Protein AF-A0A7S1M443-F1 (afdb_monomer_lite)

Foldseek 3Di:
DDDDFAALLLVLVVCVQLVDAAEDDEAEDAPVVQVVCCVVNVHDYRHYQHFDADPNDTPRATDDPCSPPPDDPVVVLVVVCVVVVHFQQADEAEEPNCPPDDPVVSVVNPVRHHHYHHDDCVVDRHPVVVVVVVVDDPVQSVVSVVPDDPDDDDDDDPPDPPFDKWKKKKKDLAQDPCLVVLLCVLCVVVVPFKDWPDWDKDADPSRMIMIITMIGGDDDDSVVSNVSSVVSRVVVVIDMDTCRVVLVVVCVVDPPQDPSPVVQVSPAKKKKKKKDFQEDDPQLVVQLVVLCVVQVKAWDDKDWQEPDRGMTMIMTIIGGRPPDDQVVSLVSNVVSCVVVVIFMAMGHPHCLLVSAAEEEEEDDVTFWNHDLLLLLCVVLVNNVVLVVLVVCVVVVVDPPVRSLLSSLLSQFPDQPVVSLVVSLVPTHGFAALLLQLVLSVLVNHAYEYQYQDEQSNQVSSCVSSVHPYYHYWHFDADPVPNTTHSGIDDDGRFLVNLLVVLCVVCVVSVHDQLSYEYEDADPSPLNNQLSHVHREHECHDPVSVVSHSHYHVPRHPNCVCVSSPNGPVNSVVSVVVVVVVVVVVD

Secondary structure (DSSP, 8-state):
---S-TTHHHHHHHHHHTT---EEEEEEE-HHHHHHHHHHHT-SEEEEEEEEEETTEEEEEEPSTTTTS---HHHHHHHHHHHTT--GGG--EEE-TTTT--HHHHHHHHHHSS-EEE--TTT---TTHHHHHTT--HHHHHHHHHS--SS----PPP-----EEEEEEEEES---TTHHHHHHGGGTT-TTTEEEEEEEEEE-TTS-EEEEEEEEESSS-HHHHHHHHHHHHHHTT-EEEE-HHHHHHHHHHSSS--TTSTTGGGTTEEEEEEEESSS--HHHHHHHHHHHHHTTPEEEEEEE---SSS-EEEEEEEE--TTS-HHHHHHHHHHHHHHHT-EEEEEE-SHHHH---EEEE-IIIIIBSS-HHHHHHHHTT-HHHHHHHHHHHHTTSS-HHHHHHHHHHTTTTSBHHHHHHHHHHT--BPTTHHHHHHHHHHTT-EEEEEEEEEHHHHHHHHHHHT-SEEEEEEEEE-TTT-BEEEEEES----HHHHHHHHHHHHHHTT--GGGEEEEE-STTTHHHHTTSSEEEEES--HHHHTT-SEEE-SS-GGGHHHHTT--HHHHHHHHHHHHHHHHT--

Organism: Alexandrium catenella (NCBI:txid2925)

Structure (mmCIF, N/CA/C/O backbone):
data_AF-A0A7S1M443-F1
#
_entry.id   AF-A0A7S1M443-F1
#
loop_
_atom_site.group_PDB
_atom_site.id
_atom_site.type_symbol
_atom_site.label_atom_id
_atom_site.label_alt_id
_atom_site.label_comp_id
_atom_site.label_asym_id
_atom_site.label_entity_id
_atom_site.label_seq_id
_atom_site.pdbx_PDB_ins_code
_atom_site.Cartn_x
_atom_site.Cartn_y
_atom_site.Cartn_z
_atom_site.occupancy
_atom_site.B_iso_or_equiv
_atom_site.auth_seq_id
_atom_site.auth_comp_id
_atom_site.auth_asym_id
_atom_site.auth_atom_id
_atom_site.pdbx_PDB_model_num
ATOM 1 N N . ARG A 1 1 ? 2.368 -31.087 -30.057 1.00 40.81 1 ARG A N 1
ATOM 2 C CA . ARG A 1 1 ? 3.839 -31.091 -29.829 1.00 40.81 1 ARG A CA 1
ATOM 3 C C . ARG A 1 1 ? 4.469 -29.698 -29.671 1.00 40.81 1 ARG A C 1
ATOM 5 O O . ARG A 1 1 ? 5.635 -29.660 -29.312 1.00 40.81 1 ARG A O 1
ATOM 12 N N . ARG A 1 2 ? 3.772 -28.566 -29.869 1.00 49.41 2 ARG A N 1
ATOM 13 C CA . ARG A 1 2 ? 4.296 -27.270 -29.401 1.00 49.41 2 ARG A CA 1
ATOM 14 C C . ARG A 1 2 ? 3.791 -27.014 -27.983 1.00 49.41 2 ARG A C 1
ATOM 16 O O . ARG A 1 2 ? 2.583 -26.955 -27.781 1.00 49.41 2 ARG A O 1
ATOM 23 N N . ALA A 1 3 ? 4.724 -26.974 -27.035 1.00 59.22 3 ALA A N 1
ATOM 24 C CA . ALA A 1 3 ? 4.501 -26.410 -25.712 1.00 59.22 3 ALA A CA 1
ATOM 25 C C . ALA A 1 3 ? 4.125 -24.927 -25.860 1.00 59.22 3 ALA A C 1
ATOM 27 O O . ALA A 1 3 ? 4.428 -24.310 -26.887 1.00 59.22 3 ALA A O 1
ATOM 28 N N . SER A 1 4 ? 3.457 -24.370 -24.855 1.00 68.75 4 SER A N 1
ATOM 29 C CA . SER A 1 4 ? 3.220 -22.931 -24.710 1.00 68.75 4 SER A CA 1
ATOM 30 C C . SER A 1 4 ? 4.490 -22.122 -25.031 1.00 68.75 4 SER A C 1
ATOM 32 O O . SER A 1 4 ? 5.590 -22.640 -24.809 1.00 68.75 4 SER A O 1
ATOM 34 N N . PRO A 1 5 ? 4.384 -20.872 -25.529 1.00 76.25 5 PRO A N 1
ATOM 35 C CA . PRO A 1 5 ? 5.559 -20.045 -25.789 1.00 76.25 5 PRO A CA 1
ATOM 36 C C . PRO A 1 5 ? 6.511 -20.024 -24.579 1.00 76.25 5 PRO A C 1
ATOM 38 O O . PRO A 1 5 ? 6.024 -19.990 -23.441 1.00 76.25 5 PRO A O 1
ATOM 41 N N . PRO A 1 6 ? 7.842 -20.033 -24.785 1.00 83.44 6 PRO A N 1
ATOM 42 C CA . PRO A 1 6 ? 8.807 -19.761 -23.724 1.00 83.44 6 PRO A CA 1
ATOM 43 C C . PRO A 1 6 ? 8.368 -18.575 -22.855 1.00 83.44 6 PRO A C 1
ATOM 45 O O . PRO A 1 6 ? 7.791 -17.608 -23.353 1.00 83.44 6 PRO A O 1
ATOM 48 N N . GLY A 1 7 ? 8.550 -18.694 -21.540 1.00 86.06 7 GLY A N 1
ATOM 49 C CA . GLY A 1 7 ? 8.128 -17.677 -20.574 1.00 86.06 7 GLY A CA 1
ATOM 50 C C . GLY A 1 7 ? 6.626 -17.621 -20.266 1.00 86.06 7 GLY A C 1
ATOM 51 O O . GLY A 1 7 ? 6.257 -16.989 -19.281 1.00 86.06 7 GLY A O 1
ATOM 52 N N . ALA A 1 8 ? 5.747 -18.312 -21.007 1.00 88.25 8 ALA A N 1
ATOM 53 C CA . ALA A 1 8 ? 4.299 -18.233 -20.771 1.00 88.25 8 ALA A CA 1
ATOM 54 C C . ALA A 1 8 ? 3.891 -18.655 -19.352 1.00 88.25 8 ALA A C 1
ATOM 56 O O . ALA A 1 8 ? 3.092 -17.972 -18.718 1.00 88.25 8 ALA A O 1
ATOM 57 N N . ARG A 1 9 ? 4.494 -19.727 -18.817 1.00 89.38 9 ARG A N 1
ATOM 58 C CA . ARG A 1 9 ? 4.263 -20.161 -17.428 1.00 89.38 9 ARG A CA 1
ATOM 59 C C . ARG A 1 9 ? 4.644 -19.082 -16.417 1.00 89.38 9 ARG A C 1
ATOM 61 O O . ARG A 1 9 ? 3.849 -18.802 -15.532 1.00 89.38 9 ARG A O 1
ATOM 68 N N . LEU A 1 10 ? 5.822 -18.471 -16.574 1.00 89.12 10 LEU A N 1
ATOM 69 C CA . LEU A 1 10 ? 6.318 -17.404 -15.697 1.00 89.12 10 LEU A CA 1
ATOM 70 C C . LEU A 1 10 ? 5.392 -16.183 -15.722 1.00 89.12 10 LEU A C 1
ATOM 72 O O . LEU A 1 10 ? 5.078 -15.628 -14.677 1.00 89.12 10 LEU A O 1
ATOM 76 N N . VAL A 1 11 ? 4.954 -15.770 -16.914 1.00 91.31 11 VAL A N 1
ATOM 77 C CA . VAL A 1 11 ? 4.066 -14.614 -17.091 1.00 91.31 11 VAL A CA 1
ATOM 78 C C . VAL A 1 11 ? 2.709 -14.881 -16.448 1.00 91.31 11 VAL A C 1
ATOM 80 O O . VAL A 1 11 ? 2.262 -14.088 -15.623 1.00 91.31 11 VAL A O 1
ATOM 83 N N . CYS A 1 12 ? 2.065 -16.003 -16.784 1.00 92.00 12 CYS A N 1
ATOM 84 C CA . CYS A 1 12 ? 0.756 -16.346 -16.233 1.00 92.00 12 CYS A CA 1
ATOM 85 C C . CYS A 1 12 ? 0.817 -16.504 -14.709 1.00 92.00 12 CYS A C 1
ATOM 87 O O . CYS A 1 12 ? -0.005 -15.925 -14.003 1.00 92.00 12 CYS A O 1
ATOM 89 N N . SER A 1 13 ? 1.818 -17.212 -14.181 1.00 88.19 13 SER A N 1
ATOM 90 C CA . SER A 1 13 ? 1.940 -17.420 -12.738 1.00 88.19 13 SER A CA 1
ATOM 91 C C . SER A 1 13 ? 2.230 -16.128 -11.970 1.00 88.19 13 SER A C 1
ATOM 93 O O . SER A 1 13 ? 1.630 -15.899 -10.917 1.00 88.19 13 SER A O 1
ATOM 95 N N . ALA A 1 14 ? 3.089 -15.252 -12.507 1.00 88.69 14 ALA A N 1
ATOM 96 C CA . ALA A 1 14 ? 3.369 -13.946 -11.918 1.00 88.69 14 ALA A CA 1
ATOM 97 C C . ALA A 1 14 ? 2.104 -13.080 -11.869 1.00 88.69 14 ALA A C 1
ATOM 99 O O . ALA A 1 14 ? 1.742 -12.588 -10.802 1.00 88.69 14 ALA A O 1
ATOM 100 N N . LEU A 1 15 ? 1.386 -12.958 -12.990 1.00 90.19 15 LEU A N 1
ATOM 101 C CA . LEU A 1 15 ? 0.161 -12.161 -13.060 1.00 90.19 15 LEU A CA 1
ATOM 102 C C . LEU A 1 15 ? -0.944 -12.720 -12.146 1.00 90.19 15 LEU A C 1
ATOM 104 O O . LEU A 1 15 ? -1.578 -11.951 -11.427 1.00 90.19 15 LEU A O 1
ATOM 108 N N . LYS A 1 16 ? -1.130 -14.046 -12.070 1.00 88.25 16 LYS A N 1
ATOM 109 C CA . LYS A 1 16 ? -2.091 -14.657 -11.131 1.00 88.25 16 LYS A CA 1
ATOM 110 C C . LYS A 1 16 ? -1.793 -14.292 -9.678 1.00 88.25 16 LYS A C 1
ATOM 112 O O . LYS A 1 16 ? -2.709 -13.926 -8.948 1.00 88.25 16 LYS A O 1
ATOM 117 N N . ARG A 1 17 ? -0.525 -14.340 -9.252 1.00 82.38 17 ARG A N 1
ATOM 118 C CA . ARG A 1 17 ? -0.128 -13.965 -7.878 1.00 82.38 17 ARG A CA 1
ATOM 119 C C . ARG A 1 17 ? -0.369 -12.492 -7.569 1.00 82.38 17 ARG A C 1
ATOM 121 O O . ARG A 1 17 ? -0.710 -12.137 -6.444 1.00 82.38 17 ARG A O 1
ATOM 128 N N . MET A 1 18 ? -0.245 -11.638 -8.576 1.00 83.88 18 MET A N 1
ATOM 129 C CA . MET A 1 18 ? -0.598 -10.224 -8.469 1.00 83.88 18 MET A CA 1
ATOM 130 C C . MET A 1 18 ? -2.111 -9.974 -8.451 1.00 83.88 18 MET A C 1
ATOM 132 O O . MET A 1 18 ? -2.530 -8.834 -8.278 1.00 83.88 18 MET A O 1
ATOM 136 N N . GLY A 1 19 ? -2.929 -11.021 -8.595 1.00 84.81 19 GLY A N 1
ATOM 137 C CA . GLY A 1 19 ? -4.383 -10.933 -8.553 1.00 84.81 19 GLY A CA 1
ATOM 138 C C . GLY A 1 19 ? -5.051 -10.703 -9.899 1.00 84.81 19 GLY A C 1
ATOM 139 O O . GLY A 1 19 ? -6.234 -10.384 -9.918 1.00 84.81 19 GLY A O 1
ATOM 140 N N . PHE A 1 20 ? -4.332 -10.846 -11.015 1.00 89.25 20 PHE A N 1
ATOM 141 C CA . PHE A 1 20 ? -4.957 -10.735 -12.327 1.00 89.25 20 PHE A CA 1
ATOM 142 C C . PHE A 1 20 ? -5.797 -11.972 -12.629 1.00 89.25 20 PHE A C 1
ATOM 144 O O . PHE A 1 20 ? -5.335 -13.107 -12.489 1.00 89.25 20 PHE A O 1
ATOM 151 N N . THR A 1 21 ? -7.000 -11.734 -13.132 1.00 90.69 21 THR A N 1
ATOM 152 C CA . THR A 1 21 ? -7.799 -12.742 -13.821 1.00 90.69 21 THR A CA 1
ATOM 153 C C . THR A 1 21 ? -7.277 -12.893 -15.250 1.00 90.69 21 THR A C 1
ATOM 155 O O . THR A 1 21 ? -7.120 -11.908 -15.975 1.00 90.69 21 THR A O 1
ATOM 158 N N . LEU A 1 22 ? -6.977 -14.123 -15.665 1.00 93.81 22 LEU A N 1
ATOM 159 C CA . LEU A 1 22 ? -6.379 -14.419 -16.964 1.00 93.81 22 LEU A CA 1
ATOM 160 C C . LEU A 1 22 ? -7.397 -14.998 -17.941 1.00 93.81 22 LEU A C 1
ATOM 162 O O . LEU A 1 22 ? -8.179 -15.891 -17.613 1.00 93.81 22 LEU A O 1
ATOM 166 N N . ALA A 1 23 ? -7.312 -14.539 -19.187 1.00 91.81 23 ALA A N 1
ATOM 167 C CA . ALA A 1 23 ? -8.181 -14.967 -20.268 1.00 91.81 23 ALA A CA 1
ATOM 168 C C . ALA A 1 23 ? -7.395 -15.272 -21.544 1.00 91.81 23 ALA A C 1
ATOM 170 O O . ALA A 1 23 ? -6.499 -14.521 -21.929 1.00 91.81 23 ALA A O 1
ATOM 171 N N . VAL A 1 24 ? -7.783 -16.336 -22.244 1.00 89.00 24 VAL A N 1
ATOM 172 C CA . VAL A 1 24 ? -7.349 -16.629 -23.613 1.00 89.00 24 VAL A CA 1
ATOM 173 C C . VAL A 1 24 ? -8.556 -16.566 -24.531 1.00 89.00 24 VAL A C 1
ATOM 175 O O . VAL A 1 24 ? -9.523 -17.302 -24.350 1.00 89.00 24 VAL A O 1
ATOM 178 N N . LEU A 1 25 ? -8.478 -15.686 -25.530 1.00 86.19 25 LEU A N 1
ATOM 179 C CA . LEU A 1 25 ? -9.516 -15.483 -26.538 1.00 86.19 25 LEU A CA 1
ATOM 180 C C . LEU A 1 25 ? -8.975 -15.836 -27.923 1.00 86.19 25 LEU A C 1
ATOM 182 O O . LEU A 1 25 ? -8.111 -15.132 -28.461 1.00 86.19 25 LEU A O 1
ATOM 186 N N . THR A 1 26 ? -9.526 -16.878 -28.539 1.00 78.69 26 THR A N 1
ATOM 187 C CA . THR A 1 26 ? -9.169 -17.271 -29.904 1.00 78.69 26 THR A CA 1
ATOM 188 C C . THR A 1 26 ? -10.383 -17.324 -30.830 1.00 78.69 26 THR A C 1
ATOM 190 O O . THR A 1 26 ? -11.447 -17.821 -30.471 1.00 78.69 26 THR A O 1
ATOM 193 N N . ASN A 1 27 ? -10.205 -16.795 -32.045 1.00 74.00 27 ASN A N 1
ATOM 194 C CA . ASN A 1 27 ? -11.234 -16.797 -33.092 1.00 74.00 27 ASN A CA 1
ATOM 195 C C . ASN A 1 27 ? -11.294 -18.131 -33.850 1.00 74.00 27 ASN A C 1
ATOM 197 O O . ASN A 1 27 ? -12.202 -18.326 -34.650 1.00 74.00 27 ASN A O 1
ATOM 201 N N . THR A 1 28 ? -10.301 -18.994 -33.648 1.00 69.25 28 THR A N 1
ATOM 202 C CA . THR A 1 28 ? -10.118 -20.264 -34.351 1.00 69.25 28 THR A CA 1
ATOM 203 C C . THR A 1 28 ? -9.382 -21.230 -33.435 1.00 69.25 28 THR A C 1
ATOM 205 O O . THR A 1 28 ? -8.364 -20.857 -32.841 1.00 69.25 28 THR A O 1
ATOM 208 N N . GLY A 1 29 ? -9.833 -22.472 -33.340 1.00 75.25 29 GLY A N 1
ATOM 209 C CA . GLY A 1 29 ? -9.108 -23.490 -32.596 1.00 75.25 29 GLY A CA 1
ATOM 210 C C . GLY A 1 29 ? -9.950 -24.721 -32.322 1.00 75.25 29 GLY A C 1
ATOM 211 O O . GLY A 1 29 ? -11.038 -24.874 -32.866 1.00 75.25 29 GLY A O 1
ATOM 212 N N . VAL A 1 30 ? -9.398 -25.581 -31.472 1.00 76.62 30 VAL A N 1
ATOM 213 C CA . VAL A 1 30 ? -10.075 -26.753 -30.916 1.00 76.62 30 VAL A CA 1
ATOM 214 C C . VAL A 1 30 ? -10.272 -26.493 -29.431 1.00 76.62 30 VAL A C 1
ATOM 216 O O . VAL A 1 30 ? -9.294 -26.178 -28.739 1.00 76.62 30 VAL A O 1
ATOM 219 N N . GLN A 1 31 ? -11.501 -26.630 -28.939 1.00 77.38 31 GLN A N 1
ATOM 220 C CA . GLN A 1 31 ? -11.840 -26.371 -27.538 1.00 77.38 31 GLN A CA 1
ATOM 221 C C . GLN A 1 31 ? -10.930 -27.143 -26.566 1.00 77.38 31 GLN A C 1
ATOM 223 O O . GLN A 1 31 ? -10.397 -26.553 -25.625 1.00 77.38 31 GLN A O 1
ATOM 228 N N . ASP A 1 32 ? -10.627 -28.410 -26.857 1.00 80.69 32 ASP A N 1
ATOM 229 C CA . ASP A 1 32 ? -9.720 -29.239 -26.051 1.00 80.69 32 ASP A CA 1
ATOM 230 C C . ASP A 1 32 ? -8.311 -28.651 -25.901 1.00 80.69 32 ASP A C 1
ATOM 232 O O . ASP A 1 32 ? -7.687 -28.769 -24.843 1.00 80.69 32 ASP A O 1
ATOM 236 N N . MET A 1 33 ? -7.785 -27.996 -26.942 1.00 82.00 33 MET A N 1
ATOM 237 C CA . MET A 1 33 ? -6.471 -27.354 -26.871 1.00 82.00 33 MET A CA 1
ATOM 238 C C . MET A 1 33 ? -6.502 -26.102 -25.996 1.00 82.00 33 MET A C 1
ATOM 240 O O . MET A 1 33 ? -5.564 -25.874 -25.228 1.00 82.00 33 MET A O 1
ATOM 244 N N . ALA A 1 34 ? -7.570 -25.307 -26.094 1.00 82.44 34 ALA A N 1
ATOM 245 C CA . ALA A 1 34 ? -7.758 -24.125 -25.261 1.00 82.44 34 ALA A CA 1
ATOM 246 C C . ALA A 1 34 ? -7.909 -24.521 -23.782 1.00 82.44 34 ALA A C 1
ATOM 248 O O . ALA A 1 34 ? -7.237 -23.953 -22.921 1.00 82.44 34 ALA A O 1
ATOM 249 N N . GLU A 1 35 ? -8.687 -25.567 -23.498 1.00 84.44 35 GLU A N 1
ATOM 250 C CA . GLU A 1 35 ? -8.859 -26.131 -22.154 1.00 84.44 35 GLU A CA 1
ATOM 251 C C . GLU A 1 35 ? -7.576 -26.764 -21.604 1.00 84.44 35 GLU A C 1
ATOM 253 O O . GLU A 1 35 ? -7.262 -26.655 -20.416 1.00 84.44 35 GLU A O 1
ATOM 258 N N . ARG A 1 36 ? -6.769 -27.390 -22.464 1.00 86.25 36 ARG A N 1
ATOM 259 C CA . ARG A 1 36 ? -5.445 -27.874 -22.070 1.00 86.25 36 ARG A CA 1
ATOM 260 C C . ARG A 1 36 ? -4.516 -26.723 -21.683 1.00 86.25 36 ARG A C 1
ATOM 262 O O . ARG A 1 36 ? -3.897 -26.791 -20.624 1.00 86.25 36 ARG A O 1
ATOM 269 N N . ALA A 1 37 ? -4.430 -25.676 -22.505 1.00 84.75 37 ALA A N 1
ATOM 270 C CA . ALA A 1 37 ? -3.622 -24.495 -22.198 1.00 84.75 37 ALA A CA 1
ATOM 271 C C . ALA A 1 37 ? -4.096 -23.817 -20.906 1.00 84.75 37 ALA A C 1
ATOM 273 O O . ALA A 1 37 ? -3.274 -23.412 -20.085 1.00 84.75 37 ALA A O 1
ATOM 274 N N . LYS A 1 38 ? -5.417 -23.771 -20.697 1.00 89.31 38 LYS A N 1
ATOM 275 C CA . LYS A 1 38 ? -6.037 -23.265 -19.476 1.00 89.31 38 LYS A CA 1
ATOM 276 C C . LYS A 1 38 ? -5.520 -23.981 -18.230 1.00 89.31 38 LYS A C 1
ATOM 278 O O . LYS A 1 38 ? -5.048 -23.322 -17.306 1.00 89.31 38 LYS A O 1
ATOM 283 N N . ARG A 1 39 ? -5.537 -25.319 -18.236 1.00 89.06 39 ARG A N 1
ATOM 284 C CA . ARG A 1 39 ? -5.023 -26.144 -17.130 1.00 89.06 39 ARG A CA 1
ATOM 285 C C . ARG A 1 39 ? -3.512 -26.019 -16.947 1.00 89.06 39 ARG A C 1
ATOM 287 O O . ARG A 1 39 ? -3.056 -25.854 -15.824 1.00 89.06 39 ARG A O 1
ATOM 294 N N . GLU A 1 40 ? -2.735 -26.084 -18.029 1.00 89.31 40 GLU A N 1
ATOM 295 C CA . GLU A 1 40 ? -1.264 -26.064 -17.958 1.00 89.31 40 GLU A CA 1
ATOM 296 C C . GLU A 1 40 ? -0.687 -24.710 -17.510 1.00 89.31 40 GLU A C 1
ATOM 298 O O . GLU A 1 40 ? 0.418 -24.671 -16.967 1.00 89.31 40 GLU A O 1
ATOM 303 N N . LEU A 1 41 ? -1.395 -23.605 -17.764 1.00 89.69 41 LEU A N 1
ATOM 304 C CA . LEU A 1 41 ? -0.930 -22.244 -17.472 1.00 89.69 41 LEU A CA 1
ATOM 305 C C . LEU A 1 41 ? -1.696 -21.558 -16.328 1.00 89.69 41 LEU A C 1
ATOM 307 O O . LEU A 1 41 ? -1.356 -20.431 -15.977 1.00 89.69 41 LEU A O 1
ATOM 311 N N . GLY A 1 42 ? -2.707 -22.212 -15.747 1.00 89.19 42 GLY A N 1
ATOM 312 C CA . GLY A 1 42 ? -3.518 -21.642 -14.665 1.00 89.19 42 GLY A CA 1
ATOM 313 C C . GLY A 1 42 ? -4.364 -20.441 -15.103 1.00 89.19 42 GLY A C 1
ATOM 314 O O . GLY A 1 42 ? -4.445 -19.448 -14.385 1.00 89.19 42 GLY A O 1
ATOM 315 N N . ILE A 1 43 ? -4.948 -20.508 -16.301 1.00 92.56 43 ILE A N 1
ATOM 316 C CA . ILE A 1 43 ? -5.780 -19.438 -16.875 1.00 92.56 43 ILE A CA 1
ATOM 317 C C . ILE A 1 43 ? -7.226 -19.617 -16.395 1.00 92.56 43 ILE A C 1
ATOM 319 O O . ILE A 1 43 ? -7.712 -20.740 -16.277 1.00 92.56 43 ILE A O 1
ATOM 323 N N . ASP A 1 44 ? -7.937 -18.524 -16.128 1.00 91.75 44 ASP A N 1
ATOM 324 C CA . ASP A 1 44 ? -9.301 -18.576 -15.584 1.00 91.75 44 ASP A CA 1
ATOM 325 C C . ASP A 1 44 ? -10.338 -18.833 -16.685 1.00 91.75 44 ASP A C 1
ATOM 327 O O . ASP A 1 44 ? -11.241 -19.668 -16.554 1.00 91.75 44 ASP A O 1
ATOM 331 N N . TYR A 1 45 ? -10.153 -18.177 -17.829 1.00 89.81 45 TYR A N 1
ATOM 332 C CA . TYR A 1 45 ? -11.082 -18.213 -18.951 1.00 89.81 45 TYR A CA 1
ATOM 333 C C . TYR A 1 45 ? -10.388 -18.623 -20.249 1.00 89.81 45 TYR A C 1
ATOM 335 O O . TYR A 1 45 ? -9.393 -18.028 -20.654 1.00 89.81 45 TYR A O 1
ATOM 343 N N . ALA A 1 46 ? -10.950 -19.609 -20.942 1.00 88.00 46 ALA A N 1
ATOM 344 C CA . ALA A 1 46 ? -10.540 -19.984 -22.288 1.00 88.00 46 ALA A CA 1
ATOM 345 C C . ALA A 1 46 ? -11.774 -19.946 -23.188 1.00 88.00 46 ALA A C 1
ATOM 347 O O . ALA A 1 46 ? -12.679 -20.761 -23.040 1.00 88.00 46 ALA A O 1
ATOM 348 N N . ILE A 1 47 ? -11.833 -18.961 -24.084 1.00 83.38 47 ILE A N 1
ATOM 349 C CA . ILE A 1 47 ? -12.934 -18.805 -25.034 1.00 83.38 47 ILE A CA 1
ATOM 350 C C . ILE A 1 47 ? -12.379 -19.027 -26.435 1.00 83.38 47 ILE A C 1
ATOM 352 O O . ILE A 1 47 ? -11.520 -18.282 -26.919 1.00 83.38 47 ILE A O 1
ATOM 356 N N . CYS A 1 48 ? -12.882 -20.072 -27.080 1.00 79.06 48 CYS A N 1
ATOM 357 C CA . CYS A 1 48 ? -12.513 -20.477 -28.425 1.00 79.06 48 CYS A CA 1
ATOM 358 C C . CYS A 1 48 ? -13.769 -20.546 -29.284 1.00 79.06 48 CYS A C 1
ATOM 360 O O . CYS A 1 48 ? -14.783 -21.086 -28.847 1.00 79.06 48 CYS A O 1
ATOM 362 N N . ARG A 1 49 ? -13.694 -20.041 -30.516 1.00 76.69 49 ARG A N 1
ATOM 363 C CA . ARG A 1 49 ? -14.648 -20.442 -31.550 1.00 76.69 49 ARG A CA 1
ATOM 364 C C . ARG A 1 49 ? -14.218 -21.805 -32.088 1.00 76.69 49 ARG A C 1
ATOM 366 O O . ARG A 1 49 ? -13.128 -21.915 -32.653 1.00 76.69 49 ARG A O 1
ATOM 373 N N . ASP A 1 50 ? -15.033 -22.822 -31.841 1.00 76.31 50 ASP A N 1
ATOM 374 C CA . ASP A 1 50 ? -14.660 -24.214 -32.085 1.00 76.31 50 ASP A CA 1
ATOM 375 C C . ASP A 1 50 ? -14.856 -24.606 -33.553 1.00 76.31 50 ASP A C 1
ATOM 377 O O . ASP A 1 50 ? -15.823 -24.189 -34.196 1.00 76.31 50 ASP A O 1
ATOM 381 N N . LEU A 1 51 ? -13.915 -25.374 -34.096 1.00 77.31 51 LEU A N 1
ATOM 382 C CA . LEU A 1 51 ? -13.989 -25.902 -35.458 1.00 77.31 51 LEU A CA 1
ATOM 383 C C . LEU A 1 51 ? -14.736 -27.236 -35.448 1.00 77.31 51 LEU A C 1
ATOM 385 O O . LEU A 1 51 ? -14.423 -28.113 -34.648 1.00 77.31 51 LEU A O 1
ATOM 389 N N . ALA A 1 52 ? -15.690 -27.417 -36.359 1.00 76.25 52 ALA A N 1
ATOM 390 C CA . ALA A 1 52 ? -16.441 -28.659 -36.462 1.00 76.25 52 ALA A CA 1
ATOM 391 C C . ALA A 1 52 ? -15.543 -29.801 -36.960 1.00 76.25 52 ALA A C 1
ATOM 393 O O . ALA A 1 52 ? -14.888 -29.697 -38.005 1.00 76.25 52 ALA A O 1
ATOM 394 N N . VAL A 1 53 ? -15.540 -30.901 -36.203 1.00 75.69 53 VAL A N 1
ATOM 395 C CA . VAL A 1 53 ? -14.794 -32.130 -36.491 1.00 75.69 53 VAL A CA 1
ATOM 396 C C . VAL A 1 53 ? -15.786 -33.271 -36.688 1.00 75.69 53 VAL A C 1
ATOM 398 O O . VAL A 1 53 ? -16.600 -33.540 -35.808 1.00 75.69 53 VAL A O 1
ATOM 401 N N . VAL A 1 54 ? -15.700 -33.954 -37.828 1.00 78.94 54 VAL A N 1
ATOM 402 C CA . VAL A 1 54 ? -16.502 -35.144 -38.152 1.00 78.94 54 VAL A CA 1
ATOM 403 C C . VAL A 1 54 ? -15.535 -36.257 -38.540 1.00 78.94 54 VAL A C 1
ATOM 405 O O . VAL A 1 54 ? -14.615 -36.026 -39.323 1.00 78.94 54 VAL A O 1
ATOM 408 N N . ASP A 1 55 ? -15.682 -37.436 -37.930 1.00 81.06 55 ASP A N 1
ATOM 409 C CA . ASP A 1 55 ? -14.812 -38.605 -38.146 1.00 81.06 55 ASP A CA 1
ATOM 410 C C . ASP A 1 55 ? -13.305 -38.305 -38.011 1.00 81.06 55 ASP A C 1
ATOM 412 O O . ASP A 1 55 ? -12.459 -38.809 -38.748 1.00 81.06 55 ASP A O 1
ATOM 416 N N . GLY A 1 56 ? -12.952 -37.434 -37.059 1.00 78.00 56 GLY A N 1
ATOM 417 C CA . GLY A 1 56 ? -11.566 -37.029 -36.803 1.00 78.00 56 GLY A CA 1
ATOM 418 C C . GLY A 1 56 ? -10.977 -36.055 -37.832 1.00 78.00 56 GLY A C 1
ATOM 419 O O . GLY A 1 56 ? -9.796 -35.720 -37.733 1.00 78.00 56 GLY A O 1
ATOM 420 N N . CYS A 1 57 ? -11.775 -35.569 -38.787 1.00 77.81 57 CYS A N 1
ATOM 421 C CA . CYS A 1 57 ? -11.367 -34.595 -39.796 1.00 77.81 57 CYS A CA 1
ATOM 422 C C . CYS A 1 57 ? -12.030 -33.230 -39.567 1.00 77.81 57 CYS A C 1
ATOM 424 O O . CYS A 1 57 ? -13.209 -33.141 -39.224 1.00 77.81 57 CYS A O 1
ATOM 426 N N . PHE A 1 58 ? -11.278 -32.149 -39.791 1.00 80.44 58 PHE A N 1
ATOM 427 C CA . PHE A 1 58 ? -11.829 -30.794 -39.777 1.00 80.44 58 PHE A CA 1
ATOM 428 C C . PHE A 1 58 ? -12.733 -30.582 -40.990 1.00 80.44 58 PHE A C 1
ATOM 430 O O . PHE A 1 58 ? -12.306 -30.770 -42.126 1.00 80.44 58 PHE A O 1
ATOM 437 N N . THR A 1 59 ? -13.960 -30.136 -40.743 1.00 79.19 59 THR A N 1
ATOM 438 C CA . THR A 1 59 ? -14.944 -29.834 -41.796 1.00 79.19 59 THR A CA 1
ATOM 439 C C . THR A 1 59 ? -14.678 -28.495 -42.494 1.00 79.19 59 THR A C 1
ATOM 441 O O . THR A 1 59 ? -15.157 -28.270 -43.599 1.00 79.19 59 THR A O 1
ATOM 444 N N . GLY A 1 60 ? -13.907 -27.600 -41.861 1.00 73.50 60 GLY A N 1
ATOM 445 C CA . GLY A 1 60 ? -13.711 -26.215 -42.309 1.00 73.50 60 GLY A CA 1
ATOM 446 C C . GLY A 1 60 ? -14.798 -25.245 -41.826 1.00 73.50 60 GLY A C 1
ATOM 447 O O . GLY A 1 60 ? -14.642 -24.034 -41.987 1.00 73.50 60 GLY A O 1
ATOM 448 N N . GLU A 1 61 ? -15.852 -25.754 -41.188 1.00 73.69 61 GLU A N 1
ATOM 449 C CA . GLU A 1 61 ? -16.931 -24.970 -40.587 1.00 73.69 61 GLU A CA 1
ATOM 450 C C . GLU A 1 61 ? -16.743 -24.833 -39.067 1.00 73.69 61 GLU A C 1
ATOM 452 O O . GLU A 1 61 ? -15.938 -25.536 -38.450 1.00 73.69 61 GLU A O 1
ATOM 457 N N . TYR A 1 62 ? -17.465 -23.896 -38.448 1.00 73.62 62 TYR A N 1
ATOM 458 C CA . TYR A 1 62 ? -17.477 -23.734 -36.991 1.00 73.62 62 TYR A CA 1
ATOM 459 C C . TYR A 1 62 ? -18.588 -24.589 -36.367 1.00 73.62 62 TYR A C 1
ATOM 461 O O . TYR A 1 62 ? -19.670 -24.693 -36.936 1.00 73.62 62 TYR A O 1
ATOM 469 N N . ALA A 1 63 ? -18.338 -25.174 -35.194 1.00 69.50 63 ALA A N 1
ATOM 470 C CA . ALA A 1 63 ? -19.308 -26.003 -34.477 1.00 69.50 63 ALA A CA 1
ATOM 471 C C . ALA A 1 63 ? -20.328 -25.171 -33.662 1.00 69.50 63 ALA A C 1
ATOM 473 O O . ALA A 1 63 ? -20.002 -24.093 -33.160 1.00 69.50 63 ALA A O 1
ATOM 474 N N . GLY A 1 64 ? -21.538 -25.719 -33.467 1.00 66.12 64 GLY A N 1
ATOM 475 C CA . GLY A 1 64 ? -22.564 -25.228 -32.527 1.00 66.12 64 GLY A CA 1
ATOM 476 C C . GLY A 1 64 ? -23.628 -24.272 -33.100 1.00 66.12 64 GLY A C 1
ATOM 477 O O . GLY A 1 64 ? -23.526 -23.801 -34.227 1.00 66.12 64 GLY A O 1
ATOM 478 N N . GLU A 1 65 ? -24.644 -23.951 -32.283 1.00 55.75 65 GLU A N 1
ATOM 479 C CA . GLU A 1 65 ? -25.788 -23.063 -32.613 1.00 55.75 65 GLU A CA 1
ATOM 480 C C . GLU A 1 65 ? -25.401 -21.581 -32.837 1.00 55.75 65 GLU A C 1
ATOM 482 O O . GLU A 1 65 ? -26.216 -20.760 -33.247 1.00 55.75 65 GLU A O 1
ATOM 487 N N . LEU A 1 66 ? -24.143 -21.220 -32.566 1.00 55.19 66 LEU A N 1
ATOM 488 C CA . LEU A 1 66 ? -23.587 -19.865 -32.672 1.00 55.19 66 LEU A CA 1
ATOM 489 C C . LEU A 1 66 ? -22.941 -19.579 -34.042 1.00 55.19 66 LEU A C 1
ATOM 491 O O . LEU A 1 66 ? -22.182 -18.612 -34.167 1.00 55.19 66 LEU A O 1
ATOM 495 N N . SER A 1 67 ? -23.218 -20.390 -35.071 1.00 52.84 67 SER A N 1
ATOM 496 C CA . SER A 1 67 ? -22.709 -20.185 -36.440 1.00 52.84 67 SER A CA 1
ATOM 497 C C . SER A 1 67 ? -22.960 -18.758 -36.950 1.00 52.84 67 SER A C 1
ATOM 499 O O . SER A 1 67 ? -22.081 -18.170 -37.590 1.00 52.84 67 SER A O 1
ATOM 501 N N . ASP A 1 68 ? -24.101 -18.177 -36.561 1.00 50.19 68 ASP A N 1
ATOM 502 C CA . ASP A 1 68 ? -24.622 -16.901 -37.064 1.00 50.19 68 ASP A CA 1
ATOM 503 C C . ASP A 1 68 ? -24.215 -15.675 -36.225 1.00 50.19 68 ASP A C 1
ATOM 505 O O . ASP A 1 68 ? -24.383 -14.528 -36.655 1.00 50.19 68 ASP A O 1
ATOM 509 N N . VAL A 1 69 ? -23.631 -15.871 -35.036 1.00 57.31 69 VAL A N 1
ATOM 510 C CA . VAL A 1 69 ? -23.218 -14.764 -34.159 1.00 57.31 69 VAL A CA 1
ATOM 511 C C . VAL A 1 69 ? -21.792 -14.326 -34.492 1.00 57.31 69 VAL A C 1
ATOM 513 O O . VAL A 1 69 ? -20.838 -15.107 -34.474 1.00 57.31 69 VAL A O 1
ATOM 516 N N . LYS A 1 70 ? -21.606 -13.029 -34.773 1.00 63.06 70 LYS A N 1
ATOM 517 C CA . LYS A 1 70 ? -20.270 -12.456 -34.996 1.00 63.06 70 LYS A CA 1
ATOM 518 C C . LYS A 1 70 ? -19.440 -12.539 -33.713 1.00 63.06 70 LYS A C 1
ATOM 520 O O . LYS A 1 70 ? -19.625 -11.738 -32.804 1.00 63.06 70 LYS A O 1
ATOM 525 N N . PHE A 1 71 ? -18.463 -13.444 -33.689 1.00 68.81 71 PHE A N 1
ATOM 526 C CA . PHE A 1 71 ? -17.470 -13.542 -32.619 1.00 68.81 71 PHE A CA 1
ATOM 527 C C . PHE A 1 71 ? -16.596 -12.276 -32.574 1.00 68.81 71 PHE A C 1
ATOM 529 O O . PHE A 1 71 ? -15.661 -12.110 -33.362 1.00 68.81 71 PHE A O 1
ATOM 536 N N . ARG A 1 72 ? -16.916 -11.349 -31.665 1.00 76.94 72 ARG A N 1
ATOM 537 C CA . ARG A 1 72 ? -16.170 -10.103 -31.456 1.00 76.94 72 ARG A CA 1
ATOM 538 C C . ARG A 1 72 ? -15.430 -10.168 -30.129 1.00 76.94 72 ARG A C 1
ATOM 540 O O . ARG A 1 72 ? -16.034 -10.068 -29.066 1.00 76.94 72 ARG A O 1
ATOM 547 N N . LYS A 1 73 ? -14.098 -10.275 -30.194 1.00 79.06 73 LYS A N 1
ATOM 548 C CA . LYS A 1 73 ? -13.226 -10.290 -29.005 1.00 79.06 73 LYS A CA 1
ATOM 549 C C . LYS A 1 73 ? -13.488 -9.102 -28.072 1.00 79.06 73 LYS A C 1
ATOM 551 O O . LYS A 1 73 ? -13.448 -9.272 -26.866 1.00 79.06 73 LYS A O 1
ATOM 556 N N . THR A 1 74 ? -13.794 -7.924 -28.618 1.00 82.62 74 THR A N 1
ATOM 557 C CA . THR A 1 74 ? -14.107 -6.719 -27.833 1.00 82.62 74 THR A CA 1
ATOM 558 C C . THR A 1 74 ? -15.335 -6.878 -26.950 1.00 82.62 74 THR A C 1
ATOM 560 O O . THR A 1 74 ? -15.333 -6.401 -25.822 1.00 82.62 74 THR A O 1
ATOM 563 N N . ASP A 1 75 ? -16.370 -7.547 -27.448 1.00 84.25 75 ASP A N 1
ATOM 564 C CA . ASP A 1 75 ? -17.638 -7.685 -26.734 1.00 84.25 75 ASP A CA 1
ATOM 565 C C . ASP A 1 75 ? -17.480 -8.726 -25.619 1.00 84.25 75 ASP A C 1
ATOM 567 O O . ASP A 1 75 ? -17.949 -8.520 -24.505 1.00 84.25 75 ASP A O 1
ATOM 571 N N . LEU A 1 76 ? -16.701 -9.782 -25.883 1.00 85.19 76 LEU A N 1
ATOM 572 C CA . LEU A 1 76 ? -16.294 -10.758 -24.871 1.00 85.19 76 LEU A CA 1
ATOM 573 C C . LEU A 1 76 ? -15.433 -10.127 -23.776 1.00 85.19 76 LEU A C 1
ATOM 575 O O . LEU A 1 76 ? -15.686 -10.373 -22.605 1.00 85.19 76 LEU A O 1
ATOM 579 N N . LEU A 1 77 ? -14.454 -9.288 -24.131 1.00 88.12 77 LEU A N 1
ATOM 580 C CA . LEU A 1 77 ? -13.634 -8.583 -23.141 1.00 88.12 77 LEU A CA 1
ATOM 581 C C . LEU A 1 77 ? -14.489 -7.700 -22.225 1.00 88.12 77 LEU A C 1
ATOM 583 O O . LEU A 1 77 ? -14.265 -7.708 -21.020 1.00 88.12 77 LEU A O 1
ATOM 587 N N . LYS A 1 78 ? -15.478 -6.982 -22.775 1.00 88.44 78 LYS A N 1
ATOM 588 C CA . LYS A 1 78 ? -16.426 -6.183 -21.981 1.00 88.44 78 LYS A CA 1
ATOM 589 C C . LYS A 1 78 ? -17.267 -7.057 -21.059 1.00 88.44 78 LYS A C 1
ATOM 591 O O . LYS A 1 78 ? -17.302 -6.809 -19.866 1.00 88.44 78 LYS A O 1
ATOM 596 N N . LEU A 1 79 ? -17.857 -8.127 -21.589 1.00 87.50 79 LEU A N 1
ATOM 597 C CA . LEU A 1 79 ? -18.680 -9.047 -20.803 1.00 87.50 79 LEU A CA 1
ATOM 598 C C . LEU A 1 79 ? -17.885 -9.697 -19.664 1.00 87.50 79 LEU A C 1
ATOM 600 O O . LEU A 1 79 ? -18.393 -9.861 -18.560 1.00 87.50 79 LEU A O 1
ATOM 604 N N . MET A 1 80 ? -16.627 -10.058 -19.920 1.00 88.56 80 MET A N 1
ATOM 605 C CA . MET A 1 80 ? -15.730 -10.585 -18.895 1.00 88.56 80 MET A CA 1
ATOM 606 C C . MET A 1 80 ? -15.362 -9.522 -17.864 1.00 88.56 80 MET A C 1
ATOM 608 O O . MET A 1 80 ? -15.354 -9.826 -16.677 1.00 88.56 80 MET A O 1
ATOM 612 N N . ALA A 1 81 ? -15.093 -8.289 -18.299 1.00 88.06 81 ALA A N 1
ATOM 613 C CA . ALA A 1 81 ? -14.829 -7.178 -17.396 1.00 88.06 81 ALA A CA 1
ATOM 614 C C . ALA A 1 81 ? -16.028 -6.919 -16.467 1.00 88.06 81 ALA A C 1
ATOM 616 O O . ALA A 1 81 ? -15.862 -6.872 -15.251 1.00 88.06 81 ALA A O 1
ATOM 617 N N . ASP A 1 82 ? -17.240 -6.882 -17.024 1.00 88.19 82 ASP A N 1
ATOM 618 C CA . ASP A 1 82 ? -18.484 -6.709 -16.273 1.00 88.19 82 ASP A CA 1
ATOM 619 C C . ASP A 1 82 ? -18.722 -7.870 -15.294 1.00 88.19 82 ASP A C 1
ATOM 621 O O . ASP A 1 82 ? -19.068 -7.648 -14.134 1.00 88.19 82 ASP A O 1
ATOM 625 N N . ARG A 1 83 ? -18.480 -9.116 -15.728 1.00 88.12 83 ARG A N 1
ATOM 626 C CA . ARG A 1 83 ? -18.601 -10.315 -14.882 1.00 88.12 83 ARG A CA 1
ATOM 627 C C . ARG A 1 83 ? -17.642 -10.293 -13.691 1.00 88.12 83 ARG A C 1
ATOM 629 O O . ARG A 1 83 ? -18.018 -10.727 -12.607 1.00 88.12 83 ARG A O 1
ATOM 636 N N . GLU A 1 84 ? -16.418 -9.822 -13.901 1.00 86.56 84 GLU A N 1
ATOM 637 C CA . GLU A 1 84 ? -15.397 -9.700 -12.855 1.00 86.56 84 GLU A CA 1
ATOM 638 C C . GLU A 1 84 ? -15.543 -8.401 -12.040 1.00 86.56 84 GLU A C 1
ATOM 640 O O . GLU A 1 84 ? -14.802 -8.187 -11.083 1.00 86.56 84 GLU A O 1
ATOM 645 N N . GLY A 1 85 ? -16.486 -7.520 -12.402 1.00 84.12 85 GLY A N 1
ATOM 646 C CA . GLY A 1 85 ? -16.673 -6.222 -11.756 1.00 84.12 85 GLY A CA 1
ATOM 647 C C . GLY A 1 85 ? -15.481 -5.274 -11.933 1.00 84.12 85 GLY A C 1
ATOM 648 O O . GLY A 1 85 ? -15.222 -4.447 -11.058 1.00 84.12 85 GLY A O 1
ATOM 649 N N . ILE A 1 86 ? -14.735 -5.403 -13.034 1.00 84.88 86 ILE A N 1
ATOM 650 C CA . ILE A 1 86 ? -13.569 -4.571 -13.348 1.00 84.88 86 ILE A CA 1
ATOM 651 C C . ILE A 1 86 ? -13.905 -3.557 -14.443 1.00 84.88 86 ILE A C 1
ATOM 653 O O . ILE A 1 86 ? -14.571 -3.861 -15.429 1.00 84.88 86 ILE A O 1
ATOM 657 N N . GLU A 1 87 ? -13.395 -2.334 -14.311 1.00 83.12 87 GLU A N 1
ATOM 658 C CA . GLU A 1 87 ? -13.505 -1.347 -15.386 1.00 83.12 87 GLU A CA 1
ATOM 659 C C . GLU A 1 87 ? -12.712 -1.806 -16.620 1.00 83.12 87 GLU A C 1
ATOM 661 O O . GLU A 1 87 ? -11.577 -2.274 -16.504 1.00 83.12 87 GLU A O 1
ATOM 666 N N . CYS A 1 88 ? -13.257 -1.600 -17.826 1.00 87.50 88 CYS A N 1
ATOM 667 C CA . CYS A 1 88 ? -12.585 -1.981 -19.077 1.00 87.50 88 CYS A CA 1
ATOM 668 C C . CYS A 1 88 ? -11.173 -1.381 -19.212 1.00 87.50 88 CYS A C 1
ATOM 670 O O . CYS A 1 88 ? -10.282 -2.019 -19.771 1.00 87.50 88 CYS A O 1
ATOM 672 N N . ARG A 1 89 ? -10.928 -0.195 -18.640 1.00 85.88 89 ARG A N 1
ATOM 673 C CA . ARG A 1 89 ? -9.605 0.456 -18.616 1.00 85.88 89 ARG A CA 1
ATOM 674 C C . ARG A 1 89 ? -8.541 -0.308 -17.826 1.00 85.88 89 ARG A C 1
ATOM 676 O O . ARG A 1 89 ? -7.356 -0.055 -18.023 1.00 85.88 89 ARG A O 1
ATOM 683 N N . ASN A 1 90 ? -8.946 -1.253 -16.983 1.00 86.38 90 ASN A N 1
ATOM 684 C CA . ASN A 1 90 ? -8.052 -2.141 -16.242 1.00 86.38 90 ASN A CA 1
ATOM 685 C C . ASN A 1 90 ? -7.819 -3.481 -16.965 1.00 86.38 90 ASN A C 1
ATOM 687 O O . ASN A 1 90 ? -7.086 -4.332 -16.465 1.00 86.38 90 ASN A O 1
ATOM 691 N N . VAL A 1 91 ? -8.399 -3.676 -18.154 1.00 90.81 91 VAL A N 1
ATOM 692 C CA . VAL A 1 91 ? -8.176 -4.867 -18.982 1.00 90.81 91 VAL A CA 1
ATOM 693 C C . VAL A 1 91 ? -6.917 -4.682 -19.823 1.00 90.81 91 VAL A C 1
ATOM 695 O O . VAL A 1 91 ? -6.827 -3.767 -20.642 1.00 90.81 91 VAL A O 1
ATOM 698 N N . ILE A 1 92 ? -5.960 -5.589 -19.645 1.00 91.75 92 ILE A N 1
ATOM 699 C CA . ILE A 1 92 ? -4.706 -5.632 -20.399 1.00 91.75 92 ILE A CA 1
ATOM 700 C C . ILE A 1 92 ? -4.861 -6.637 -21.534 1.00 91.75 92 ILE A C 1
ATOM 702 O O . ILE A 1 92 ? -5.227 -7.789 -21.302 1.00 91.75 92 ILE A O 1
ATOM 706 N N . VAL A 1 93 ? -4.555 -6.221 -22.762 1.00 91.44 93 VAL A N 1
ATOM 707 C CA . VAL A 1 93 ? -4.712 -7.085 -23.938 1.00 91.44 93 VAL A CA 1
ATOM 708 C C . VAL A 1 93 ? -3.354 -7.397 -24.546 1.00 91.44 93 VAL A C 1
ATOM 710 O O . VAL A 1 93 ? -2.656 -6.497 -25.002 1.00 91.44 93 VAL A O 1
ATOM 713 N N . VAL A 1 94 ? -2.986 -8.680 -24.567 1.00 90.00 94 VAL A N 1
ATOM 714 C CA . VAL A 1 94 ? -1.707 -9.172 -25.101 1.00 90.00 94 VAL A CA 1
ATOM 715 C C . VAL A 1 94 ? -1.935 -9.886 -26.437 1.00 90.00 94 VAL A C 1
ATOM 717 O O . VAL A 1 94 ? -2.776 -10.780 -26.523 1.00 90.00 94 VAL A O 1
ATOM 720 N N . GLY A 1 95 ? -1.191 -9.509 -27.480 1.00 85.81 95 GLY A N 1
ATOM 721 C CA . GLY A 1 95 ? -1.260 -10.124 -28.813 1.00 85.81 95 GLY A CA 1
ATOM 722 C C . GLY A 1 95 ? -1.193 -9.090 -29.936 1.00 85.81 95 GLY A C 1
ATOM 723 O O . GLY A 1 95 ? -0.456 -8.117 -29.840 1.00 85.81 95 GLY A O 1
ATOM 724 N N . GLU A 1 96 ? -1.997 -9.255 -30.988 1.00 81.00 96 GLU A N 1
ATOM 725 C CA . GLU A 1 96 ? -2.142 -8.260 -32.065 1.00 81.00 96 GLU A CA 1
ATOM 726 C C . GLU A 1 96 ? -3.550 -7.622 -32.068 1.00 81.00 96 GLU A C 1
ATOM 728 O O . GLU A 1 96 ? -4.283 -7.737 -33.051 1.00 81.00 96 GLU A O 1
ATOM 733 N N . PRO A 1 97 ? -3.990 -6.959 -30.977 1.00 74.25 97 PRO A N 1
ATOM 734 C CA . PRO A 1 97 ? -5.396 -6.570 -30.810 1.00 74.25 97 PRO A CA 1
ATOM 735 C C . PRO A 1 97 ? -5.893 -5.520 -31.810 1.00 74.25 97 PRO A C 1
ATOM 737 O O . PRO A 1 97 ? -7.094 -5.423 -32.046 1.00 74.25 97 PRO A O 1
ATOM 740 N N . LEU A 1 98 ? -4.983 -4.741 -32.401 1.00 81.19 98 LEU A N 1
ATOM 741 C CA . LEU A 1 98 ? -5.316 -3.694 -33.371 1.00 81.19 98 LEU A CA 1
ATOM 742 C C . LEU A 1 98 ? -5.258 -4.173 -34.829 1.00 81.19 98 LEU A C 1
ATOM 744 O O . LEU A 1 98 ? -5.655 -3.435 -35.733 1.00 81.19 98 LEU A O 1
ATOM 748 N N . GLN A 1 99 ? -4.752 -5.381 -35.086 1.00 80.69 99 GLN A N 1
ATOM 749 C CA . GLN A 1 99 ? -4.580 -5.885 -36.444 1.00 80.69 99 GLN A CA 1
ATOM 750 C C . GLN A 1 99 ? -5.940 -6.062 -37.132 1.00 80.69 99 GLN A C 1
ATOM 752 O O . GLN A 1 99 ? -6.864 -6.661 -36.586 1.00 80.69 99 GLN A O 1
ATOM 757 N N . GLY A 1 100 ? -6.071 -5.515 -38.343 1.00 74.44 100 GLY A N 1
ATOM 758 C CA . GLY A 1 100 ? -7.308 -5.585 -39.126 1.00 74.44 100 GLY A CA 1
ATOM 759 C C . GLY A 1 100 ? -8.428 -4.640 -38.666 1.00 74.44 100 GLY A C 1
ATOM 760 O O . GLY A 1 100 ? -9.485 -4.613 -39.299 1.00 74.44 100 GLY A O 1
ATOM 761 N N . LEU A 1 101 ? -8.225 -3.832 -37.614 1.00 81.19 101 LEU A N 1
ATOM 762 C CA . LEU A 1 101 ? -9.185 -2.798 -37.219 1.00 81.19 101 LEU A CA 1
ATOM 763 C C . LEU A 1 101 ? -9.053 -1.546 -38.096 1.00 81.19 101 LEU A C 1
ATOM 765 O O . LEU A 1 101 ? -7.958 -1.076 -38.398 1.00 81.19 101 LEU A O 1
ATOM 769 N N . LYS A 1 102 ? -10.196 -0.944 -38.448 1.00 85.06 102 LYS A N 1
ATOM 770 C CA . LYS A 1 102 ? -10.237 0.420 -39.002 1.00 85.06 102 LYS A CA 1
ATOM 771 C C . LYS A 1 102 ? -9.736 1.422 -37.954 1.00 85.06 102 LYS A C 1
ATOM 773 O O . LYS A 1 102 ? -9.961 1.214 -36.764 1.00 85.06 102 LYS A O 1
ATOM 778 N N . ALA A 1 103 ? -9.149 2.541 -38.385 1.00 83.88 103 ALA A N 1
ATOM 779 C CA . ALA A 1 103 ? -8.570 3.551 -37.488 1.00 83.88 103 ALA A CA 1
ATOM 780 C C . ALA A 1 103 ? -9.545 4.058 -36.405 1.00 83.88 103 ALA A C 1
ATOM 782 O O . ALA A 1 103 ? -9.162 4.179 -35.243 1.00 83.88 103 ALA A O 1
ATOM 783 N N . SER A 1 104 ? -10.818 4.279 -36.755 1.00 82.94 104 SER A N 1
ATOM 784 C CA . SER A 1 104 ? -11.867 4.661 -35.796 1.00 82.94 104 SER A CA 1
ATOM 785 C C . SER A 1 104 ? -12.079 3.607 -34.703 1.00 82.94 104 SER A C 1
ATOM 787 O O . SER A 1 104 ? -12.219 3.944 -33.532 1.00 82.94 104 SER A O 1
ATOM 789 N N . ASN A 1 105 ? -12.049 2.325 -35.073 1.00 83.19 105 ASN A N 1
ATOM 790 C CA . ASN A 1 105 ? -12.256 1.210 -34.151 1.00 83.19 105 ASN A CA 1
ATOM 791 C C . ASN A 1 105 ? -11.008 0.940 -33.305 1.00 83.19 105 ASN A C 1
ATOM 793 O O . ASN A 1 105 ? -11.137 0.599 -32.136 1.00 83.19 105 ASN A O 1
ATOM 797 N N . ALA A 1 106 ? -9.810 1.120 -33.871 1.00 84.88 106 ALA A N 1
ATOM 798 C CA . ALA A 1 106 ? -8.555 1.039 -33.128 1.00 84.88 106 ALA A CA 1
ATOM 799 C C . ALA A 1 106 ? -8.473 2.139 -32.059 1.00 84.88 106 ALA A C 1
ATOM 801 O O . ALA A 1 106 ? -8.098 1.866 -30.922 1.00 84.88 106 ALA A O 1
ATOM 802 N N . ARG A 1 107 ? -8.894 3.365 -32.395 1.00 85.56 107 ARG A N 1
ATOM 803 C CA . ARG A 1 107 ? -9.001 4.463 -31.430 1.00 85.56 107 ARG A CA 1
ATOM 804 C C . ARG A 1 107 ? -9.991 4.133 -30.314 1.00 85.56 107 ARG A C 1
ATOM 806 O O . ARG A 1 107 ? -9.614 4.201 -29.151 1.00 85.56 107 ARG A O 1
ATOM 813 N N . LEU A 1 108 ? -11.207 3.710 -30.666 1.00 85.69 108 LEU A N 1
ATOM 814 C CA . LEU A 1 108 ? -12.218 3.321 -29.680 1.00 85.69 108 LEU A CA 1
ATOM 815 C C . LEU A 1 108 ? -11.711 2.198 -28.763 1.00 85.69 108 LEU A C 1
ATOM 817 O O . LEU A 1 108 ? -11.939 2.240 -27.559 1.00 85.69 108 LEU A O 1
ATOM 821 N N . PHE A 1 109 ? -10.996 1.213 -29.314 1.00 87.25 109 PHE A N 1
ATOM 822 C CA . PHE A 1 109 ? -10.388 0.131 -28.542 1.00 87.25 109 PHE A CA 1
ATOM 823 C C . PHE A 1 109 ? -9.399 0.663 -27.496 1.00 87.25 109 PHE A C 1
ATOM 825 O O . PHE A 1 109 ? -9.503 0.298 -26.329 1.00 87.25 109 PHE A O 1
ATOM 832 N N . LEU A 1 110 ? -8.488 1.553 -27.898 1.00 86.19 110 LEU A N 1
ATOM 833 C CA . LEU A 1 110 ? -7.486 2.159 -27.012 1.00 86.19 110 LEU A CA 1
ATOM 834 C C . LEU A 1 110 ? -8.083 3.142 -25.993 1.00 86.19 110 LEU A C 1
ATOM 836 O O . LEU A 1 110 ? -7.494 3.362 -24.942 1.00 86.19 110 LEU A O 1
ATOM 840 N N . GLU A 1 111 ? -9.235 3.747 -26.293 1.00 85.50 111 GLU A N 1
ATOM 841 C CA . GLU A 1 111 ? -9.973 4.604 -25.352 1.00 85.50 111 GLU A CA 1
ATOM 842 C C . GLU A 1 111 ? -10.807 3.788 -24.344 1.00 85.50 111 GLU A C 1
ATOM 844 O O . GLU A 1 111 ? -11.096 4.271 -23.243 1.00 85.50 111 GLU A O 1
ATOM 849 N N . THR A 1 112 ? -11.186 2.559 -24.719 1.00 86.88 112 THR A N 1
ATOM 850 C CA . THR A 1 112 ? -12.020 1.649 -23.917 1.00 86.88 112 THR A CA 1
ATOM 851 C C . THR A 1 112 ? -11.189 0.788 -22.971 1.00 86.88 112 THR A C 1
ATOM 853 O O . THR A 1 112 ? -11.528 0.675 -21.793 1.00 86.88 112 THR A O 1
ATOM 856 N N . PHE A 1 113 ? -10.142 0.144 -23.489 1.00 89.19 113 PHE A N 1
ATOM 857 C CA . PHE A 1 113 ? -9.345 -0.831 -22.750 1.00 89.19 113 PHE A CA 1
ATOM 858 C C . PHE A 1 113 ? -8.045 -0.232 -22.220 1.00 89.19 113 PHE A C 1
ATOM 860 O O . PHE A 1 113 ? -7.611 0.838 -22.644 1.00 89.19 113 PHE A O 1
ATOM 867 N N . GLY A 1 114 ? -7.436 -0.933 -21.266 1.00 85.56 114 GLY A N 1
ATOM 868 C CA . GLY A 1 114 ? -6.139 -0.584 -20.709 1.00 85.56 114 GLY A CA 1
ATOM 869 C C . GLY A 1 114 ? -4.971 -0.838 -21.670 1.00 85.56 114 GLY A C 1
ATOM 870 O O . GLY A 1 114 ? -5.137 -0.869 -22.894 1.00 85.56 114 GLY A O 1
ATOM 871 N N . PRO A 1 115 ? -3.752 -1.019 -21.132 1.00 85.56 115 PRO A N 1
ATOM 872 C CA . PRO A 1 115 ? -2.557 -1.260 -21.930 1.00 85.56 115 PRO A CA 1
ATOM 873 C C . PRO A 1 115 ? -2.729 -2.391 -22.957 1.00 85.56 115 PRO A C 1
ATOM 875 O O . PRO A 1 115 ? -3.100 -3.519 -22.628 1.00 85.56 115 PRO A O 1
ATOM 878 N N . SER A 1 116 ? -2.397 -2.084 -24.212 1.00 86.69 116 SER A N 1
ATOM 879 C CA . SER A 1 116 ? -2.338 -3.049 -25.309 1.00 86.69 116 SER A CA 1
ATOM 880 C C . SER A 1 116 ? -0.886 -3.441 -25.564 1.00 86.69 116 SER A C 1
ATOM 882 O O . SER A 1 116 ? -0.092 -2.635 -26.051 1.00 86.69 116 SER A O 1
ATOM 884 N N . ILE A 1 117 ? -0.549 -4.694 -25.281 1.00 87.00 117 ILE A N 1
ATOM 885 C CA . ILE A 1 117 ? 0.789 -5.252 -25.452 1.00 87.00 117 ILE A CA 1
ATOM 886 C C . ILE A 1 117 ? 0.856 -5.982 -26.782 1.00 87.00 117 ILE A C 1
ATOM 888 O O . ILE A 1 117 ? 0.235 -7.030 -26.966 1.00 87.00 117 ILE A O 1
ATOM 892 N N . TYR A 1 118 ? 1.653 -5.437 -27.699 1.00 84.88 118 TYR A N 1
ATOM 893 C CA . TYR A 1 118 ? 1.948 -6.118 -28.948 1.00 84.88 118 TYR A CA 1
ATOM 894 C C . TYR A 1 118 ? 2.835 -7.339 -28.688 1.00 84.88 118 TYR A C 1
ATOM 896 O O . TYR A 1 118 ? 3.965 -7.206 -28.218 1.00 84.88 118 TYR A O 1
ATOM 904 N N . PHE A 1 119 ? 2.335 -8.525 -29.022 1.00 83.19 119 PHE A N 1
ATOM 905 C CA . PHE A 1 119 ? 3.104 -9.762 -28.998 1.00 83.19 119 PHE A CA 1
ATOM 906 C C . PHE A 1 119 ? 2.796 -10.583 -30.247 1.00 83.19 119 PHE A C 1
ATOM 908 O O . PHE A 1 119 ? 1.647 -10.938 -30.503 1.00 83.19 119 PHE A O 1
ATOM 915 N N . ASN A 1 120 ? 3.842 -10.901 -31.006 1.00 79.56 120 ASN A N 1
ATOM 916 C CA . ASN A 1 120 ? 3.768 -11.727 -32.202 1.00 79.56 120 ASN A CA 1
ATOM 917 C C . ASN A 1 120 ? 4.777 -12.864 -32.055 1.00 79.56 120 ASN A C 1
ATOM 919 O O . ASN A 1 120 ? 5.976 -12.602 -31.988 1.00 79.56 120 ASN A O 1
ATOM 923 N N . SER A 1 121 ? 4.297 -14.107 -32.026 1.00 74.62 121 SER A N 1
ATOM 924 C CA . SER A 1 121 ? 5.130 -15.292 -31.789 1.00 74.62 121 SER A CA 1
ATOM 925 C C . SER A 1 121 ? 6.169 -15.571 -32.878 1.00 74.62 121 SER A C 1
ATOM 927 O O . SER A 1 121 ? 7.148 -16.269 -32.618 1.00 74.62 121 SER A O 1
ATOM 929 N N . ASP A 1 122 ? 5.975 -15.044 -34.089 1.00 77.69 122 ASP A N 1
ATOM 930 C CA . ASP A 1 122 ? 6.915 -15.216 -35.200 1.00 77.69 122 ASP A CA 1
ATOM 931 C C . ASP A 1 122 ? 8.124 -14.285 -35.049 1.00 77.69 122 ASP A C 1
ATOM 933 O O . ASP A 1 122 ? 9.242 -14.641 -35.424 1.00 77.69 122 ASP A O 1
ATOM 937 N N . LYS A 1 123 ? 7.911 -13.099 -34.462 1.00 77.62 123 LYS A N 1
ATOM 938 C CA . LYS A 1 123 ? 8.961 -12.095 -34.217 1.00 77.62 123 LYS A CA 1
ATOM 939 C C . LYS A 1 123 ? 9.554 -12.179 -32.812 1.00 77.62 123 LYS A C 1
ATOM 941 O O . LYS A 1 123 ? 10.740 -11.924 -32.629 1.00 77.62 123 LYS A O 1
ATOM 946 N N . LEU A 1 124 ? 8.734 -12.516 -31.821 1.00 76.50 124 LEU A N 1
ATOM 947 C CA . LEU A 1 124 ? 9.075 -12.577 -30.405 1.00 76.50 124 LEU A CA 1
ATOM 948 C C . LEU A 1 124 ? 8.841 -13.997 -29.902 1.00 76.50 124 LEU A C 1
ATOM 950 O O . LEU A 1 124 ? 7.711 -14.470 -29.829 1.00 76.50 124 LEU A O 1
ATOM 954 N N . LYS A 1 125 ? 9.923 -14.683 -29.538 1.00 81.44 125 LYS A N 1
ATOM 955 C CA . LYS A 1 125 ? 9.857 -16.094 -29.135 1.00 81.44 125 LYS A CA 1
ATOM 956 C C . LYS A 1 125 ? 9.551 -16.305 -27.649 1.00 81.44 125 LYS A C 1
ATOM 958 O O . LYS A 1 125 ? 9.217 -17.424 -27.285 1.00 81.44 125 LYS A O 1
ATOM 963 N N . ASP A 1 126 ? 9.657 -15.276 -26.806 1.00 87.50 126 ASP A N 1
ATOM 964 C CA . ASP A 1 126 ? 9.507 -15.379 -25.345 1.00 87.50 126 ASP A CA 1
ATOM 965 C C . ASP A 1 126 ? 8.462 -14.380 -24.826 1.00 87.50 126 ASP A C 1
ATOM 967 O O . ASP A 1 126 ? 8.605 -13.167 -25.001 1.00 87.50 126 ASP A O 1
ATOM 971 N N . LEU A 1 127 ? 7.413 -14.890 -24.172 1.00 88.62 127 LEU A N 1
ATOM 972 C CA . LEU A 1 127 ? 6.321 -14.084 -23.622 1.00 88.62 127 LEU A CA 1
ATOM 973 C C . LEU A 1 127 ? 6.757 -13.245 -22.413 1.00 88.62 127 LEU A C 1
ATOM 975 O O . LEU A 1 127 ? 6.066 -12.291 -22.067 1.00 88.62 127 LEU A O 1
ATOM 979 N N . THR A 1 128 ? 7.915 -13.526 -21.803 1.00 89.56 128 THR A N 1
ATOM 980 C CA . THR A 1 128 ? 8.475 -12.730 -20.695 1.00 89.56 128 THR A CA 1
ATOM 981 C C . THR A 1 128 ? 8.591 -11.244 -21.064 1.00 89.56 128 THR A C 1
ATOM 983 O O . THR A 1 128 ? 8.492 -10.387 -20.188 1.00 89.56 128 THR A O 1
ATOM 986 N N . ILE A 1 129 ? 8.708 -10.911 -22.359 1.00 87.75 129 ILE A N 1
ATOM 987 C CA . ILE A 1 129 ? 8.672 -9.525 -22.851 1.00 87.75 129 ILE A CA 1
ATOM 988 C C . ILE A 1 129 ? 7.422 -8.750 -22.410 1.00 87.75 129 ILE A C 1
ATOM 990 O O . ILE A 1 129 ? 7.502 -7.546 -22.176 1.00 87.75 129 ILE A O 1
ATOM 994 N N . ALA A 1 130 ? 6.289 -9.433 -22.225 1.00 89.62 130 ALA A N 1
ATOM 995 C CA . ALA A 1 130 ? 5.063 -8.821 -21.732 1.00 89.62 130 ALA A CA 1
ATOM 996 C C . ALA A 1 130 ? 5.255 -8.210 -20.336 1.00 89.62 130 ALA A C 1
ATOM 998 O O . ALA A 1 130 ? 4.759 -7.116 -20.095 1.00 89.62 130 ALA A O 1
ATOM 999 N N . LEU A 1 131 ? 6.033 -8.842 -19.446 1.00 90.00 131 LEU A N 1
ATOM 1000 C CA . LEU A 1 131 ? 6.330 -8.276 -18.124 1.00 90.00 131 LEU A CA 1
ATOM 1001 C C . LEU A 1 131 ? 7.115 -6.965 -18.254 1.00 90.00 131 LEU A C 1
ATOM 1003 O O . LEU A 1 131 ? 6.769 -5.973 -17.624 1.00 90.00 131 LEU A O 1
ATOM 1007 N N . TYR A 1 132 ? 8.119 -6.904 -19.128 1.00 88.44 132 TYR A N 1
ATOM 1008 C CA . TYR A 1 132 ? 8.865 -5.660 -19.348 1.00 88.44 132 TYR A CA 1
ATOM 1009 C C . TYR A 1 132 ? 7.979 -4.539 -19.903 1.00 88.44 132 TYR A C 1
ATOM 1011 O O . TYR A 1 132 ? 8.089 -3.391 -19.477 1.00 88.44 132 TYR A O 1
ATOM 1019 N N . LEU A 1 133 ? 7.052 -4.870 -20.807 1.00 88.56 133 LEU A N 1
ATOM 1020 C CA . LEU A 1 133 ? 6.083 -3.914 -21.354 1.00 88.56 133 LEU A CA 1
ATOM 1021 C C . LEU A 1 133 ? 5.031 -3.469 -20.324 1.00 88.56 133 LEU A C 1
ATOM 1023 O O . LEU A 1 133 ? 4.460 -2.391 -20.469 1.00 88.56 133 LEU A O 1
ATOM 1027 N N . LEU A 1 134 ? 4.827 -4.251 -19.262 1.00 87.25 134 LEU A N 1
ATOM 1028 C CA . LEU A 1 134 ? 4.045 -3.873 -18.082 1.00 87.25 134 LEU A CA 1
ATOM 1029 C C . LEU A 1 134 ? 4.834 -3.032 -17.067 1.00 87.25 134 LEU A C 1
ATOM 1031 O O . LEU A 1 134 ? 4.270 -2.615 -16.059 1.00 87.25 134 LEU A O 1
ATOM 1035 N N . GLY A 1 135 ? 6.115 -2.760 -17.328 1.00 86.31 135 GLY A N 1
ATOM 1036 C CA . GLY A 1 135 ? 6.962 -1.912 -16.489 1.00 86.31 135 GLY A CA 1
ATOM 1037 C C . GLY A 1 135 ? 7.861 -2.664 -15.508 1.00 86.31 135 GLY A C 1
ATOM 1038 O O . GLY A 1 135 ? 8.560 -2.019 -14.728 1.00 86.31 135 GLY A O 1
ATOM 1039 N N . PHE A 1 136 ? 7.896 -3.999 -15.555 1.00 85.50 136 PHE A N 1
ATOM 1040 C CA . PHE A 1 136 ? 8.825 -4.786 -14.745 1.00 85.50 136 PHE A CA 1
ATOM 1041 C C . PHE A 1 136 ? 10.248 -4.571 -15.243 1.00 85.50 136 PHE A C 1
ATOM 1043 O O . PHE A 1 136 ? 10.527 -4.622 -16.442 1.00 85.50 136 PHE A O 1
ATOM 1050 N N . ASN A 1 137 ? 11.177 -4.364 -14.320 1.00 81.00 137 ASN A N 1
ATOM 1051 C CA . ASN A 1 137 ? 12.588 -4.246 -14.650 1.00 81.00 137 ASN A CA 1
ATOM 1052 C C . ASN A 1 137 ? 13.289 -5.623 -14.611 1.00 81.00 137 ASN A C 1
ATOM 1054 O O . ASN A 1 137 ? 12.727 -6.645 -14.211 1.00 81.00 137 ASN A O 1
ATOM 1058 N N . GLY A 1 138 ? 14.560 -5.667 -15.021 1.00 77.62 138 GLY A N 1
ATOM 1059 C CA . GLY A 1 138 ? 15.332 -6.915 -15.043 1.00 77.62 138 GLY A CA 1
ATOM 1060 C C . GLY A 1 138 ? 15.532 -7.566 -13.668 1.00 77.62 138 GLY A C 1
ATOM 1061 O O . GLY A 1 138 ? 15.592 -8.792 -13.588 1.00 77.62 138 GLY A O 1
ATOM 1062 N N . SER A 1 139 ? 15.620 -6.788 -12.581 1.00 74.69 139 SER A N 1
ATOM 1063 C CA . SER A 1 139 ? 15.657 -7.345 -11.219 1.00 74.69 139 SER A CA 1
ATOM 1064 C C . SER A 1 139 ? 14.333 -7.992 -10.831 1.00 74.69 139 SER A C 1
ATOM 1066 O O . SER A 1 139 ? 14.364 -9.087 -10.276 1.00 74.69 139 SER A O 1
ATOM 1068 N N . ASP A 1 140 ? 13.203 -7.385 -11.187 1.00 82.19 140 ASP A N 1
ATOM 1069 C CA . ASP A 1 140 ? 11.872 -7.915 -10.887 1.00 82.19 140 ASP A CA 1
ATOM 1070 C C . ASP A 1 140 ? 11.661 -9.272 -11.568 1.00 82.19 140 ASP A C 1
ATOM 1072 O O . ASP A 1 140 ? 11.320 -10.262 -10.922 1.00 82.19 140 ASP A O 1
ATOM 1076 N N . VAL A 1 141 ? 11.955 -9.355 -12.870 1.00 83.38 141 VAL A N 1
ATOM 1077 C CA . VAL A 1 141 ? 11.827 -10.601 -13.643 1.00 83.38 141 VAL A CA 1
ATOM 1078 C C . VAL A 1 141 ? 12.773 -11.683 -13.114 1.00 83.38 141 VAL A C 1
ATOM 1080 O O . VAL A 1 141 ? 12.387 -12.849 -13.011 1.00 83.38 141 VAL A O 1
ATOM 1083 N N . ARG A 1 142 ? 13.998 -11.324 -12.703 1.00 79.25 142 ARG A N 1
ATOM 1084 C CA . ARG A 1 142 ? 14.906 -12.272 -12.035 1.00 79.25 142 ARG A CA 1
ATOM 1085 C C . ARG A 1 142 ? 14.369 -12.740 -10.689 1.00 79.25 142 ARG A C 1
ATOM 1087 O O . ARG A 1 142 ? 14.505 -13.921 -10.383 1.00 79.25 142 ARG A O 1
ATOM 1094 N N . ALA A 1 143 ? 13.778 -11.855 -9.890 1.00 78.19 143 ALA A N 1
ATOM 1095 C CA . ALA A 1 143 ? 13.170 -12.227 -8.617 1.00 78.19 143 ALA A CA 1
ATOM 1096 C C . ALA A 1 143 ? 12.009 -13.210 -8.830 1.00 78.19 143 ALA A C 1
ATOM 1098 O O . ALA A 1 143 ? 11.931 -14.217 -8.126 1.00 78.19 143 ALA A O 1
ATOM 1099 N N . LEU A 1 144 ? 11.179 -12.981 -9.854 1.00 82.69 144 LEU A N 1
ATOM 1100 C CA . LEU A 1 144 ? 10.109 -13.901 -10.254 1.00 82.69 144 LEU A CA 1
ATOM 1101 C C . LEU A 1 144 ? 10.649 -15.271 -10.689 1.00 82.69 144 LEU A C 1
ATOM 1103 O O . LEU A 1 144 ? 10.074 -16.285 -10.311 1.00 82.69 144 LEU A O 1
ATOM 1107 N N . ARG A 1 145 ? 11.772 -15.320 -11.422 1.00 78.88 145 ARG A N 1
ATOM 1108 C CA . ARG A 1 145 ? 12.426 -16.582 -11.828 1.00 78.88 145 ARG A CA 1
ATOM 1109 C C . ARG A 1 145 ? 13.086 -17.327 -10.660 1.00 78.88 145 ARG A C 1
ATOM 1111 O O . ARG A 1 145 ? 13.008 -18.548 -10.595 1.00 78.88 145 ARG A O 1
ATOM 1118 N N . LYS A 1 146 ? 13.753 -16.607 -9.747 1.00 70.06 146 LYS A N 1
ATOM 1119 C CA . LYS A 1 146 ? 14.483 -17.187 -8.601 1.00 70.06 146 LYS A CA 1
ATOM 1120 C C . LYS A 1 146 ? 13.566 -17.756 -7.523 1.00 70.06 146 LYS A C 1
ATOM 1122 O O . LYS A 1 146 ? 13.978 -18.671 -6.810 1.00 70.06 146 LYS A O 1
ATOM 1127 N N . ARG A 1 147 ? 12.346 -17.229 -7.380 1.00 65.06 147 ARG A N 1
ATOM 1128 C CA . ARG A 1 147 ? 11.300 -17.832 -6.543 1.00 65.06 147 ARG A CA 1
ATOM 1129 C C . ARG A 1 147 ? 10.898 -19.168 -7.186 1.00 65.06 147 ARG A C 1
ATOM 1131 O O . ARG A 1 147 ? 9.971 -19.197 -7.984 1.00 65.06 147 ARG A O 1
ATOM 1138 N N . ARG A 1 148 ? 11.658 -20.236 -6.885 1.00 52.28 148 ARG A N 1
ATOM 1139 C CA . ARG A 1 148 ? 11.519 -21.603 -7.424 1.00 52.28 148 ARG A CA 1
ATOM 1140 C C . ARG A 1 148 ? 10.045 -21.972 -7.611 1.00 52.28 148 ARG A C 1
ATOM 1142 O O . ARG A 1 148 ? 9.321 -22.158 -6.638 1.00 52.28 148 ARG A O 1
ATOM 1149 N N . TRP A 1 149 ? 9.636 -22.070 -8.869 1.00 53.03 149 TRP A N 1
ATOM 1150 C CA . TRP A 1 149 ? 8.449 -22.799 -9.289 1.00 53.03 149 TRP A CA 1
ATOM 1151 C C . TRP A 1 149 ? 8.941 -24.207 -9.630 1.00 53.03 149 TRP A C 1
ATOM 1153 O O . TRP A 1 149 ? 9.939 -24.325 -10.339 1.00 53.03 149 TRP A O 1
ATOM 1163 N N . GLU A 1 150 ? 8.342 -25.248 -9.055 1.00 38.72 150 GLU A N 1
ATOM 1164 C CA . GLU A 1 150 ? 8.775 -26.637 -9.258 1.00 38.72 150 GLU A CA 1
ATOM 1165 C C . GLU A 1 150 ? 8.923 -26.972 -10.762 1.00 38.72 150 GLU A C 1
ATOM 1167 O O . GLU A 1 150 ? 8.095 -26.579 -11.587 1.00 38.72 150 GLU A O 1
ATOM 1172 N N . ASP A 1 151 ? 10.019 -27.677 -11.067 1.00 35.25 151 ASP A N 1
ATOM 1173 C CA . ASP A 1 151 ? 10.486 -28.223 -12.351 1.00 35.25 151 ASP A CA 1
ATOM 1174 C C . ASP A 1 151 ? 10.994 -27.264 -13.452 1.00 35.25 151 ASP A C 1
ATOM 1176 O O . ASP A 1 151 ? 10.277 -26.854 -14.369 1.00 35.25 151 ASP A O 1
ATOM 1180 N N . GLY A 1 152 ? 12.316 -27.036 -13.443 1.00 35.56 152 GLY A N 1
ATOM 1181 C CA . GLY A 1 152 ? 13.106 -26.597 -14.601 1.00 35.56 152 GLY A CA 1
ATOM 1182 C C . GLY A 1 152 ? 14.566 -26.274 -14.235 1.00 35.56 152 GLY A C 1
ATOM 1183 O O . GLY A 1 152 ? 14.790 -25.677 -13.180 1.00 35.56 152 GLY A O 1
ATOM 1184 N N . PRO A 1 153 ? 15.572 -26.670 -15.045 1.00 33.50 153 PRO A N 1
ATOM 1185 C CA . PRO A 1 153 ? 16.971 -26.361 -14.762 1.00 33.50 153 PRO A CA 1
ATOM 1186 C C . PRO A 1 153 ? 17.185 -24.845 -14.809 1.00 33.50 153 PRO A C 1
ATOM 1188 O O . PRO A 1 153 ? 16.574 -24.147 -15.616 1.00 33.50 153 PRO A O 1
ATOM 1191 N N . GLY A 1 154 ? 18.024 -24.341 -13.904 1.00 37.06 154 GLY A N 1
ATOM 1192 C CA . GLY A 1 154 ? 18.374 -22.929 -13.855 1.00 37.06 154 GLY A CA 1
ATOM 1193 C C . GLY A 1 154 ? 19.025 -22.505 -15.164 1.00 37.06 154 GLY A C 1
ATOM 1194 O O . GLY A 1 154 ? 20.067 -23.040 -15.533 1.00 37.06 154 GLY A O 1
ATOM 1195 N N . ASP A 1 155 ? 18.411 -21.546 -15.851 1.00 35.28 155 ASP A N 1
ATOM 1196 C CA . ASP A 1 155 ? 19.084 -20.813 -16.914 1.00 35.28 155 ASP A CA 1
ATOM 1197 C C . ASP A 1 155 ? 20.191 -19.979 -16.257 1.00 35.28 155 ASP A C 1
ATOM 1199 O O . ASP A 1 155 ? 19.934 -18.912 -15.687 1.00 35.28 155 ASP A O 1
ATOM 1203 N N . ASP A 1 156 ? 21.421 -20.491 -16.295 1.00 35.28 156 ASP A N 1
ATOM 1204 C CA . ASP A 1 156 ? 22.608 -19.680 -16.062 1.00 35.28 156 ASP A CA 1
ATOM 1205 C C . ASP A 1 156 ? 22.585 -18.511 -17.055 1.00 35.28 156 ASP A C 1
ATOM 1207 O O . ASP A 1 156 ? 22.412 -18.696 -18.264 1.00 35.28 156 ASP A O 1
ATOM 1211 N N . GLU A 1 157 ? 22.712 -17.284 -16.534 1.00 39.22 157 GLU A N 1
ATOM 1212 C CA . GLU A 1 157 ? 22.817 -16.081 -17.362 1.00 39.22 157 GLU A CA 1
ATOM 1213 C C . GLU A 1 157 ? 23.951 -16.310 -18.375 1.00 39.22 157 GLU A C 1
ATOM 1215 O O . GLU A 1 157 ? 25.072 -16.620 -17.955 1.00 39.22 157 GLU A O 1
ATOM 1220 N N . PRO A 1 158 ? 23.709 -16.158 -19.692 1.00 33.12 158 PRO A N 1
ATOM 1221 C CA . PRO A 1 158 ? 24.783 -16.270 -20.659 1.00 33.12 158 PRO A CA 1
ATOM 1222 C C . PRO A 1 158 ? 25.863 -15.261 -20.274 1.00 33.12 158 PRO A C 1
ATOM 1224 O O . PRO A 1 158 ? 25.604 -14.059 -20.159 1.00 33.12 158 PRO A O 1
ATOM 1227 N N . SER A 1 159 ? 27.076 -15.758 -20.027 1.00 36.22 159 SER A N 1
ATOM 1228 C CA . SER A 1 159 ? 28.235 -14.912 -19.787 1.00 36.22 159 SER A CA 1
ATOM 1229 C C . SER A 1 159 ? 28.435 -14.048 -21.027 1.00 36.22 159 SER A C 1
ATOM 1231 O O . SER A 1 159 ? 28.907 -14.535 -22.055 1.00 36.22 159 SER A O 1
ATOM 1233 N N . VAL A 1 160 ? 28.023 -12.782 -20.955 1.00 42.28 160 VAL A N 1
ATOM 1234 C CA . VAL A 1 160 ? 28.238 -11.832 -22.046 1.00 42.28 160 VAL A CA 1
ATOM 1235 C C . VAL A 1 160 ? 29.755 -11.725 -22.244 1.00 42.28 160 VAL A C 1
ATOM 1237 O O . VAL A 1 160 ? 30.455 -11.403 -21.276 1.00 42.28 160 VAL A O 1
ATOM 1240 N N . PRO A 1 161 ? 30.285 -12.028 -23.444 1.00 40.91 161 PRO A N 1
ATOM 1241 C CA . PRO A 1 161 ? 31.703 -11.866 -23.734 1.00 40.91 161 PRO A CA 1
ATOM 1242 C C . PRO A 1 161 ? 32.143 -10.420 -23.455 1.00 40.91 161 PRO A C 1
ATOM 1244 O O . PRO A 1 161 ? 31.307 -9.512 -23.479 1.00 40.91 161 PRO A O 1
ATOM 1247 N N . PRO A 1 162 ? 33.436 -10.155 -23.211 1.00 48.88 162 PRO A N 1
ATOM 1248 C CA . PRO A 1 162 ? 33.941 -8.793 -23.092 1.00 48.88 162 PRO A CA 1
ATOM 1249 C C . PRO A 1 162 ? 33.861 -8.087 -24.456 1.00 48.88 162 PRO A C 1
ATOM 1251 O O . PRO A 1 162 ? 34.818 -8.069 -25.221 1.00 48.88 162 PRO A O 1
ATOM 1254 N N . ALA A 1 163 ? 32.697 -7.534 -24.784 1.00 58.81 163 ALA A N 1
ATOM 1255 C CA . ALA A 1 163 ? 32.509 -6.654 -25.926 1.00 58.81 163 ALA A CA 1
ATOM 1256 C C . ALA A 1 163 ? 32.961 -5.230 -25.573 1.00 58.81 163 ALA A C 1
ATOM 1258 O O . ALA A 1 163 ? 32.887 -4.813 -24.408 1.00 58.81 163 ALA A O 1
ATOM 1259 N N . LYS A 1 164 ? 33.438 -4.478 -26.572 1.00 71.31 164 LYS A N 1
ATOM 1260 C CA . LYS A 1 164 ? 33.832 -3.076 -26.382 1.00 71.31 164 LYS A CA 1
ATOM 1261 C C . LYS A 1 164 ? 32.585 -2.255 -26.050 1.00 71.31 164 LYS A C 1
ATOM 1263 O O . LYS A 1 164 ? 31.546 -2.412 -26.692 1.00 71.31 164 LYS A O 1
ATOM 1268 N N . ARG A 1 165 ? 32.681 -1.401 -25.029 1.00 76.38 165 ARG A N 1
ATOM 1269 C CA . ARG A 1 165 ? 31.567 -0.572 -24.551 1.00 76.38 165 ARG A CA 1
ATOM 1270 C C . ARG A 1 165 ? 31.830 0.894 -24.837 1.00 76.38 165 ARG A C 1
ATOM 1272 O O . ARG A 1 165 ? 32.966 1.338 -24.711 1.00 76.38 165 ARG A O 1
ATOM 1279 N N . VAL A 1 166 ? 30.768 1.620 -25.171 1.00 78.19 166 VAL A N 1
ATOM 1280 C CA . VAL A 1 166 ? 30.758 3.084 -25.240 1.00 78.19 166 VAL A CA 1
ATOM 1281 C C . VAL A 1 166 ? 29.777 3.607 -24.203 1.00 78.19 166 VAL A C 1
ATOM 1283 O O . VAL A 1 166 ? 28.595 3.275 -24.248 1.00 78.19 166 VAL A O 1
ATOM 1286 N N . MET A 1 167 ? 30.260 4.437 -23.284 1.00 81.69 167 MET A N 1
ATOM 1287 C CA . MET A 1 167 ? 29.469 5.135 -22.279 1.00 81.69 167 MET A CA 1
ATOM 1288 C C . MET A 1 167 ? 29.564 6.637 -22.493 1.00 81.69 167 MET A C 1
ATOM 1290 O O . MET A 1 167 ? 30.641 7.227 -22.432 1.00 81.69 167 MET A O 1
ATOM 1294 N N . MET A 1 168 ? 28.409 7.259 -22.700 1.00 84.62 168 MET A N 1
ATOM 1295 C CA . MET A 1 168 ? 28.303 8.679 -22.997 1.00 84.62 168 MET A CA 1
ATOM 1296 C C . MET A 1 168 ? 27.266 9.337 -22.093 1.00 84.62 168 MET A C 1
ATOM 1298 O O . MET A 1 168 ? 26.171 8.809 -21.887 1.00 84.62 168 MET A O 1
ATOM 1302 N N . GLN A 1 169 ? 27.597 10.522 -21.590 1.00 87.62 169 GLN A N 1
ATOM 1303 C CA . GLN A 1 169 ? 26.655 11.405 -20.916 1.00 87.62 169 GLN A CA 1
ATOM 1304 C C . GLN A 1 169 ? 26.381 12.616 -21.807 1.00 87.62 169 GLN A C 1
ATOM 1306 O O . GLN A 1 169 ? 27.308 13.325 -22.188 1.00 87.62 169 GLN A O 1
ATOM 1311 N N . VAL A 1 170 ? 25.109 12.867 -22.107 1.00 88.62 170 VAL A N 1
ATOM 1312 C CA . VAL A 1 170 ? 24.636 13.995 -22.917 1.00 88.62 170 VAL A CA 1
ATOM 1313 C C . VAL A 1 170 ? 23.729 14.874 -22.064 1.00 88.62 170 VAL A C 1
ATOM 1315 O O . VAL A 1 170 ? 22.797 14.370 -21.444 1.00 88.62 170 VAL A O 1
ATOM 1318 N N . SER A 1 171 ? 23.949 16.183 -22.038 1.00 90.56 171 SER A N 1
ATOM 1319 C CA . SER A 1 171 ? 23.070 17.128 -21.350 1.00 90.56 171 SER A CA 1
ATOM 1320 C C . SER A 1 171 ? 22.717 18.341 -22.208 1.00 90.56 171 SER A C 1
ATOM 1322 O O . SER A 1 171 ? 23.449 18.746 -23.113 1.00 90.56 171 SER A O 1
ATOM 1324 N N . SER A 1 172 ? 21.549 18.915 -21.929 1.00 89.06 172 SER A N 1
ATOM 1325 C CA . SER A 1 172 ? 21.020 20.113 -22.582 1.00 89.06 172 SER A CA 1
ATOM 1326 C C . SER A 1 172 ? 20.359 21.017 -21.549 1.00 89.06 172 SER A C 1
ATOM 1328 O O . SER A 1 172 ? 19.793 20.537 -20.569 1.00 89.06 172 SER A O 1
ATOM 1330 N N . ARG A 1 173 ? 20.383 22.330 -21.798 1.00 84.75 173 ARG A N 1
ATOM 1331 C CA . ARG A 1 173 ? 19.619 23.333 -21.028 1.00 84.75 173 ARG A CA 1
ATOM 1332 C C . ARG A 1 173 ? 18.196 23.546 -21.559 1.00 84.75 173 ARG A C 1
ATOM 1334 O O . ARG A 1 173 ? 17.461 24.356 -21.015 1.00 84.75 173 ARG A O 1
ATOM 1341 N N . LYS A 1 174 ? 17.839 22.875 -22.655 1.00 80.44 174 LYS A N 1
ATOM 1342 C CA . LYS A 1 174 ? 16.524 22.932 -23.304 1.00 80.44 174 LYS A CA 1
ATOM 1343 C C . LYS A 1 174 ? 15.979 21.521 -23.494 1.00 80.44 174 LYS A C 1
ATOM 1345 O O . LYS A 1 174 ? 16.768 20.588 -23.643 1.00 80.44 174 LYS A O 1
ATOM 1350 N N . CYS A 1 175 ? 14.659 21.404 -23.574 1.00 72.44 175 CYS A N 1
ATOM 1351 C CA . CYS A 1 175 ? 13.942 20.175 -23.886 1.00 72.44 175 CYS A CA 1
ATOM 1352 C C . CYS A 1 175 ? 13.005 20.479 -25.057 1.00 72.44 175 CYS A C 1
ATOM 1354 O O . CYS A 1 175 ? 11.819 20.753 -24.883 1.00 72.44 175 CYS A O 1
ATOM 1356 N N . ASP A 1 176 ? 13.584 20.496 -26.256 1.00 78.38 176 ASP A N 1
ATOM 1357 C CA . ASP A 1 176 ? 12.861 20.724 -27.504 1.00 78.38 176 ASP A CA 1
ATOM 1358 C C . ASP A 1 176 ? 12.442 19.383 -28.123 1.00 78.38 176 ASP A C 1
ATOM 1360 O O . ASP A 1 176 ? 13.136 18.363 -28.020 1.00 78.38 176 ASP A O 1
ATOM 1364 N N . SER A 1 177 ? 11.309 19.384 -28.823 1.00 80.12 177 SER A N 1
ATOM 1365 C CA . SER A 1 177 ? 10.844 18.203 -29.553 1.00 80.12 177 SER A CA 1
ATOM 1366 C C . SER A 1 177 ? 11.897 17.728 -30.565 1.00 80.12 177 SER A C 1
ATOM 1368 O O . SER A 1 177 ? 12.461 18.518 -31.318 1.00 80.12 177 SER A O 1
ATOM 1370 N N . GLY A 1 178 ? 12.169 16.420 -30.591 1.00 81.62 178 GLY A N 1
ATOM 1371 C CA . GLY A 1 178 ? 13.120 15.807 -31.526 1.00 81.62 178 GLY A CA 1
ATOM 1372 C C . GLY A 1 178 ? 14.596 15.850 -31.106 1.00 81.62 178 GLY A C 1
ATOM 1373 O O . GLY A 1 178 ? 15.418 15.226 -31.771 1.00 81.62 178 GLY A O 1
ATOM 1374 N N . GLN A 1 179 ? 14.954 16.484 -29.985 1.00 84.62 179 GLN A N 1
ATOM 1375 C CA . GLN A 1 179 ? 16.342 16.524 -29.499 1.00 84.62 179 GLN A CA 1
ATOM 1376 C C . GLN A 1 179 ? 16.946 15.133 -29.266 1.00 84.62 179 GLN A C 1
ATOM 1378 O O . GLN A 1 179 ? 18.045 14.845 -29.734 1.00 84.62 179 GLN A O 1
ATOM 1383 N N . ILE A 1 180 ? 16.199 14.233 -28.620 1.00 87.25 180 ILE A N 1
ATOM 1384 C CA . ILE A 1 180 ? 16.653 12.858 -28.370 1.00 87.25 180 ILE A CA 1
ATOM 1385 C C . ILE A 1 180 ? 16.854 12.097 -29.689 1.00 87.25 180 ILE A C 1
ATOM 1387 O O . ILE A 1 180 ? 17.837 11.377 -29.832 1.00 87.25 180 ILE A O 1
ATOM 1391 N N . LYS A 1 181 ? 15.990 12.305 -30.697 1.00 88.38 181 LYS A N 1
ATOM 1392 C CA . LYS A 1 181 ? 16.177 11.717 -32.037 1.00 88.38 181 LYS A CA 1
ATOM 1393 C C . LYS A 1 181 ? 17.538 12.105 -32.607 1.00 88.38 181 LYS A C 1
ATOM 1395 O O . LYS A 1 181 ? 18.210 11.253 -33.181 1.00 88.38 181 LYS A O 1
ATOM 1400 N N . ASN A 1 182 ? 17.940 13.364 -32.444 1.00 86.81 182 ASN A N 1
ATOM 1401 C CA . ASN A 1 182 ? 19.215 13.831 -32.964 1.00 86.81 182 ASN A CA 1
ATOM 1402 C C . ASN A 1 182 ? 20.387 13.123 -32.277 1.00 86.81 182 ASN A C 1
ATOM 1404 O O . ASN A 1 182 ? 21.325 12.784 -32.979 1.00 86.81 182 ASN A O 1
ATOM 1408 N N . ILE A 1 183 ? 20.310 12.798 -30.980 1.00 87.62 183 ILE A N 1
ATOM 1409 C CA . ILE A 1 183 ? 21.349 12.020 -30.271 1.00 87.62 183 ILE A CA 1
ATOM 1410 C C . ILE A 1 183 ? 21.536 10.632 -30.903 1.00 87.62 183 ILE A C 1
ATOM 1412 O O . ILE A 1 183 ? 22.664 10.208 -31.133 1.00 87.62 183 ILE A O 1
ATOM 1416 N N . PHE A 1 184 ? 20.439 9.938 -31.220 1.00 88.19 184 PHE A N 1
ATOM 1417 C CA . PHE A 1 184 ? 20.475 8.578 -31.775 1.00 88.19 184 PHE A CA 1
ATOM 1418 C C . PHE A 1 184 ? 20.658 8.523 -33.300 1.00 88.19 184 PHE A C 1
ATOM 1420 O O . PHE A 1 184 ? 20.901 7.447 -33.844 1.00 88.19 184 PHE A O 1
ATOM 1427 N N . ALA A 1 185 ? 20.549 9.653 -34.008 1.00 87.44 185 ALA A N 1
ATOM 1428 C CA . ALA A 1 185 ? 20.641 9.704 -35.468 1.00 87.44 185 ALA A CA 1
ATOM 1429 C C . ALA A 1 185 ? 21.923 9.061 -36.048 1.00 87.44 185 ALA A C 1
ATOM 1431 O O . ALA A 1 185 ? 21.793 8.338 -37.038 1.00 87.44 185 ALA A O 1
ATOM 1432 N N . PRO A 1 186 ? 23.122 9.227 -35.446 1.00 85.88 186 PRO A N 1
ATOM 1433 C CA . PRO A 1 186 ? 24.350 8.596 -35.939 1.00 85.88 186 PRO A CA 1
ATOM 1434 C C . PRO A 1 186 ? 24.362 7.068 -35.826 1.00 85.88 186 PRO A C 1
ATOM 1436 O O . PRO A 1 186 ? 25.111 6.421 -36.545 1.00 85.88 186 PRO A O 1
ATOM 1439 N N . LEU A 1 187 ? 23.524 6.478 -34.964 1.00 82.69 187 LEU A N 1
ATOM 1440 C CA . LEU A 1 187 ? 23.448 5.021 -34.786 1.00 82.69 187 LEU A CA 1
ATOM 1441 C C . LEU A 1 187 ? 22.543 4.340 -35.818 1.00 82.69 187 LEU A C 1
ATOM 1443 O O . LEU A 1 187 ? 22.631 3.135 -36.032 1.00 82.69 187 LEU A O 1
ATOM 1447 N N . ALA A 1 188 ? 21.658 5.096 -36.472 1.00 81.75 188 ALA A N 1
ATOM 1448 C CA . ALA A 1 188 ? 20.706 4.565 -37.443 1.00 81.75 188 ALA A CA 1
ATOM 1449 C C . ALA A 1 188 ? 21.322 3.801 -38.641 1.00 81.75 188 ALA A C 1
ATOM 1451 O O . ALA A 1 188 ? 20.666 2.862 -39.100 1.00 81.75 188 ALA A O 1
ATOM 1452 N N . PRO A 1 189 ? 22.504 4.159 -39.188 1.00 80.50 189 PRO A N 1
ATOM 1453 C CA . PRO A 1 189 ? 23.159 3.363 -40.230 1.00 80.50 189 PRO A CA 1
ATOM 1454 C C . PRO A 1 189 ? 23.870 2.096 -39.711 1.00 80.50 189 PRO A C 1
ATOM 1456 O O . PRO A 1 189 ? 24.085 1.186 -40.504 1.00 80.50 189 PRO A O 1
ATOM 1459 N N . LEU A 1 190 ? 24.159 1.979 -38.408 1.00 73.12 190 LEU A N 1
ATOM 1460 C CA . LEU A 1 190 ? 25.017 0.933 -37.811 1.00 73.12 190 LEU A CA 1
ATOM 1461 C C . LEU A 1 190 ? 24.234 -0.308 -37.316 1.00 73.12 190 LEU A C 1
ATOM 1463 O O . LEU A 1 190 ? 24.640 -0.999 -36.384 1.00 73.12 190 LEU A O 1
ATOM 1467 N N . LYS A 1 191 ? 23.054 -0.570 -37.902 1.00 60.66 191 LYS A N 1
ATOM 1468 C CA . LYS A 1 191 ? 21.949 -1.399 -37.354 1.00 60.66 191 LYS A CA 1
ATOM 1469 C C . LYS A 1 191 ? 22.276 -2.831 -36.892 1.00 60.66 191 LYS A C 1
ATOM 1471 O O . LYS A 1 191 ? 21.411 -3.431 -36.256 1.00 60.66 191 LYS A O 1
ATOM 1476 N N . CYS A 1 192 ? 23.450 -3.377 -37.201 1.00 60.12 192 CYS A N 1
ATOM 1477 C CA . CYS A 1 192 ? 23.837 -4.750 -36.862 1.00 60.12 192 CYS A CA 1
ATOM 1478 C C . CYS A 1 192 ? 25.072 -4.854 -35.952 1.00 60.12 192 CYS A C 1
ATOM 1480 O O . CYS A 1 192 ? 25.329 -5.944 -35.451 1.00 60.12 192 CYS A O 1
ATOM 1482 N N . ASP A 1 193 ? 25.802 -3.757 -35.720 1.00 69.94 193 ASP A N 1
ATOM 1483 C CA . ASP A 1 193 ? 27.087 -3.772 -35.004 1.00 69.94 193 ASP A CA 1
ATOM 1484 C C . ASP A 1 193 ? 27.031 -3.078 -33.633 1.00 69.94 193 ASP A C 1
ATOM 1486 O O . ASP A 1 193 ? 27.966 -3.202 -32.837 1.00 69.94 193 ASP A O 1
ATOM 1490 N N . VAL A 1 194 ? 25.920 -2.387 -33.341 1.00 74.25 194 VAL A N 1
ATOM 1491 C CA . VAL A 1 194 ? 25.701 -1.619 -32.110 1.00 74.25 194 VAL A CA 1
ATOM 1492 C C . VAL A 1 194 ? 24.448 -2.095 -31.381 1.00 74.25 194 VAL A C 1
ATOM 1494 O O . VAL A 1 194 ? 23.329 -1.988 -31.884 1.00 74.25 194 VAL A O 1
ATOM 1497 N N . GLN A 1 195 ? 24.622 -2.552 -30.145 1.00 79.56 195 GLN A N 1
ATOM 1498 C CA . GLN A 1 195 ? 23.543 -2.906 -29.232 1.00 79.56 195 GLN A CA 1
ATOM 1499 C C . GLN A 1 195 ? 23.401 -1.82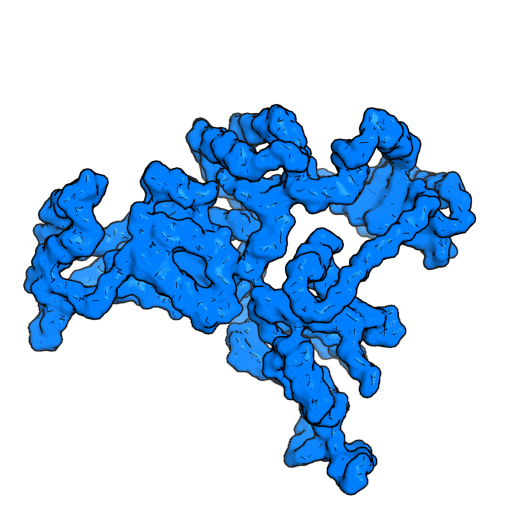8 -28.156 1.00 79.56 195 GLN A C 1
ATOM 1501 O O . GLN A 1 195 ? 24.354 -1.505 -27.452 1.00 79.56 195 GLN A O 1
ATOM 1506 N N . ILE A 1 196 ? 22.201 -1.270 -27.997 1.00 80.62 196 ILE A N 1
ATOM 1507 C CA . ILE A 1 196 ? 21.906 -0.362 -26.883 1.00 80.62 196 ILE A CA 1
ATOM 1508 C C . ILE A 1 196 ? 21.664 -1.215 -25.639 1.00 80.62 196 ILE A C 1
ATOM 1510 O O . ILE A 1 196 ? 20.663 -1.928 -25.570 1.00 80.62 196 ILE A O 1
ATOM 1514 N N . THR A 1 197 ? 22.554 -1.135 -24.651 1.00 77.31 197 THR A N 1
ATOM 1515 C CA . THR A 1 197 ? 22.405 -1.890 -23.399 1.00 77.31 197 THR A CA 1
ATOM 1516 C C . THR A 1 197 ? 21.614 -1.099 -22.367 1.00 77.31 197 THR A C 1
ATOM 1518 O O . THR A 1 197 ? 20.753 -1.660 -21.690 1.00 77.31 197 THR A O 1
ATOM 1521 N N . THR A 1 198 ? 21.857 0.213 -22.275 1.00 76.19 198 THR A N 1
ATOM 1522 C CA . THR A 1 198 ? 21.208 1.079 -21.285 1.00 76.19 198 THR A CA 1
ATOM 1523 C C . THR A 1 198 ? 20.945 2.474 -21.848 1.00 76.19 198 THR A C 1
ATOM 1525 O O . THR A 1 198 ? 21.834 3.112 -22.405 1.00 76.19 198 THR A O 1
ATOM 1528 N N . VAL A 1 199 ? 19.737 2.995 -21.611 1.00 83.31 199 VAL A N 1
ATOM 1529 C CA . VAL A 1 199 ? 19.414 4.422 -21.765 1.00 83.31 199 VAL A CA 1
ATOM 1530 C C . VAL A 1 199 ? 18.759 4.908 -20.481 1.00 83.31 199 VAL A C 1
ATOM 1532 O O . VAL A 1 199 ? 17.774 4.328 -20.022 1.00 83.31 199 VAL A O 1
ATOM 1535 N N . ARG A 1 200 ? 19.283 5.985 -19.898 1.00 82.25 200 ARG A N 1
ATOM 1536 C CA . ARG A 1 200 ? 18.648 6.686 -18.777 1.00 82.25 200 ARG A CA 1
ATOM 1537 C C . ARG A 1 200 ? 18.475 8.143 -19.121 1.00 82.25 200 ARG A C 1
ATOM 1539 O O . ARG A 1 200 ? 19.411 8.772 -19.589 1.00 82.25 200 ARG A O 1
ATOM 1546 N N . HIS A 1 201 ? 17.294 8.670 -18.851 1.00 86.69 201 HIS A N 1
ATOM 1547 C CA . HIS A 1 201 ? 16.949 10.047 -19.143 1.00 86.69 201 HIS A CA 1
ATOM 1548 C C . HIS A 1 201 ? 16.274 10.679 -17.930 1.00 86.69 201 HIS A C 1
ATOM 1550 O O . HIS A 1 201 ? 15.396 10.066 -17.319 1.00 86.69 201 HIS A O 1
ATOM 1556 N N . CYS A 1 202 ? 16.660 11.910 -17.608 1.00 85.38 202 CYS A N 1
ATOM 1557 C CA . CYS A 1 202 ? 15.915 12.763 -16.696 1.00 85.38 202 CYS A CA 1
ATOM 1558 C C . CYS A 1 202 ? 15.691 14.142 -17.321 1.00 85.38 202 CYS A C 1
ATOM 1560 O O . CYS A 1 202 ? 16.579 14.705 -17.964 1.00 85.38 202 CYS A O 1
ATOM 1562 N N . SER A 1 203 ? 14.495 14.681 -17.101 1.00 84.12 203 SER A N 1
ATOM 1563 C CA . SER A 1 203 ? 14.160 16.070 -17.408 1.00 84.12 203 SER A CA 1
ATOM 1564 C C . SER A 1 203 ? 14.244 16.902 -16.133 1.00 84.12 203 SER A C 1
ATOM 1566 O O . SER A 1 203 ? 13.833 16.449 -15.062 1.00 84.12 203 SER A O 1
ATOM 1568 N N . LEU A 1 204 ? 14.774 18.112 -16.254 1.00 82.50 204 LEU A N 1
ATOM 1569 C CA . LEU A 1 204 ? 14.936 19.073 -15.170 1.00 82.50 204 LEU A CA 1
ATOM 1570 C C . LEU A 1 204 ? 13.796 20.102 -15.196 1.00 82.50 204 LEU A C 1
ATOM 1572 O O . LEU A 1 204 ? 13.143 20.305 -16.219 1.00 82.50 204 LEU A O 1
ATOM 1576 N N . GLN A 1 205 ? 13.528 20.742 -14.055 1.00 76.12 205 GLN A N 1
ATOM 1577 C CA . GLN A 1 205 ? 12.395 21.669 -13.901 1.00 76.12 205 GLN A CA 1
ATOM 1578 C C . GLN A 1 205 ? 12.519 22.942 -14.748 1.00 76.12 205 GLN A C 1
ATOM 1580 O O . GLN A 1 205 ? 11.507 23.516 -15.134 1.00 76.12 205 GLN A O 1
ATOM 1585 N N . ASP A 1 206 ? 13.744 23.364 -15.050 1.00 78.44 206 ASP A N 1
ATOM 1586 C CA . ASP A 1 206 ? 14.058 24.498 -15.924 1.00 78.44 206 ASP A CA 1
ATOM 1587 C C . ASP A 1 206 ? 13.930 24.159 -17.420 1.00 78.44 206 ASP A C 1
ATOM 1589 O O . ASP A 1 206 ? 14.219 24.993 -18.275 1.00 78.44 206 ASP A O 1
ATOM 1593 N N . GLY A 1 207 ? 13.495 22.937 -17.744 1.00 78.50 207 GLY A N 1
ATOM 1594 C CA . GLY A 1 207 ? 13.433 22.431 -19.107 1.00 78.50 207 GLY A CA 1
ATOM 1595 C C . GLY A 1 207 ? 14.751 21.835 -19.596 1.00 78.50 207 GLY A C 1
ATOM 1596 O O . GLY A 1 207 ? 14.841 21.509 -20.772 1.00 78.50 207 GLY A O 1
ATOM 1597 N N . GLY A 1 208 ? 15.771 21.663 -18.751 1.00 86.62 208 GLY A N 1
ATOM 1598 C CA . GLY A 1 208 ? 16.977 20.918 -19.111 1.00 86.62 208 GLY A CA 1
ATOM 1599 C C . GLY A 1 208 ? 16.761 19.401 -19.208 1.00 86.62 208 GLY A C 1
ATOM 1600 O O . GLY A 1 208 ? 15.732 18.862 -18.795 1.00 86.62 208 GLY A O 1
ATOM 1601 N N . MET A 1 209 ? 17.761 18.685 -19.723 1.00 88.19 209 MET A N 1
ATOM 1602 C CA . MET A 1 209 ? 17.796 17.218 -19.710 1.00 88.19 209 MET A CA 1
ATOM 1603 C C . MET A 1 209 ? 19.207 16.664 -19.506 1.00 88.19 209 MET A C 1
ATOM 1605 O O . MET A 1 209 ? 20.199 17.290 -19.884 1.00 88.19 209 MET A O 1
ATOM 1609 N N . CYS A 1 210 ? 19.280 15.451 -18.963 1.00 89.00 210 CYS A N 1
ATOM 1610 C CA . CYS A 1 210 ? 20.485 14.629 -18.930 1.00 89.00 210 CYS A CA 1
ATOM 1611 C C . CYS A 1 210 ? 20.149 13.216 -19.425 1.00 89.00 210 CYS A C 1
ATOM 1613 O O . CYS A 1 210 ? 19.121 12.647 -19.050 1.00 89.00 210 CYS A O 1
ATOM 1615 N N . LEU A 1 211 ? 21.008 12.658 -20.276 1.00 89.00 211 LEU A N 1
ATOM 1616 C CA . LEU A 1 211 ? 20.889 11.329 -20.856 1.00 89.00 211 LEU A CA 1
ATOM 1617 C C . LEU A 1 211 ? 22.202 10.563 -20.687 1.00 89.00 211 LEU A C 1
ATOM 1619 O O . LEU A 1 211 ? 23.250 11.006 -21.146 1.00 89.00 211 LEU A O 1
ATOM 1623 N N . GLY A 1 212 ? 22.135 9.408 -20.033 1.00 88.19 212 GLY A N 1
ATOM 1624 C CA . GLY A 1 212 ? 23.209 8.420 -20.006 1.00 88.19 212 GLY A CA 1
ATOM 1625 C C . GLY A 1 212 ? 22.929 7.329 -21.033 1.00 88.19 212 GLY A C 1
ATOM 1626 O O . GLY A 1 212 ? 21.832 6.765 -21.040 1.00 88.19 212 GLY A O 1
ATOM 1627 N N . LEU A 1 213 ? 23.909 7.042 -21.884 1.00 85.88 213 LEU A N 1
ATOM 1628 C CA . LEU A 1 213 ? 23.839 6.038 -22.939 1.00 85.88 213 LEU A CA 1
ATOM 1629 C C . LEU A 1 213 ? 24.978 5.034 -22.772 1.00 85.88 213 LEU A C 1
ATOM 1631 O O . LEU A 1 213 ? 26.137 5.434 -22.695 1.00 85.88 213 LEU A O 1
ATOM 1635 N N . GLU A 1 214 ? 24.643 3.747 -22.748 1.00 83.75 214 GLU A N 1
ATOM 1636 C CA . GLU A 1 214 ? 25.603 2.647 -22.833 1.00 83.75 214 GLU A CA 1
ATOM 1637 C C . GLU A 1 214 ? 25.312 1.830 -24.096 1.00 83.75 214 GLU A C 1
ATOM 1639 O O . GLU A 1 214 ? 24.178 1.392 -24.328 1.00 83.75 214 GLU A O 1
ATOM 1644 N N . LEU A 1 215 ? 26.348 1.654 -24.911 1.00 83.50 215 LEU A N 1
ATOM 1645 C CA . LEU A 1 215 ? 26.334 0.861 -26.130 1.00 83.50 215 LEU A CA 1
ATOM 1646 C C . LEU A 1 215 ? 27.350 -0.271 -26.015 1.00 83.50 215 LEU A C 1
ATOM 1648 O O . LEU A 1 215 ? 28.446 -0.089 -25.481 1.00 83.50 215 LEU A O 1
ATOM 1652 N N . GLN A 1 216 ? 26.999 -1.417 -26.576 1.00 81.75 216 GLN A N 1
ATOM 1653 C CA . GLN A 1 216 ? 27.874 -2.558 -26.778 1.00 81.75 216 GLN A CA 1
ATOM 1654 C C . GLN A 1 216 ? 28.133 -2.723 -28.277 1.00 81.75 216 GLN A C 1
ATOM 1656 O O . GLN A 1 216 ? 27.194 -2.708 -29.069 1.00 81.75 216 GLN A O 1
ATOM 1661 N N . LEU A 1 217 ? 29.404 -2.858 -28.653 1.00 79.88 217 LEU A N 1
ATOM 1662 C CA . LEU A 1 217 ? 29.843 -2.952 -30.044 1.00 79.88 217 LEU A CA 1
ATOM 1663 C C . LEU A 1 217 ? 30.437 -4.334 -30.327 1.00 79.88 217 LEU A C 1
ATOM 1665 O O . LEU A 1 217 ? 31.307 -4.793 -29.581 1.00 79.88 217 LEU A O 1
ATOM 1669 N N . ASP A 1 218 ? 29.992 -4.967 -31.415 1.00 69.81 218 ASP A N 1
ATOM 1670 C CA . ASP A 1 218 ? 30.396 -6.336 -31.766 1.00 69.81 218 ASP A CA 1
ATOM 1671 C C . ASP A 1 218 ? 31.652 -6.378 -32.665 1.00 69.81 218 ASP A C 1
ATOM 1673 O O . ASP A 1 218 ? 32.519 -7.232 -32.462 1.00 69.81 218 ASP A O 1
ATOM 1677 N N . LYS A 1 219 ? 31.785 -5.467 -33.647 1.00 62.19 219 LYS A N 1
ATOM 1678 C CA . LYS A 1 219 ? 32.913 -5.445 -34.614 1.00 62.19 219 LYS A CA 1
ATOM 1679 C C . LYS A 1 219 ? 33.426 -4.058 -35.028 1.00 62.19 219 LYS A C 1
ATOM 1681 O O . LYS A 1 219 ? 34.485 -3.980 -35.649 1.00 62.19 219 LYS A O 1
ATOM 1686 N N . GLU A 1 220 ? 32.712 -2.984 -34.705 1.00 61.88 220 GLU A N 1
ATOM 1687 C CA . GLU A 1 220 ? 33.058 -1.627 -35.145 1.00 61.88 220 GLU A CA 1
ATOM 1688 C C . GLU A 1 220 ? 34.183 -0.971 -34.331 1.00 61.88 220 GLU A C 1
ATOM 1690 O O . GLU A 1 220 ? 34.441 -1.308 -33.167 1.00 61.88 220 GLU A O 1
ATOM 1695 N N . ASP A 1 221 ? 34.846 0.008 -34.957 1.00 69.12 221 ASP A N 1
ATOM 1696 C CA . ASP A 1 221 ? 35.798 0.879 -34.283 1.00 69.12 221 ASP A CA 1
ATOM 1697 C C . ASP A 1 221 ? 35.052 1.792 -33.300 1.00 69.12 221 ASP A C 1
ATOM 1699 O O . ASP A 1 221 ? 34.402 2.772 -33.669 1.00 69.12 221 ASP A O 1
ATOM 1703 N N . THR A 1 222 ? 35.139 1.431 -32.021 1.00 72.25 222 THR A N 1
ATOM 1704 C CA . THR A 1 222 ? 34.596 2.168 -30.874 1.00 72.25 222 THR A CA 1
ATOM 1705 C C . THR A 1 222 ? 34.941 3.652 -30.930 1.00 72.25 222 THR A C 1
ATOM 1707 O O . THR A 1 222 ? 34.127 4.484 -30.532 1.00 72.25 222 THR A O 1
ATOM 1710 N N . GLU A 1 223 ? 36.115 3.992 -31.463 1.00 76.06 223 GLU A N 1
ATOM 1711 C CA . GLU A 1 223 ? 36.568 5.369 -31.593 1.00 76.06 223 GLU A CA 1
ATOM 1712 C C . GLU A 1 223 ? 35.733 6.153 -32.616 1.00 76.06 223 GLU A C 1
ATOM 1714 O O . GLU A 1 223 ? 35.326 7.281 -32.340 1.00 76.06 223 GLU A O 1
ATOM 1719 N N . GLN A 1 224 ? 35.410 5.548 -33.761 1.00 80.19 224 GLN A N 1
ATOM 1720 C CA . GLN A 1 224 ? 34.613 6.186 -34.809 1.00 80.19 224 GLN A CA 1
ATOM 1721 C C . GLN A 1 224 ? 33.170 6.425 -34.349 1.00 80.19 224 GLN A C 1
ATOM 1723 O O . GLN A 1 224 ? 32.676 7.547 -34.446 1.00 80.19 224 GLN A O 1
ATOM 1728 N N . VAL A 1 225 ? 32.525 5.411 -33.760 1.00 80.12 225 VAL A N 1
ATOM 1729 C CA . VAL A 1 225 ? 31.156 5.538 -33.222 1.00 80.12 225 VAL A CA 1
ATOM 1730 C C . VAL A 1 225 ? 31.094 6.622 -32.145 1.00 80.12 225 VAL A C 1
ATOM 1732 O O . VAL A 1 225 ? 30.177 7.445 -32.126 1.00 80.12 225 VAL A O 1
ATOM 1735 N N . THR A 1 226 ? 32.096 6.662 -31.264 1.00 80.31 226 THR A N 1
ATOM 1736 C CA . THR A 1 226 ? 32.188 7.680 -30.212 1.00 80.31 226 THR A CA 1
ATOM 1737 C C . THR A 1 226 ? 32.378 9.076 -30.809 1.00 80.31 226 THR A C 1
ATOM 1739 O O . THR A 1 226 ? 31.670 10.002 -30.415 1.00 80.31 226 THR A O 1
ATOM 1742 N N . LYS A 1 227 ? 33.261 9.239 -31.805 1.00 83.56 227 LYS A N 1
ATOM 1743 C CA . LYS A 1 227 ? 33.471 10.514 -32.515 1.00 83.56 227 LYS A CA 1
ATOM 1744 C C . LYS A 1 227 ? 32.210 11.001 -33.221 1.00 83.56 227 LYS A C 1
ATOM 1746 O O . LYS A 1 227 ? 31.875 12.176 -33.090 1.00 83.56 227 LYS A O 1
ATOM 1751 N N . ASP A 1 228 ? 31.492 10.124 -33.914 1.00 85.38 228 ASP A N 1
ATOM 1752 C CA . ASP A 1 228 ? 30.275 10.488 -34.643 1.00 85.38 228 ASP A CA 1
ATOM 1753 C C . ASP A 1 228 ? 29.152 10.920 -33.692 1.00 85.38 228 ASP A C 1
ATOM 1755 O O . ASP A 1 228 ? 28.481 11.932 -33.926 1.00 85.38 228 ASP A O 1
ATOM 1759 N N . LEU A 1 229 ? 28.989 10.207 -32.571 1.00 85.19 229 LEU A N 1
ATOM 1760 C CA . LEU A 1 229 ? 28.066 10.592 -31.504 1.00 85.19 229 LEU A CA 1
ATOM 1761 C C . LEU A 1 229 ? 28.443 11.941 -30.883 1.00 85.19 229 LEU A C 1
ATOM 1763 O O . LEU A 1 229 ? 27.579 12.815 -30.766 1.00 85.19 229 LEU A O 1
ATOM 1767 N N . LEU A 1 230 ? 29.716 12.128 -30.521 1.00 84.81 230 LEU A N 1
ATOM 1768 C CA . LEU A 1 230 ? 30.233 13.369 -29.940 1.00 84.81 230 LEU A CA 1
ATOM 1769 C C . LEU A 1 230 ? 30.021 14.551 -30.886 1.00 84.81 230 LEU A C 1
ATOM 1771 O O . LEU A 1 230 ? 29.425 15.553 -30.489 1.00 84.81 230 LEU A O 1
ATOM 1775 N N . PHE A 1 231 ? 30.461 14.424 -32.138 1.00 86.44 231 PHE A N 1
ATOM 1776 C CA . PHE A 1 231 ? 30.386 15.481 -33.141 1.00 86.44 231 PHE A CA 1
ATOM 1777 C C . PHE A 1 231 ? 28.942 15.892 -33.413 1.00 86.44 231 PHE A C 1
ATOM 1779 O O . PHE A 1 231 ? 28.607 17.079 -33.401 1.00 86.44 231 PHE A O 1
ATOM 1786 N N . ASN A 1 232 ? 28.057 14.917 -33.620 1.00 87.94 232 ASN A N 1
ATOM 1787 C CA . ASN A 1 232 ? 26.661 15.208 -33.894 1.00 87.94 232 ASN A CA 1
ATOM 1788 C C . ASN A 1 232 ? 25.960 15.831 -32.677 1.00 87.94 232 ASN A C 1
ATOM 1790 O O . ASN A 1 232 ? 25.209 16.792 -32.834 1.00 87.94 232 ASN A O 1
ATOM 1794 N N . CYS A 1 233 ? 26.238 15.356 -31.463 1.00 88.19 233 CYS A N 1
ATOM 1795 C CA . CYS A 1 233 ? 25.672 15.958 -30.261 1.00 88.19 233 CYS A CA 1
ATOM 1796 C C . CYS A 1 233 ? 26.185 17.397 -30.041 1.00 88.19 233 CYS A C 1
ATOM 1798 O O . CYS A 1 233 ? 25.388 18.303 -29.797 1.00 88.19 233 CYS A O 1
ATOM 1800 N N . GLN A 1 234 ? 27.486 17.649 -30.210 1.00 86.75 234 GLN A N 1
ATOM 1801 C CA . GLN A 1 234 ? 28.058 18.998 -30.109 1.00 86.75 234 GLN A CA 1
ATOM 1802 C C . GLN A 1 234 ? 27.486 19.951 -31.167 1.00 86.75 234 GLN A C 1
ATOM 1804 O O . GLN A 1 234 ? 27.121 21.081 -30.844 1.00 86.75 234 GLN A O 1
ATOM 1809 N N . ARG A 1 235 ? 27.322 19.491 -32.416 1.00 87.81 235 ARG A N 1
ATOM 1810 C CA . ARG A 1 235 ? 26.698 20.270 -33.501 1.00 87.81 235 ARG A CA 1
ATOM 1811 C C . ARG A 1 235 ? 25.266 20.698 -33.171 1.00 87.81 235 ARG A C 1
ATOM 1813 O O . ARG A 1 235 ? 24.819 21.750 -33.620 1.00 87.81 235 ARG A O 1
ATOM 1820 N N . GLN A 1 236 ? 24.549 19.886 -32.403 1.00 85.62 236 GLN A N 1
ATOM 1821 C CA . GLN A 1 236 ? 23.182 20.157 -31.953 1.00 85.62 236 GLN A CA 1
ATOM 1822 C C . GLN A 1 236 ? 23.138 20.984 -30.654 1.00 85.62 236 GLN A C 1
ATOM 1824 O O . GLN A 1 236 ? 22.059 21.243 -30.126 1.00 85.62 236 GLN A O 1
ATOM 1829 N N . GLY A 1 237 ? 24.295 21.415 -30.140 1.00 84.62 237 GLY A N 1
ATOM 1830 C CA . GLY A 1 237 ? 24.405 22.240 -28.939 1.00 84.62 237 GLY A CA 1
ATOM 1831 C C . GLY A 1 237 ? 24.312 21.465 -27.623 1.00 84.62 237 GLY A C 1
ATOM 1832 O O . GLY A 1 237 ? 24.135 22.086 -26.574 1.00 84.62 237 GLY A O 1
ATOM 1833 N N . PHE A 1 238 ? 24.426 20.132 -27.650 1.00 88.81 238 PHE A N 1
ATOM 1834 C CA . PHE A 1 238 ? 24.500 19.333 -26.429 1.00 88.81 238 PHE A CA 1
ATOM 1835 C C . PHE A 1 238 ? 25.887 19.424 -25.791 1.00 88.81 238 PHE A C 1
ATOM 1837 O O . PHE A 1 238 ? 26.912 19.471 -26.473 1.00 88.81 238 PHE A O 1
ATOM 1844 N N . GLN A 1 239 ? 25.920 19.366 -24.463 1.00 87.50 239 GLN A N 1
ATOM 1845 C CA . GLN A 1 239 ? 27.142 19.081 -23.724 1.00 87.50 239 GLN A CA 1
ATOM 1846 C C . GLN A 1 239 ? 27.314 17.568 -23.655 1.00 87.50 239 GLN A C 1
ATOM 1848 O O . GLN A 1 239 ? 26.383 16.857 -23.283 1.00 87.50 239 GLN A O 1
ATOM 1853 N N . VAL A 1 240 ? 28.493 17.071 -24.020 1.00 84.19 240 VAL A N 1
ATOM 1854 C CA . VAL A 1 240 ? 28.768 15.634 -24.041 1.00 84.19 240 VAL A CA 1
ATOM 1855 C C . VAL A 1 240 ? 30.037 15.335 -23.271 1.00 84.19 240 VAL A C 1
ATOM 1857 O O . VAL A 1 240 ? 31.031 16.048 -23.407 1.00 84.19 240 VAL A O 1
ATOM 1860 N N . ARG A 1 241 ? 30.000 14.268 -22.479 1.00 82.00 241 ARG A N 1
ATOM 1861 C CA . ARG A 1 241 ? 31.153 13.712 -21.779 1.00 82.00 241 ARG A CA 1
ATOM 1862 C C . ARG A 1 241 ? 31.299 12.241 -22.164 1.00 82.00 241 ARG A C 1
ATOM 1864 O O . ARG A 1 241 ? 30.359 11.466 -21.981 1.00 82.00 241 ARG A O 1
ATOM 1871 N N . ASP A 1 242 ? 32.470 11.882 -22.684 1.00 77.25 242 ASP A N 1
ATOM 1872 C CA . ASP A 1 242 ? 32.903 10.487 -22.787 1.00 77.25 242 ASP A CA 1
ATOM 1873 C C . ASP A 1 242 ? 33.292 9.998 -21.387 1.00 77.25 242 ASP A C 1
ATOM 1875 O O . ASP A 1 242 ? 34.033 10.671 -20.668 1.00 77.25 242 ASP A O 1
ATOM 1879 N N . VAL A 1 243 ? 32.724 8.868 -20.972 1.00 71.12 243 VAL A N 1
ATOM 1880 C CA . VAL A 1 243 ? 32.896 8.304 -19.627 1.00 71.12 243 VAL A CA 1
ATOM 1881 C C . VAL A 1 243 ? 33.673 6.981 -19.668 1.00 71.12 243 VAL A C 1
ATOM 1883 O O . VAL A 1 243 ? 33.918 6.380 -18.624 1.00 71.12 243 VAL A O 1
ATOM 1886 N N . ASN A 1 244 ? 34.094 6.514 -20.849 1.00 68.00 244 ASN A N 1
ATOM 1887 C CA . ASN A 1 244 ? 34.760 5.220 -21.009 1.00 68.00 244 ASN A CA 1
ATOM 1888 C C . ASN A 1 244 ? 36.054 5.115 -20.190 1.00 68.00 244 ASN A C 1
ATOM 1890 O O . ASN A 1 244 ? 36.215 4.167 -19.420 1.00 68.00 244 ASN A O 1
ATOM 1894 N N . GLU A 1 245 ? 36.952 6.097 -20.300 1.00 58.81 245 GLU A N 1
ATOM 1895 C CA . GLU A 1 245 ? 38.244 6.091 -19.595 1.00 58.81 245 GLU A CA 1
ATOM 1896 C C . GLU A 1 245 ? 38.076 6.151 -18.069 1.00 58.81 245 GLU A C 1
ATOM 1898 O O . GLU A 1 245 ? 38.710 5.388 -17.341 1.00 58.81 245 GLU A O 1
ATOM 1903 N N . GLN A 1 246 ? 37.141 6.974 -17.583 1.00 57.12 246 GLN A N 1
ATOM 1904 C CA . GLN A 1 246 ? 36.870 7.137 -16.149 1.00 57.12 246 GLN A CA 1
ATOM 1905 C C . GLN A 1 246 ? 36.318 5.858 -15.511 1.00 57.12 246 GLN A C 1
ATOM 1907 O O . GLN A 1 246 ? 36.673 5.522 -14.381 1.00 57.12 246 GLN A O 1
ATOM 1912 N N . VAL A 1 247 ? 35.473 5.110 -16.227 1.00 56.94 247 VAL A N 1
ATOM 1913 C CA . VAL A 1 247 ? 34.948 3.829 -15.729 1.00 56.94 247 VAL A CA 1
ATOM 1914 C C . VAL A 1 247 ? 36.030 2.751 -15.736 1.00 56.94 247 VAL A C 1
ATOM 1916 O O . VAL A 1 247 ? 36.106 1.961 -14.793 1.00 56.94 247 VAL A O 1
ATOM 1919 N N . ILE A 1 248 ? 36.900 2.733 -16.751 1.00 56.06 248 ILE A N 1
ATOM 1920 C CA . ILE A 1 248 ? 38.036 1.805 -16.805 1.00 56.06 248 ILE A CA 1
ATOM 1921 C C . ILE A 1 248 ? 38.991 2.064 -15.632 1.00 56.06 248 ILE A C 1
ATOM 1923 O O . ILE A 1 248 ? 39.375 1.114 -14.952 1.00 56.06 248 ILE A O 1
ATOM 1927 N N . GLU A 1 249 ? 39.340 3.314 -15.333 1.00 49.78 249 GLU A N 1
ATOM 1928 C CA . GLU A 1 249 ? 40.189 3.643 -14.179 1.00 49.78 249 GLU A CA 1
ATOM 1929 C C . GLU A 1 249 ? 39.515 3.336 -12.835 1.00 49.78 249 GLU A C 1
ATOM 1931 O O . GLU A 1 249 ? 40.114 2.669 -11.988 1.00 49.78 249 GLU A O 1
ATOM 1936 N N . ALA A 1 250 ? 38.245 3.715 -12.656 1.00 49.94 250 ALA A N 1
ATOM 1937 C CA . ALA A 1 250 ? 37.488 3.409 -11.440 1.00 49.94 250 ALA A CA 1
ATOM 1938 C C . ALA A 1 250 ? 37.354 1.893 -11.190 1.00 49.94 250 ALA A C 1
ATOM 1940 O O . ALA A 1 250 ? 37.368 1.446 -10.042 1.00 49.94 250 ALA A O 1
ATOM 1941 N N . SER A 1 251 ? 37.270 1.088 -12.256 1.00 49.88 251 SER A N 1
ATOM 1942 C CA . SER A 1 251 ? 37.226 -0.378 -12.164 1.00 49.88 251 SER A CA 1
ATOM 1943 C C . SER A 1 251 ? 38.564 -1.018 -11.766 1.00 49.88 251 SER A C 1
ATOM 1945 O O . SER A 1 251 ? 38.570 -2.123 -11.226 1.00 49.88 251 SER A O 1
ATOM 1947 N N . LYS A 1 252 ? 39.692 -0.327 -11.995 1.00 48.03 252 LYS A N 1
ATOM 1948 C CA . LYS A 1 252 ? 41.040 -0.768 -11.590 1.00 48.03 252 LYS A CA 1
ATOM 1949 C C . LYS A 1 252 ? 41.356 -0.419 -10.134 1.00 48.03 252 LYS A C 1
ATOM 1951 O O . LYS A 1 252 ? 42.075 -1.164 -9.478 1.00 48.03 252 LYS A O 1
ATOM 1956 N N . LEU A 1 253 ? 40.822 0.698 -9.637 1.00 46.16 253 LEU A N 1
ATOM 1957 C CA . LEU A 1 253 ? 41.068 1.212 -8.282 1.00 46.16 253 LEU A CA 1
ATOM 1958 C C . LEU A 1 253 ? 40.299 0.467 -7.178 1.00 46.16 253 LEU A C 1
ATOM 1960 O O . LEU A 1 253 ? 40.664 0.580 -6.011 1.00 46.16 253 LEU A O 1
ATOM 1964 N N . ALA A 1 254 ? 39.270 -0.315 -7.517 1.00 43.28 254 ALA A N 1
ATOM 1965 C CA . ALA A 1 254 ? 38.523 -1.100 -6.539 1.00 43.28 254 ALA A CA 1
ATOM 1966 C C . ALA A 1 254 ? 38.017 -2.429 -7.134 1.00 43.28 254 ALA A C 1
ATOM 1968 O O . ALA A 1 254 ? 37.195 -2.422 -8.057 1.00 43.28 254 ALA A O 1
ATOM 1969 N N . PRO A 1 255 ? 38.454 -3.588 -6.607 1.00 38.81 255 PRO A N 1
ATOM 1970 C CA . PRO A 1 255 ? 37.982 -4.882 -7.072 1.00 38.81 255 PRO A CA 1
ATOM 1971 C C . PRO A 1 255 ? 36.519 -5.080 -6.661 1.00 38.81 255 PRO A C 1
ATOM 1973 O O . PRO A 1 255 ? 36.204 -5.183 -5.482 1.00 38.81 255 PRO A O 1
ATOM 1976 N N . ARG A 1 256 ? 35.630 -5.141 -7.659 1.00 41.72 256 ARG A N 1
ATOM 1977 C CA . ARG A 1 256 ? 34.216 -5.578 -7.608 1.00 41.72 256 ARG A CA 1
ATOM 1978 C C . ARG A 1 256 ? 33.250 -4.896 -6.622 1.00 41.72 256 ARG A C 1
ATOM 1980 O O . ARG A 1 256 ? 32.063 -5.051 -6.856 1.00 41.72 256 ARG A O 1
ATOM 1987 N N . ASN A 1 257 ? 33.691 -4.095 -5.652 1.00 38.72 257 ASN A N 1
ATOM 1988 C CA . ASN A 1 257 ? 32.832 -3.436 -4.654 1.00 38.72 257 ASN A CA 1
ATOM 1989 C C . ASN A 1 257 ? 32.513 -1.957 -4.938 1.00 38.72 257 ASN A C 1
ATOM 1991 O O . ASN A 1 257 ? 31.946 -1.271 -4.090 1.00 38.72 257 ASN A O 1
ATOM 1995 N N . THR A 1 258 ? 32.845 -1.429 -6.118 1.00 38.12 258 THR A N 1
ATOM 1996 C CA . THR A 1 258 ? 32.445 -0.067 -6.484 1.00 38.12 258 THR A CA 1
ATOM 1997 C C . THR A 1 258 ? 31.026 -0.029 -7.033 1.00 38.12 258 THR A C 1
ATOM 1999 O O . THR A 1 258 ? 30.688 -0.637 -8.050 1.00 38.12 258 THR A O 1
ATOM 2002 N N . SER A 1 259 ? 30.226 0.816 -6.396 1.00 42.59 259 SER A N 1
ATOM 2003 C CA . SER A 1 259 ? 28.937 1.390 -6.800 1.00 42.59 259 SER A CA 1
ATOM 2004 C C . SER A 1 259 ? 28.849 1.906 -8.255 1.00 42.59 259 SER A C 1
ATOM 2006 O O . SER A 1 259 ? 27.770 2.295 -8.700 1.00 42.59 259 SER A O 1
ATOM 2008 N N . ALA A 1 260 ? 29.946 1.870 -9.019 1.00 39.62 260 ALA A N 1
ATOM 2009 C CA . ALA A 1 260 ? 30.017 2.154 -10.452 1.00 39.62 260 ALA A CA 1
ATOM 2010 C C . ALA A 1 260 ? 29.625 0.958 -11.348 1.00 39.62 260 ALA A C 1
ATOM 2012 O O . ALA A 1 260 ? 29.293 1.149 -12.517 1.00 39.62 260 ALA A O 1
ATOM 2013 N N . CYS A 1 261 ? 29.628 -0.279 -10.836 1.00 41.81 261 CYS A N 1
ATOM 2014 C CA . CYS A 1 261 ? 29.146 -1.434 -11.592 1.00 41.81 261 CYS A CA 1
ATOM 2015 C C . CYS A 1 261 ? 27.620 -1.536 -11.475 1.00 41.81 261 CYS A C 1
ATOM 2017 O O . CYS A 1 261 ? 27.088 -1.787 -10.394 1.00 41.81 261 CYS A O 1
ATOM 2019 N N . TRP A 1 262 ? 26.905 -1.418 -12.599 1.00 49.19 262 TRP A N 1
ATOM 2020 C CA . TRP A 1 262 ? 25.438 -1.504 -12.654 1.00 49.19 262 TRP A CA 1
ATOM 2021 C C . TRP A 1 262 ? 24.851 -2.755 -11.978 1.00 49.19 262 TRP A C 1
ATOM 2023 O O . TRP A 1 262 ? 23.709 -2.721 -11.528 1.00 49.19 262 TRP A O 1
ATOM 2033 N N . LYS A 1 263 ? 25.623 -3.848 -11.856 1.00 42.88 263 LYS A N 1
ATOM 2034 C CA . LYS A 1 263 ? 25.206 -5.058 -11.125 1.00 42.88 263 LYS A CA 1
ATOM 2035 C C . LYS A 1 263 ? 24.950 -4.794 -9.631 1.00 42.88 263 LYS A C 1
ATOM 2037 O O . LYS A 1 263 ? 23.999 -5.358 -9.103 1.00 42.88 263 LYS A O 1
ATOM 2042 N N . HIS A 1 264 ? 25.696 -3.882 -9.002 1.00 46.34 264 HIS A N 1
ATOM 2043 C CA . HIS A 1 264 ? 25.483 -3.459 -7.608 1.00 46.34 264 HIS A CA 1
ATOM 2044 C C . HIS A 1 264 ? 24.384 -2.402 -7.467 1.00 46.34 264 HIS A C 1
ATOM 2046 O O . HIS A 1 264 ? 23.799 -2.253 -6.403 1.00 46.34 264 HIS A O 1
ATOM 2052 N N . TYR A 1 265 ? 24.023 -1.709 -8.553 1.00 50.34 265 TYR A N 1
ATOM 2053 C CA . TYR A 1 265 ? 22.945 -0.713 -8.544 1.00 50.34 265 TYR A CA 1
ATOM 2054 C C . TYR A 1 265 ? 21.564 -1.299 -8.210 1.00 50.34 265 TYR A C 1
ATOM 2056 O O . TYR A 1 265 ? 20.638 -0.549 -7.914 1.00 50.34 265 TYR A O 1
ATOM 2064 N N . PHE A 1 266 ? 21.422 -2.623 -8.313 1.00 51.94 266 PHE A N 1
ATOM 2065 C CA . PHE A 1 266 ? 20.190 -3.367 -8.054 1.00 51.94 266 PHE A CA 1
ATOM 2066 C C . PHE A 1 266 ? 20.304 -4.337 -6.874 1.00 51.94 266 PHE A C 1
ATOM 2068 O O . PHE A 1 266 ? 19.321 -4.998 -6.543 1.00 51.94 266 PHE A O 1
ATOM 2075 N N . GLN A 1 267 ? 21.480 -4.463 -6.260 1.00 59.38 267 GLN A N 1
ATOM 2076 C CA . GLN A 1 267 ? 21.685 -5.340 -5.114 1.00 59.38 267 GLN A CA 1
ATOM 2077 C C . GLN A 1 267 ? 21.452 -4.491 -3.858 1.00 59.38 267 GLN A C 1
ATOM 2079 O O . GLN A 1 267 ? 22.148 -3.513 -3.629 1.00 59.38 267 GLN A O 1
ATOM 2084 N N . ASN A 1 268 ? 20.402 -4.823 -3.103 1.00 78.69 268 ASN A N 1
ATOM 2085 C CA . ASN A 1 268 ? 19.978 -4.143 -1.871 1.00 78.69 268 ASN A CA 1
ATOM 2086 C C . ASN A 1 268 ? 19.300 -2.755 -2.026 1.00 78.69 268 ASN A C 1
ATOM 2088 O O . ASN A 1 268 ? 19.579 -1.806 -1.283 1.00 78.69 268 ASN A O 1
ATOM 2092 N N . ARG A 1 269 ? 18.370 -2.632 -2.988 1.00 85.94 269 ARG A N 1
ATOM 2093 C CA . ARG A 1 269 ? 17.554 -1.420 -3.191 1.00 85.94 269 ARG A CA 1
ATOM 2094 C C . ARG A 1 269 ? 16.445 -1.270 -2.152 1.00 85.94 269 ARG A C 1
ATOM 2096 O O . ARG A 1 269 ? 15.672 -2.195 -1.905 1.00 85.94 269 ARG A O 1
ATOM 2103 N N . HIS A 1 270 ? 16.317 -0.055 -1.637 1.00 92.25 270 HIS A N 1
ATOM 2104 C CA . HIS A 1 270 ? 15.269 0.338 -0.707 1.00 92.25 270 HIS A CA 1
ATOM 2105 C C . HIS A 1 270 ? 14.637 1.670 -1.110 1.00 92.25 270 HIS A C 1
ATOM 2107 O O . HIS A 1 270 ? 15.180 2.435 -1.911 1.00 92.25 270 HIS A O 1
ATOM 2113 N N . VAL A 1 271 ? 13.469 1.944 -0.544 1.00 93.81 271 VAL A N 1
ATOM 2114 C CA . VAL A 1 271 ? 12.729 3.186 -0.695 1.00 93.81 271 VAL A CA 1
ATOM 2115 C C . VAL A 1 271 ? 12.544 3.829 0.670 1.00 93.81 271 VAL A C 1
ATOM 2117 O O . VAL A 1 271 ? 11.975 3.224 1.577 1.00 93.81 271 VAL A O 1
ATOM 2120 N N . ILE A 1 272 ? 12.968 5.084 0.780 1.00 95.94 272 ILE A N 1
ATOM 2121 C CA . ILE A 1 272 ? 12.676 5.958 1.914 1.00 95.94 272 ILE A CA 1
ATOM 2122 C C . ILE A 1 272 ? 11.548 6.897 1.507 1.00 95.94 272 ILE A C 1
ATOM 2124 O O . ILE A 1 272 ? 11.659 7.591 0.500 1.00 95.94 272 ILE A O 1
ATOM 2128 N N . THR A 1 273 ? 10.459 6.929 2.268 1.00 96.06 273 THR A N 1
ATOM 2129 C CA . THR A 1 273 ? 9.374 7.901 2.084 1.00 96.06 273 THR A CA 1
ATOM 2130 C C . THR A 1 273 ? 9.342 8.837 3.283 1.00 96.06 273 THR A C 1
ATOM 2132 O O . THR A 1 273 ? 9.108 8.388 4.400 1.00 96.06 273 THR A O 1
ATOM 2135 N N . LEU A 1 274 ? 9.586 10.122 3.038 1.00 96.19 274 LEU A N 1
ATOM 2136 C CA . LEU A 1 274 ? 9.565 11.197 4.025 1.00 96.19 274 LEU A CA 1
ATOM 2137 C C . LEU A 1 274 ? 8.282 12.007 3.853 1.00 96.19 274 LEU A C 1
ATOM 2139 O O . LEU A 1 274 ? 8.015 12.513 2.761 1.00 96.19 274 LEU A O 1
ATOM 2143 N N . VAL A 1 275 ? 7.517 12.157 4.930 1.00 95.38 275 VAL A N 1
ATOM 2144 C CA . VAL A 1 275 ? 6.255 12.898 4.953 1.00 95.38 275 VAL A CA 1
ATOM 2145 C C . VAL A 1 275 ? 6.241 13.878 6.122 1.00 95.38 275 VAL A C 1
ATOM 2147 O O . VAL A 1 275 ? 6.542 13.512 7.256 1.00 95.38 275 VAL A O 1
ATOM 2150 N N . GLN A 1 276 ? 5.858 15.129 5.860 1.00 94.62 276 GLN A N 1
ATOM 2151 C CA . GLN A 1 276 ? 5.736 16.151 6.900 1.00 94.62 276 GLN A CA 1
ATOM 2152 C C . GLN A 1 276 ? 4.678 17.204 6.546 1.00 94.62 276 GLN A C 1
ATOM 2154 O O . GLN A 1 276 ? 4.574 17.641 5.393 1.00 94.62 276 GLN A O 1
ATOM 2159 N N . LYS A 1 277 ? 3.886 17.623 7.542 1.00 91.06 277 LYS A N 1
ATOM 2160 C CA . LYS A 1 277 ? 2.960 18.758 7.432 1.00 91.06 277 LYS A CA 1
ATOM 2161 C C . LYS A 1 277 ? 3.567 20.047 8.005 1.00 91.06 277 LYS A C 1
ATOM 2163 O O . LYS A 1 277 ? 4.214 19.992 9.046 1.00 91.06 277 LYS A O 1
ATOM 2168 N N . PRO A 1 278 ? 3.282 21.219 7.402 1.00 90.44 278 PRO A N 1
ATOM 2169 C CA . PRO A 1 278 ? 2.686 21.395 6.071 1.00 90.44 278 PRO A CA 1
ATOM 2170 C C . PRO A 1 278 ? 3.699 21.153 4.937 1.00 90.44 278 PRO A C 1
ATOM 2172 O O . PRO A 1 278 ? 3.311 20.866 3.806 1.00 90.44 278 PRO A O 1
ATOM 2175 N N . GLN A 1 279 ? 4.992 21.258 5.249 1.00 92.19 279 GLN A N 1
ATOM 2176 C CA . GLN A 1 279 ? 6.111 21.150 4.321 1.00 92.19 279 GLN A CA 1
ATOM 2177 C C . GLN A 1 279 ? 7.256 20.351 4.952 1.00 92.19 279 GLN A C 1
ATOM 2179 O O . GLN A 1 279 ? 7.303 20.217 6.172 1.00 92.19 279 GLN A O 1
ATOM 2184 N N . ILE A 1 280 ? 8.176 19.848 4.125 1.00 93.81 280 ILE A N 1
ATOM 2185 C CA . ILE A 1 280 ? 9.392 19.186 4.607 1.00 93.81 280 ILE A CA 1
ATOM 2186 C C . ILE A 1 280 ? 10.381 20.256 5.058 1.00 93.81 280 ILE A C 1
ATOM 2188 O O . ILE A 1 280 ? 10.804 21.094 4.259 1.00 93.81 280 ILE A O 1
ATOM 2192 N N . ASP A 1 281 ? 10.722 20.221 6.339 1.00 93.88 281 ASP A N 1
ATOM 2193 C CA . ASP A 1 281 ? 11.699 21.109 6.946 1.00 93.88 281 ASP A CA 1
ATOM 2194 C C . ASP A 1 281 ? 13.117 20.741 6.481 1.00 93.88 281 ASP A C 1
ATOM 2196 O O . ASP A 1 281 ? 13.488 19.566 6.377 1.00 93.88 281 ASP A O 1
ATOM 2200 N N . VAL A 1 282 ? 13.927 21.766 6.210 1.00 95.19 282 VAL A N 1
ATOM 2201 C CA . VAL A 1 282 ? 15.326 21.612 5.790 1.00 95.19 282 VAL A CA 1
ATOM 2202 C C . VAL A 1 282 ? 16.137 20.861 6.847 1.00 95.19 282 VAL A C 1
ATOM 2204 O O . VAL A 1 282 ? 17.023 20.091 6.490 1.00 95.19 282 VAL A O 1
ATOM 2207 N N . SER A 1 283 ? 15.821 21.034 8.132 1.00 96.19 283 SER A N 1
ATOM 2208 C CA . SER A 1 283 ? 16.482 20.335 9.236 1.00 96.19 283 SER A CA 1
ATOM 2209 C C . SER A 1 283 ? 16.294 18.820 9.163 1.00 96.19 283 SER A C 1
ATOM 2211 O O . SER A 1 283 ? 17.273 18.094 9.312 1.00 96.19 283 SER A O 1
ATOM 2213 N N . VAL A 1 284 ? 15.083 18.339 8.856 1.00 96.31 284 VAL A N 1
ATOM 2214 C CA . VAL A 1 284 ? 14.796 16.898 8.717 1.00 96.31 284 VAL A CA 1
ATOM 2215 C C . VAL A 1 284 ? 15.541 16.341 7.515 1.00 96.31 284 VAL A C 1
ATOM 2217 O O . VAL A 1 284 ? 16.174 15.290 7.596 1.00 96.31 284 VAL A O 1
ATOM 2220 N N . LEU A 1 285 ? 15.467 17.058 6.389 1.00 95.50 285 LEU A N 1
ATOM 2221 C CA . LEU A 1 285 ? 16.118 16.645 5.155 1.00 95.50 285 LEU A CA 1
ATOM 2222 C C . LEU A 1 285 ? 17.637 16.583 5.344 1.00 95.50 285 LEU A C 1
ATOM 2224 O O . LEU A 1 285 ? 18.248 15.594 4.964 1.00 95.50 285 LEU A O 1
ATOM 2228 N N . SER A 1 286 ? 18.229 17.599 5.971 1.00 96.69 286 SER A N 1
ATOM 2229 C CA . SER A 1 286 ? 19.659 17.654 6.281 1.00 96.69 286 SER A CA 1
ATOM 2230 C C . SER A 1 286 ? 20.083 16.510 7.204 1.00 96.69 286 SER A C 1
ATOM 2232 O O . SER A 1 286 ? 21.017 15.785 6.875 1.00 96.69 286 SER A O 1
ATOM 2234 N N . ALA A 1 287 ? 19.357 16.281 8.305 1.00 97.12 287 ALA A N 1
ATOM 2235 C CA . ALA A 1 287 ? 19.639 15.185 9.231 1.00 97.12 287 ALA A CA 1
ATOM 2236 C C . ALA A 1 287 ? 19.591 13.822 8.525 1.00 97.12 287 ALA A C 1
ATOM 2238 O O . ALA A 1 287 ? 20.524 13.034 8.641 1.00 97.12 287 ALA A O 1
ATOM 2239 N N . MET A 1 288 ? 18.557 13.583 7.714 1.00 96.38 288 MET A N 1
ATOM 2240 C CA . MET A 1 288 ? 18.428 12.353 6.937 1.00 96.38 288 MET A CA 1
ATOM 2241 C C . MET A 1 288 ? 19.586 12.172 5.944 1.00 96.38 288 MET A C 1
ATOM 2243 O O . MET A 1 288 ? 20.141 11.081 5.855 1.00 96.38 288 MET A O 1
ATOM 2247 N N . MET A 1 289 ? 19.979 13.224 5.218 1.00 95.56 289 MET A N 1
ATOM 2248 C CA . MET A 1 289 ? 21.098 13.165 4.265 1.00 95.56 289 MET A CA 1
ATOM 2249 C C . MET A 1 289 ? 22.428 12.869 4.961 1.00 95.56 289 MET A C 1
ATOM 2251 O O . MET A 1 289 ? 23.192 12.037 4.476 1.00 95.56 289 MET A O 1
ATOM 2255 N N . THR A 1 290 ? 22.681 13.505 6.106 1.00 96.44 290 THR A N 1
ATOM 2256 C CA . THR A 1 290 ? 23.865 13.248 6.935 1.00 96.44 290 THR A CA 1
ATOM 2257 C C . THR A 1 290 ? 23.897 11.796 7.395 1.00 96.44 290 THR A C 1
ATOM 2259 O O . THR A 1 290 ? 24.881 11.106 7.150 1.00 96.44 290 THR A O 1
ATOM 2262 N N . THR A 1 291 ? 22.795 11.288 7.952 1.00 95.56 291 THR A N 1
ATOM 2263 C CA . THR A 1 291 ? 22.713 9.894 8.400 1.00 95.56 291 THR A CA 1
ATOM 2264 C C . THR A 1 291 ? 22.928 8.900 7.258 1.00 95.56 291 THR A C 1
ATOM 2266 O O . THR A 1 291 ? 23.632 7.907 7.434 1.00 95.56 291 THR A O 1
ATOM 2269 N N . LEU A 1 292 ? 22.348 9.146 6.078 1.00 94.25 292 LEU A N 1
ATOM 2270 C CA . LEU A 1 292 ? 22.565 8.284 4.911 1.00 94.25 292 LEU A CA 1
ATOM 2271 C C . LEU A 1 292 ? 24.038 8.281 4.485 1.00 94.25 292 LEU A C 1
ATOM 2273 O O . LEU A 1 292 ? 24.582 7.215 4.202 1.00 94.25 292 LEU A O 1
ATOM 2277 N N . ALA A 1 293 ? 24.693 9.444 4.488 1.00 92.25 293 ALA A N 1
ATOM 2278 C CA . ALA A 1 293 ? 26.112 9.558 4.164 1.00 92.25 293 ALA A CA 1
ATOM 2279 C C . ALA A 1 293 ? 27.005 8.825 5.184 1.00 92.25 293 ALA A C 1
ATOM 2281 O O . ALA A 1 293 ? 27.906 8.095 4.777 1.00 92.25 293 ALA A O 1
ATOM 2282 N N . GLU A 1 294 ? 26.724 8.956 6.484 1.00 93.12 294 GLU A N 1
ATOM 2283 C CA . GLU A 1 294 ? 27.448 8.266 7.567 1.00 93.12 294 GLU A CA 1
ATOM 2284 C C . GLU A 1 294 ? 27.391 6.738 7.430 1.00 93.12 294 GLU A C 1
ATOM 2286 O O . GLU A 1 294 ? 28.383 6.057 7.678 1.00 93.12 294 GLU A O 1
ATOM 2291 N N . HIS A 1 295 ? 26.262 6.202 6.958 1.00 90.44 295 HIS A N 1
ATOM 2292 C CA . HIS A 1 295 ? 26.069 4.764 6.740 1.00 90.44 295 HIS A CA 1
ATOM 2293 C C . HIS A 1 295 ? 26.426 4.314 5.312 1.00 90.44 295 HIS A C 1
ATOM 2295 O O . HIS A 1 295 ? 26.100 3.195 4.914 1.00 90.44 295 HIS A O 1
ATOM 2301 N N . CYS A 1 296 ? 27.082 5.171 4.518 1.00 89.12 296 CYS A N 1
ATOM 2302 C CA . CYS A 1 296 ? 27.470 4.888 3.131 1.00 89.12 296 CYS A CA 1
ATOM 2303 C C . CYS A 1 296 ? 26.291 4.481 2.220 1.00 89.12 296 CYS A C 1
ATOM 2305 O O . CYS A 1 296 ? 26.458 3.722 1.262 1.00 89.12 296 CYS A O 1
ATOM 2307 N N . VAL A 1 297 ? 25.088 4.983 2.507 1.00 90.00 297 VAL A N 1
ATOM 2308 C CA . VAL A 1 297 ? 23.875 4.718 1.730 1.00 90.00 297 VAL A CA 1
ATOM 2309 C C . VAL A 1 297 ? 23.777 5.728 0.593 1.00 90.00 297 VAL A C 1
ATOM 2311 O O . VAL A 1 297 ? 23.661 6.933 0.812 1.00 90.00 297 VAL A O 1
ATOM 2314 N N . ASN A 1 298 ? 23.789 5.238 -0.646 1.00 87.38 298 ASN A N 1
ATOM 2315 C CA . ASN A 1 298 ? 23.751 6.105 -1.819 1.00 87.38 298 ASN A CA 1
ATOM 2316 C C . ASN A 1 298 ? 22.317 6.340 -2.305 1.00 87.38 298 ASN A C 1
ATOM 2318 O O . ASN A 1 298 ? 21.561 5.391 -2.526 1.00 87.38 298 ASN A O 1
ATOM 2322 N N . ILE A 1 299 ? 21.966 7.597 -2.570 1.00 90.50 299 ILE A N 1
ATOM 2323 C CA . ILE A 1 299 ? 20.670 7.959 -3.147 1.00 90.50 299 ILE A CA 1
ATOM 2324 C C . ILE A 1 299 ? 20.739 7.843 -4.669 1.00 90.50 299 ILE A C 1
ATOM 2326 O O . ILE A 1 299 ? 21.571 8.455 -5.332 1.00 90.50 299 ILE A O 1
ATOM 2330 N N . VAL A 1 300 ? 19.830 7.052 -5.229 1.00 86.56 300 VAL A N 1
ATOM 2331 C CA . VAL A 1 300 ? 19.728 6.776 -6.666 1.00 86.56 300 VAL A CA 1
ATOM 2332 C C . VAL A 1 300 ? 18.739 7.710 -7.352 1.00 86.56 300 VAL A C 1
ATOM 2334 O O . VAL A 1 300 ? 18.936 8.111 -8.499 1.00 86.56 300 VAL A O 1
ATOM 2337 N N . LYS A 1 301 ? 17.633 8.012 -6.674 1.00 88.81 301 LYS A N 1
ATOM 2338 C CA . LYS A 1 301 ? 16.519 8.773 -7.237 1.00 88.81 301 LYS A CA 1
ATOM 2339 C C . LYS A 1 301 ? 15.802 9.504 -6.117 1.00 88.81 301 LYS A C 1
ATOM 2341 O O . LYS A 1 301 ? 15.620 8.923 -5.053 1.00 88.81 301 LYS A O 1
ATOM 2346 N N . ILE A 1 302 ? 15.364 10.732 -6.379 1.00 92.69 302 ILE A N 1
ATOM 2347 C CA . ILE A 1 302 ? 14.480 11.492 -5.492 1.00 92.69 302 ILE A CA 1
ATOM 2348 C C . ILE A 1 302 ? 13.271 11.942 -6.306 1.00 92.69 302 ILE A C 1
ATOM 2350 O O . ILE A 1 302 ? 13.422 12.506 -7.389 1.00 92.69 302 ILE A O 1
ATOM 2354 N N . GLU A 1 303 ? 12.076 11.704 -5.780 1.00 92.12 303 GLU A N 1
ATOM 2355 C CA . GLU A 1 303 ? 10.811 12.094 -6.392 1.00 92.12 303 GLU A CA 1
ATOM 2356 C C . GLU A 1 303 ? 9.904 12.774 -5.378 1.00 92.12 303 GLU A C 1
ATOM 2358 O O . GLU A 1 303 ? 9.805 12.365 -4.222 1.00 92.12 303 GLU A O 1
ATOM 2363 N N . ARG A 1 304 ? 9.192 13.807 -5.827 1.00 92.31 304 ARG A N 1
ATOM 2364 C CA . ARG A 1 304 ? 8.131 14.423 -5.037 1.00 92.31 304 ARG A CA 1
ATOM 2365 C C . ARG A 1 304 ? 6.818 13.701 -5.294 1.00 92.31 304 ARG A C 1
ATOM 2367 O O . ARG A 1 304 ? 6.378 13.613 -6.438 1.00 92.31 304 ARG A O 1
ATOM 2374 N N . LEU A 1 305 ? 6.199 13.204 -4.225 1.00 94.12 305 LEU A N 1
ATOM 2375 C CA . LEU A 1 305 ? 4.924 12.493 -4.296 1.00 94.12 305 LEU A CA 1
ATOM 2376 C C . LEU A 1 305 ? 3.721 13.421 -4.123 1.00 94.12 305 LEU A C 1
ATOM 2378 O O . LEU A 1 305 ? 2.657 13.113 -4.653 1.00 94.12 305 LEU A O 1
ATOM 2382 N N . SER A 1 306 ? 3.866 14.539 -3.409 1.00 92.94 306 SER A N 1
ATOM 2383 C CA . SER A 1 306 ? 2.772 15.493 -3.192 1.00 92.94 306 SER A CA 1
ATOM 2384 C C . SER A 1 306 ? 2.795 16.672 -4.169 1.00 92.94 306 SER A C 1
ATOM 2386 O O . SER A 1 306 ? 3.857 17.148 -4.580 1.00 92.94 306 SER A O 1
ATOM 2388 N N . THR A 1 307 ? 1.614 17.179 -4.508 1.00 85.50 307 THR A N 1
ATOM 2389 C CA . THR A 1 307 ? 1.395 18.386 -5.322 1.00 85.50 307 THR A CA 1
ATOM 2390 C C . THR A 1 307 ? 0.941 19.565 -4.454 1.00 85.50 307 THR A C 1
ATOM 2392 O O . THR A 1 307 ? 1.218 20.719 -4.789 1.00 85.50 307 THR A O 1
ATOM 2395 N N . GLY A 1 308 ? 0.290 19.287 -3.319 1.00 71.69 308 GLY A N 1
ATOM 2396 C CA . GLY A 1 308 ? -0.290 20.286 -2.424 1.00 71.69 308 GLY A CA 1
ATOM 2397 C C . GLY A 1 308 ? 0.693 21.047 -1.520 1.00 71.69 308 GLY A C 1
ATOM 2398 O O . GLY A 1 308 ? 1.870 20.707 -1.374 1.00 71.69 308 GLY A O 1
ATOM 2399 N N . ARG A 1 309 ? 0.166 22.102 -0.875 1.00 71.00 309 ARG A N 1
ATOM 2400 C CA . ARG A 1 309 ? 0.869 22.956 0.111 1.00 71.00 309 ARG A CA 1
ATOM 2401 C C . ARG A 1 309 ? 0.585 22.600 1.577 1.00 71.00 309 ARG A C 1
ATOM 2403 O O . ARG A 1 309 ? 1.155 23.216 2.467 1.00 71.00 309 ARG A O 1
ATOM 2410 N N . GLN A 1 310 ? -0.326 21.661 1.832 1.00 80.38 310 GLN A N 1
ATOM 2411 C CA . GLN A 1 310 ? -0.762 21.291 3.189 1.00 80.38 310 GLN A CA 1
ATOM 2412 C C . GLN A 1 310 ? -0.064 20.034 3.730 1.00 80.38 310 GLN A C 1
ATOM 2414 O O . GLN A 1 310 ? -0.211 19.702 4.906 1.00 80.38 310 GLN A O 1
ATOM 2419 N N . LEU A 1 311 ? 0.662 19.322 2.866 1.00 89.00 311 LEU A N 1
ATOM 2420 C CA . LEU A 1 311 ? 1.361 18.079 3.160 1.00 89.00 311 LEU A CA 1
ATOM 2421 C C . LEU A 1 311 ? 2.465 17.884 2.114 1.00 89.00 311 LEU A C 1
ATOM 2423 O O . LEU A 1 311 ? 2.203 17.885 0.907 1.00 89.00 311 LEU A O 1
ATOM 2427 N N . ALA A 1 312 ? 3.701 17.701 2.565 1.00 93.62 312 ALA A N 1
ATOM 2428 C CA . ALA A 1 312 ? 4.827 17.419 1.690 1.00 93.62 312 ALA A CA 1
ATOM 2429 C C . ALA A 1 312 ? 5.258 15.961 1.822 1.00 93.62 312 ALA A C 1
ATOM 2431 O O . ALA A 1 312 ? 5.410 15.454 2.932 1.00 93.62 312 ALA A O 1
ATOM 2432 N N . ALA A 1 313 ? 5.463 15.307 0.679 1.00 95.69 313 ALA A N 1
ATOM 2433 C CA . ALA A 1 313 ? 5.965 13.944 0.614 1.00 95.69 313 ALA A CA 1
ATOM 2434 C C . ALA A 1 313 ? 7.077 13.822 -0.438 1.00 95.69 313 ALA A C 1
ATOM 2436 O O . ALA A 1 313 ? 6.897 14.213 -1.598 1.00 95.69 313 ALA A O 1
ATOM 2437 N N . LEU A 1 314 ? 8.212 13.259 -0.026 1.00 95.75 314 LEU A N 1
ATOM 2438 C CA . LEU A 1 314 ? 9.355 12.912 -0.870 1.00 95.75 314 LEU A CA 1
ATOM 2439 C C . LEU A 1 314 ? 9.615 11.411 -0.780 1.00 95.75 314 LEU A C 1
ATOM 2441 O O . LEU A 1 314 ? 9.510 10.814 0.288 1.00 95.75 314 LEU A O 1
ATOM 2445 N N . GLN A 1 315 ? 9.999 10.815 -1.899 1.00 96.12 315 GLN A N 1
ATOM 2446 C CA . GLN A 1 315 ? 10.434 9.433 -1.980 1.00 96.12 315 GLN A CA 1
ATOM 2447 C C . GLN A 1 315 ? 11.854 9.372 -2.521 1.00 96.12 315 GLN A C 1
ATOM 2449 O O . GLN A 1 315 ? 12.175 10.042 -3.501 1.00 96.12 315 GLN A O 1
ATOM 2454 N N . MET A 1 316 ? 12.695 8.561 -1.892 1.00 95.56 316 MET A N 1
ATOM 2455 C CA . MET A 1 316 ? 14.075 8.346 -2.295 1.00 95.56 316 MET A CA 1
ATOM 2456 C C . MET A 1 316 ? 14.303 6.866 -2.530 1.00 95.56 316 MET A C 1
ATOM 2458 O O . MET A 1 316 ? 14.082 6.056 -1.635 1.00 95.56 316 MET A O 1
ATOM 2462 N N . THR A 1 317 ? 14.759 6.505 -3.723 1.00 92.56 317 THR A N 1
ATOM 2463 C CA . THR A 1 317 ? 15.329 5.177 -3.953 1.00 92.56 317 THR A CA 1
ATOM 2464 C C . THR A 1 317 ? 16.782 5.219 -3.514 1.00 92.56 317 THR A C 1
ATOM 2466 O O . THR A 1 317 ? 17.535 6.074 -3.985 1.00 92.56 317 THR A O 1
ATOM 2469 N N . VAL A 1 318 ? 17.180 4.289 -2.656 1.00 91.88 318 VAL A N 1
ATOM 2470 C CA . VAL A 1 318 ? 18.537 4.191 -2.123 1.00 91.88 318 VAL A CA 1
ATOM 2471 C C . VAL A 1 318 ? 19.127 2.806 -2.359 1.00 91.88 318 VAL A C 1
ATOM 2473 O O . VAL A 1 318 ? 18.399 1.814 -2.420 1.00 91.88 318 VAL A O 1
ATOM 2476 N N . ASN A 1 319 ? 20.450 2.752 -2.472 1.00 88.19 319 ASN A N 1
ATOM 2477 C CA . ASN A 1 319 ? 21.223 1.516 -2.470 1.00 88.19 319 ASN A CA 1
ATOM 2478 C C . ASN A 1 319 ? 21.959 1.411 -1.145 1.00 88.19 319 ASN A C 1
ATOM 2480 O O . ASN A 1 319 ? 22.725 2.310 -0.787 1.00 88.19 319 ASN A O 1
ATOM 2484 N N . MET A 1 320 ? 21.726 0.312 -0.440 1.00 87.12 320 MET A N 1
ATOM 2485 C CA . MET A 1 320 ? 22.440 0.010 0.791 1.00 87.12 320 MET A CA 1
ATOM 2486 C C . MET A 1 320 ? 23.719 -0.783 0.510 1.00 87.12 320 MET A C 1
ATOM 2488 O O . MET A 1 320 ? 23.707 -1.644 -0.374 1.00 87.12 320 MET A O 1
ATOM 2492 N N . PRO A 1 321 ? 24.801 -0.555 1.274 1.00 85.62 321 PRO A N 1
ATOM 2493 C CA . PRO A 1 321 ? 25.958 -1.443 1.244 1.00 85.62 321 PRO A CA 1
ATOM 2494 C C . PRO A 1 321 ? 25.572 -2.839 1.760 1.00 85.62 321 PRO A C 1
ATOM 2496 O O . PRO A 1 321 ? 24.664 -2.978 2.579 1.00 85.62 321 PRO A O 1
ATOM 2499 N N . GLU A 1 322 ? 26.248 -3.885 1.274 1.00 80.38 322 GLU A N 1
ATOM 2500 C CA . GLU A 1 322 ? 25.911 -5.279 1.615 1.00 80.38 322 GLU A CA 1
ATOM 2501 C C . GLU A 1 322 ? 26.065 -5.593 3.108 1.00 80.38 322 GLU A C 1
ATOM 2503 O O . GLU A 1 322 ? 25.376 -6.473 3.610 1.00 80.38 322 GLU A O 1
ATOM 2508 N N . GLN A 1 323 ? 26.954 -4.887 3.813 1.00 83.81 323 GLN A N 1
ATOM 2509 C CA . GLN A 1 323 ? 27.220 -5.129 5.234 1.00 83.81 323 GLN A CA 1
ATOM 2510 C C . GLN A 1 323 ? 26.234 -4.427 6.178 1.00 83.81 323 GLN A C 1
ATOM 2512 O O . GLN A 1 323 ? 26.244 -4.722 7.370 1.00 83.81 323 GLN A O 1
ATOM 2517 N N . LEU A 1 324 ? 25.434 -3.474 5.685 1.00 86.06 324 LEU A N 1
ATOM 2518 C CA . LEU A 1 324 ? 24.509 -2.712 6.522 1.00 86.06 324 LEU A CA 1
ATOM 2519 C C . LEU A 1 324 ? 23.173 -3.441 6.624 1.00 86.06 324 LEU A C 1
ATOM 2521 O O . LEU A 1 324 ? 22.494 -3.670 5.618 1.00 86.06 324 LEU A O 1
ATOM 2525 N N . GLU A 1 325 ? 22.766 -3.743 7.852 1.00 90.06 325 GLU A N 1
ATOM 2526 C CA . GLU A 1 325 ? 21.490 -4.398 8.100 1.00 90.06 325 GLU A CA 1
ATOM 2527 C C . GLU A 1 325 ? 20.321 -3.403 7.961 1.00 90.06 325 GLU A C 1
ATOM 2529 O O . GLU A 1 325 ? 20.355 -2.313 8.539 1.00 90.06 325 GLU A O 1
ATOM 2534 N N . PRO A 1 326 ? 19.234 -3.759 7.248 1.00 89.56 326 PRO A N 1
ATOM 2535 C CA . PRO A 1 326 ? 18.052 -2.903 7.089 1.00 89.56 326 PRO A CA 1
ATOM 2536 C C . PRO A 1 326 ? 17.468 -2.378 8.409 1.00 89.56 326 PRO A C 1
ATOM 2538 O O . PRO A 1 326 ? 17.009 -1.237 8.481 1.00 89.56 326 PRO A O 1
ATOM 2541 N N . ALA A 1 327 ? 17.501 -3.203 9.460 1.00 89.31 327 ALA A N 1
ATOM 2542 C CA . ALA A 1 327 ? 16.968 -2.858 10.775 1.00 89.31 327 ALA A CA 1
ATOM 2543 C C . ALA A 1 327 ? 17.754 -1.726 11.458 1.00 89.31 327 ALA A C 1
ATOM 2545 O O . ALA A 1 327 ? 17.156 -0.901 12.150 1.00 89.31 327 ALA A O 1
ATOM 2546 N N . GLU A 1 328 ? 19.069 -1.659 11.237 1.00 90.88 328 GLU A N 1
ATOM 2547 C CA . GLU A 1 328 ? 19.930 -0.611 11.789 1.00 90.88 328 GLU A CA 1
ATOM 2548 C C . GLU A 1 328 ? 19.548 0.750 11.203 1.00 90.88 328 GLU A C 1
ATOM 2550 O O . GLU A 1 328 ? 19.169 1.665 11.937 1.00 90.88 328 GLU A O 1
ATOM 2555 N N . LEU A 1 329 ? 19.525 0.851 9.870 1.00 91.69 329 LEU A N 1
ATOM 2556 C CA . LEU A 1 329 ? 19.151 2.087 9.185 1.00 91.69 329 LEU A CA 1
ATOM 2557 C C . LEU A 1 329 ? 17.710 2.504 9.507 1.00 91.69 329 LEU A C 1
ATOM 2559 O O . LEU A 1 329 ? 17.451 3.682 9.747 1.00 91.69 329 LEU A O 1
ATOM 2563 N N . SER A 1 330 ? 16.778 1.547 9.560 1.00 91.81 330 SER A N 1
ATOM 2564 C CA . SER A 1 330 ? 15.385 1.798 9.950 1.00 91.81 330 SER A CA 1
ATOM 2565 C C . SER A 1 330 ? 15.284 2.411 11.355 1.00 91.81 330 SER A C 1
ATOM 2567 O O . SER A 1 330 ? 14.587 3.410 11.552 1.00 91.81 330 SER A O 1
ATOM 2569 N N . GLY A 1 331 ? 16.044 1.882 12.322 1.00 90.94 331 GLY A N 1
ATOM 2570 C CA . GLY A 1 331 ? 16.097 2.400 13.689 1.00 90.94 331 GLY A CA 1
ATOM 2571 C C . GLY A 1 331 ? 16.614 3.838 13.770 1.00 90.94 331 GLY A C 1
ATOM 2572 O O . GLY A 1 331 ? 16.003 4.677 14.439 1.00 90.94 331 GLY A O 1
ATOM 2573 N N . VAL A 1 332 ? 17.696 4.154 13.049 1.00 92.38 332 VAL A N 1
ATOM 2574 C CA . VAL A 1 332 ? 18.249 5.519 13.022 1.00 92.38 332 VAL A CA 1
ATOM 2575 C C . VAL A 1 332 ? 17.292 6.488 12.319 1.00 92.38 332 VAL A C 1
ATOM 2577 O O . VAL A 1 332 ? 17.031 7.579 12.829 1.00 92.38 332 VAL A O 1
ATOM 2580 N N . MET A 1 333 ? 16.677 6.082 11.204 1.00 94.00 333 MET A N 1
ATOM 2581 C CA . MET A 1 333 ? 15.669 6.891 10.506 1.00 94.00 333 MET A CA 1
ATOM 2582 C C . MET A 1 333 ? 14.445 7.178 11.383 1.00 94.00 333 MET A C 1
ATOM 2584 O O . MET A 1 333 ? 13.926 8.295 11.369 1.00 94.00 333 MET A O 1
ATOM 2588 N N . ALA A 1 334 ? 14.010 6.216 12.200 1.00 91.69 334 ALA A N 1
ATOM 2589 C CA . ALA A 1 334 ? 12.929 6.425 13.160 1.00 91.69 334 ALA A CA 1
ATOM 2590 C C . ALA A 1 334 ? 13.297 7.457 14.245 1.00 91.69 334 ALA A C 1
ATOM 2592 O O . ALA A 1 334 ? 12.438 8.231 14.680 1.00 91.69 334 ALA A O 1
ATOM 2593 N N . ALA A 1 335 ? 14.565 7.508 14.670 1.00 92.06 335 ALA A N 1
ATOM 2594 C CA . ALA A 1 335 ? 15.046 8.525 15.604 1.00 92.06 335 ALA A CA 1
ATOM 2595 C C . ALA A 1 335 ? 15.032 9.928 14.972 1.00 92.06 335 ALA A C 1
ATOM 2597 O O . ALA A 1 335 ? 14.506 10.858 15.589 1.00 92.06 335 ALA A O 1
ATOM 2598 N N . VAL A 1 336 ? 15.507 10.063 13.726 1.00 94.88 336 VAL A N 1
ATOM 2599 C CA . VAL A 1 336 ? 15.450 11.323 12.955 1.00 94.88 336 VAL A CA 1
ATOM 2600 C C . VAL A 1 336 ? 14.003 11.792 12.786 1.00 94.88 336 VAL A C 1
ATOM 2602 O O . VAL A 1 336 ? 13.682 12.947 13.069 1.00 94.88 336 VAL A O 1
ATOM 2605 N N . ALA A 1 337 ? 13.103 10.886 12.396 1.00 93.62 337 ALA A N 1
ATOM 2606 C CA . ALA A 1 337 ? 11.676 11.165 12.249 1.00 93.62 337 ALA A CA 1
ATOM 2607 C C . ALA A 1 337 ? 11.080 11.752 13.540 1.00 93.62 337 ALA A C 1
ATOM 2609 O O . ALA A 1 337 ? 10.476 12.828 13.530 1.00 93.62 337 ALA A O 1
ATOM 2610 N N . LYS A 1 338 ? 11.332 11.088 14.677 1.00 92.19 338 LYS A N 1
ATOM 2611 C CA . LYS A 1 338 ? 10.855 11.523 15.995 1.00 92.19 338 LYS A CA 1
ATOM 2612 C C . LYS A 1 338 ? 11.432 12.876 16.407 1.00 92.19 338 LYS A C 1
ATOM 2614 O O . LYS A 1 338 ? 10.689 13.715 16.909 1.00 92.19 338 LYS A O 1
ATOM 2619 N N . GLN A 1 339 ? 12.735 13.081 16.219 1.00 94.75 339 GLN A N 1
ATOM 2620 C CA . GLN A 1 339 ? 13.421 14.312 16.612 1.00 94.75 339 GLN A CA 1
ATOM 2621 C C . GLN A 1 339 ? 12.867 15.536 15.879 1.00 94.75 339 GLN A C 1
ATOM 2623 O O . GLN A 1 339 ? 12.741 16.600 16.479 1.00 94.75 339 GLN A O 1
ATOM 2628 N N . HIS A 1 340 ? 12.517 15.381 14.602 1.00 94.94 340 HIS A N 1
ATOM 2629 C CA . HIS A 1 340 ? 12.102 16.499 13.762 1.00 94.94 340 HIS A CA 1
ATOM 2630 C C . HIS A 1 340 ? 10.592 16.559 13.469 1.00 94.94 340 HIS A C 1
ATOM 2632 O O . HIS A 1 340 ? 10.151 17.378 12.662 1.00 94.94 340 HIS A O 1
ATOM 2638 N N . GLY A 1 341 ? 9.779 15.711 14.108 1.00 93.38 341 GLY A N 1
ATOM 2639 C CA . GLY A 1 341 ? 8.324 15.713 13.920 1.00 93.38 341 GLY A CA 1
ATOM 2640 C C . GLY A 1 341 ? 7.884 15.356 12.494 1.00 93.38 341 GLY A C 1
ATOM 2641 O O . GLY A 1 341 ? 6.896 15.897 11.991 1.00 93.38 341 GLY A O 1
ATOM 2642 N N . ALA A 1 342 ? 8.627 14.469 11.835 1.00 94.94 342 ALA A N 1
ATOM 2643 C CA . ALA A 1 342 ? 8.315 13.944 10.511 1.00 94.94 342 ALA A CA 1
ATOM 2644 C C . ALA A 1 342 ? 7.958 12.455 10.591 1.00 94.94 342 ALA A C 1
ATOM 2646 O O . ALA A 1 342 ? 8.248 11.791 11.583 1.00 94.94 342 ALA A O 1
ATOM 2647 N N . ASP A 1 343 ? 7.360 11.926 9.528 1.00 95.12 343 ASP A N 1
ATOM 2648 C CA . ASP A 1 343 ? 7.211 10.485 9.342 1.00 95.12 343 ASP A CA 1
ATOM 2649 C C . ASP A 1 343 ? 8.204 10.016 8.277 1.00 95.12 343 ASP A C 1
ATOM 2651 O O . ASP A 1 343 ? 8.253 10.566 7.174 1.00 95.12 343 ASP A O 1
ATOM 2655 N N . ILE A 1 344 ? 9.005 9.003 8.613 1.00 95.44 344 ILE A N 1
ATOM 2656 C CA . ILE A 1 344 ? 9.959 8.372 7.699 1.00 95.44 344 ILE A CA 1
ATOM 2657 C C . ILE A 1 344 ? 9.651 6.882 7.653 1.00 95.44 344 ILE A C 1
ATOM 2659 O O . ILE A 1 344 ? 9.651 6.206 8.678 1.00 95.44 344 ILE A O 1
ATOM 2663 N N . ALA A 1 345 ? 9.397 6.380 6.452 1.00 93.69 345 ALA A N 1
ATOM 2664 C CA . ALA A 1 345 ? 9.177 4.968 6.192 1.00 93.69 345 ALA A CA 1
ATOM 2665 C C . ALA A 1 345 ? 10.305 4.402 5.339 1.00 93.69 345 ALA A C 1
ATOM 2667 O O . ALA A 1 345 ? 10.652 4.983 4.312 1.00 93.69 345 ALA A O 1
ATOM 2668 N N . PHE A 1 346 ? 10.817 3.242 5.734 1.00 93.38 346 PHE A N 1
ATOM 2669 C CA . PHE A 1 346 ? 11.894 2.535 5.057 1.00 93.38 346 PHE A CA 1
ATOM 2670 C C . PHE A 1 346 ? 11.397 1.167 4.575 1.00 93.38 346 PHE A C 1
ATOM 2672 O O . PHE A 1 346 ? 10.963 0.353 5.380 1.00 93.38 346 PHE A O 1
ATOM 2679 N N . GLN A 1 347 ? 11.399 0.921 3.264 1.00 91.81 347 GLN A N 1
ATOM 2680 C CA . GLN A 1 347 ? 10.881 -0.314 2.656 1.00 91.81 347 GLN A CA 1
ATOM 2681 C C . GLN A 1 347 ? 11.880 -0.893 1.664 1.00 91.81 347 GLN A C 1
ATOM 2683 O O . GLN A 1 347 ? 12.612 -0.148 1.018 1.00 91.81 347 GLN A O 1
ATOM 2688 N N . ARG A 1 348 ? 11.862 -2.211 1.464 1.00 89.19 348 ARG A N 1
ATOM 2689 C CA . ARG A 1 348 ? 12.528 -2.826 0.308 1.00 89.19 348 ARG A CA 1
ATOM 2690 C C . ARG A 1 348 ? 11.864 -2.369 -0.991 1.00 89.19 348 ARG A C 1
ATOM 2692 O O . ARG A 1 348 ? 10.644 -2.216 -1.055 1.00 89.19 348 ARG A O 1
ATOM 2699 N N . ASP A 1 349 ? 12.675 -2.122 -2.018 1.00 87.69 349 ASP A N 1
ATOM 2700 C CA . ASP A 1 349 ? 12.189 -1.801 -3.365 1.00 87.69 349 ASP A CA 1
ATOM 2701 C C . ASP A 1 349 ? 12.042 -3.085 -4.187 1.00 87.69 349 ASP A C 1
ATOM 2703 O O . ASP A 1 349 ? 12.835 -3.364 -5.087 1.00 87.69 349 ASP A O 1
ATOM 2707 N N . ASP A 1 350 ? 11.067 -3.912 -3.819 1.00 81.69 350 ASP A N 1
ATOM 2708 C CA . ASP A 1 350 ? 10.804 -5.195 -4.461 1.00 81.69 350 ASP A CA 1
ATOM 2709 C C . ASP A 1 350 ? 9.345 -5.334 -4.913 1.00 81.69 350 ASP A C 1
ATOM 2711 O O . ASP A 1 350 ? 8.512 -4.441 -4.749 1.00 81.69 350 ASP A O 1
ATOM 2715 N N . LEU A 1 351 ? 9.035 -6.477 -5.525 1.00 79.88 351 LEU A N 1
ATOM 2716 C CA . LEU A 1 351 ? 7.696 -6.770 -6.020 1.00 79.88 351 LEU A CA 1
ATOM 2717 C C . LEU A 1 351 ? 6.646 -6.853 -4.912 1.00 79.88 351 LEU A C 1
ATOM 2719 O O . LEU A 1 351 ? 5.492 -6.529 -5.171 1.00 79.88 351 LEU A O 1
ATOM 2723 N N . GLU A 1 352 ? 7.001 -7.257 -3.691 1.00 80.19 352 GLU A N 1
ATOM 2724 C CA . GLU A 1 352 ? 6.023 -7.415 -2.603 1.00 80.19 352 GLU A CA 1
ATOM 2725 C C . GLU A 1 352 ? 5.389 -6.079 -2.239 1.00 80.19 352 GLU A C 1
ATOM 2727 O O . GLU A 1 352 ? 4.183 -6.002 -1.999 1.00 80.19 352 GLU A O 1
ATOM 2732 N N . ARG A 1 353 ? 6.176 -5.004 -2.332 1.00 84.69 353 ARG A N 1
ATOM 2733 C CA . ARG A 1 353 ? 5.694 -3.633 -2.183 1.00 84.69 353 ARG A CA 1
ATOM 2734 C C . ARG A 1 353 ? 4.538 -3.295 -3.135 1.00 84.69 353 ARG A C 1
ATOM 2736 O O . ARG A 1 353 ? 3.625 -2.570 -2.729 1.00 84.69 353 ARG A O 1
ATOM 2743 N N . TRP A 1 354 ? 4.577 -3.819 -4.362 1.00 81.19 354 TRP A N 1
ATOM 2744 C CA . TRP A 1 354 ? 3.608 -3.569 -5.439 1.00 81.19 354 TRP A CA 1
ATOM 2745 C C . TRP A 1 354 ? 2.471 -4.595 -5.499 1.00 81.19 354 TRP A C 1
ATOM 2747 O O . TRP A 1 354 ? 1.448 -4.341 -6.124 1.00 81.19 354 TRP A O 1
ATOM 2757 N N . MET A 1 355 ? 2.633 -5.749 -4.851 1.00 85.25 355 MET A N 1
ATOM 2758 C CA . MET A 1 355 ? 1.679 -6.864 -4.875 1.00 85.25 355 MET A CA 1
ATOM 2759 C C . MET A 1 355 ? 0.592 -6.778 -3.797 1.00 85.25 355 MET A C 1
ATOM 2761 O O . MET A 1 355 ? -0.121 -7.756 -3.576 1.00 85.25 355 MET A O 1
ATOM 2765 N N . ARG A 1 356 ? 0.466 -5.642 -3.105 1.00 90.50 356 ARG A N 1
ATOM 2766 C CA . ARG A 1 356 ? -0.524 -5.444 -2.039 1.00 90.50 356 ARG A CA 1
ATOM 2767 C C . ARG A 1 356 ? -1.928 -5.302 -2.624 1.00 90.50 356 ARG A C 1
ATOM 2769 O O . ARG A 1 356 ? -2.104 -4.630 -3.633 1.00 90.50 356 ARG A O 1
ATOM 2776 N N . ARG A 1 357 ? -2.914 -5.945 -1.990 1.00 91.81 357 ARG A N 1
ATOM 2777 C CA . ARG A 1 357 ? -4.277 -6.108 -2.545 1.00 91.81 357 ARG A CA 1
ATOM 2778 C C . ARG A 1 357 ? -5.409 -5.912 -1.537 1.00 91.81 357 ARG A C 1
ATOM 2780 O O . ARG A 1 357 ? -6.540 -5.652 -1.938 1.00 91.81 357 ARG A O 1
ATOM 2787 N N . LEU A 1 358 ? -5.126 -6.033 -0.242 1.00 96.88 358 LEU A N 1
ATOM 2788 C CA . LEU A 1 358 ? -6.117 -5.921 0.831 1.00 96.88 358 LEU A CA 1
ATOM 2789 C C . LEU A 1 358 ? -5.642 -4.906 1.869 1.00 96.88 358 LEU A C 1
ATOM 2791 O O . LEU A 1 358 ? -4.496 -4.973 2.310 1.00 96.88 358 LEU A O 1
ATOM 2795 N N . VAL A 1 359 ? -6.525 -3.997 2.282 1.00 98.31 359 VAL A N 1
ATOM 2796 C CA . VAL A 1 359 ? -6.289 -3.091 3.412 1.00 98.31 359 VAL A CA 1
ATOM 2797 C C . VAL A 1 359 ? -7.317 -3.339 4.506 1.00 98.31 359 VAL A C 1
ATOM 2799 O O . VAL A 1 359 ? -8.522 -3.320 4.265 1.00 98.31 359 VAL A O 1
ATOM 2802 N N . VAL A 1 360 ? -6.833 -3.559 5.719 1.00 98.50 360 VAL A N 1
ATOM 2803 C CA . VAL A 1 360 ? -7.639 -3.748 6.917 1.00 98.50 360 VAL A CA 1
ATOM 2804 C C . VAL A 1 360 ? -7.392 -2.577 7.857 1.00 98.50 360 VAL A C 1
ATOM 2806 O O . VAL A 1 360 ? -6.248 -2.245 8.159 1.00 98.50 360 VAL A O 1
ATOM 2809 N N . PHE A 1 361 ? -8.463 -1.959 8.331 1.00 98.69 361 PHE A N 1
ATOM 2810 C CA . PHE A 1 361 ? -8.410 -0.805 9.217 1.00 98.69 361 PHE A CA 1
ATOM 2811 C C . PHE A 1 361 ? -9.034 -1.134 10.574 1.00 98.69 361 PHE A C 1
ATOM 2813 O O . PHE A 1 361 ? -10.062 -1.818 10.630 1.00 98.69 361 PHE A O 1
ATOM 2820 N N . ASP A 1 362 ? -8.474 -0.592 11.655 1.00 98.00 362 ASP A N 1
ATOM 2821 C CA . ASP A 1 362 ? -9.278 -0.328 12.848 1.00 98.00 362 ASP A CA 1
ATOM 2822 C C . ASP A 1 362 ? -10.283 0.807 12.581 1.00 98.00 362 ASP A C 1
ATOM 2824 O O . ASP A 1 362 ? -10.151 1.581 11.630 1.00 98.00 362 ASP A O 1
ATOM 2828 N N . MET A 1 363 ? -11.323 0.888 13.404 1.00 97.25 363 MET A N 1
ATOM 2829 C CA . MET A 1 363 ? -12.368 1.899 13.298 1.00 97.25 363 MET A CA 1
ATOM 2830 C C . MET A 1 363 ? -12.081 3.103 14.191 1.00 97.25 363 MET A C 1
ATOM 2832 O O . MET A 1 363 ? -11.807 4.187 13.672 1.00 97.25 363 MET A O 1
ATOM 2836 N N . ASP A 1 364 ? -12.177 2.896 15.506 1.00 95.12 364 ASP A N 1
ATOM 2837 C CA . ASP A 1 364 ? -12.021 3.922 16.535 1.00 95.12 364 ASP A CA 1
ATOM 2838 C C . ASP A 1 364 ? -10.607 4.504 16.462 1.00 95.12 364 ASP A C 1
ATOM 2840 O O . ASP A 1 364 ? -9.662 3.782 16.154 1.00 95.12 364 ASP A O 1
ATOM 2844 N N . SER A 1 365 ? -10.471 5.820 16.635 1.00 94.69 365 SER A N 1
ATOM 2845 C CA . SER A 1 365 ? -9.188 6.545 16.565 1.00 94.69 365 SER A CA 1
ATOM 2846 C C . SER A 1 365 ? -8.342 6.334 15.281 1.00 94.69 365 SER A C 1
ATOM 2848 O O . SER A 1 365 ? -7.220 6.837 15.183 1.00 94.69 365 SER A O 1
ATOM 2850 N N . THR A 1 366 ? -8.889 5.666 14.255 1.00 97.19 366 THR A N 1
ATOM 2851 C CA . THR A 1 366 ? -8.214 5.325 12.994 1.00 97.19 366 THR A CA 1
ATOM 2852 C C . THR A 1 366 ? -9.024 5.790 11.779 1.00 97.19 366 THR A C 1
ATOM 2854 O O . THR A 1 366 ? -8.630 6.753 11.117 1.00 97.19 366 THR A O 1
ATOM 2857 N N . LEU A 1 367 ? -10.167 5.162 11.466 1.00 98.19 367 LEU A N 1
ATOM 2858 C CA . LEU A 1 367 ? -11.062 5.609 10.381 1.00 98.19 367 LEU A CA 1
ATOM 2859 C C . LEU A 1 367 ? -11.968 6.767 10.814 1.00 98.19 367 LEU A C 1
ATOM 2861 O O . LEU A 1 367 ? -12.315 7.626 9.994 1.00 98.19 367 LEU A O 1
ATOM 2865 N N . ILE A 1 368 ? -12.333 6.786 12.092 1.00 97.56 368 ILE A N 1
ATOM 2866 C CA . ILE A 1 368 ? -13.074 7.859 12.757 1.00 97.56 368 ILE A CA 1
ATOM 2867 C C . ILE A 1 368 ? -12.239 8.417 13.910 1.00 97.56 368 ILE A C 1
ATOM 2869 O O . ILE A 1 368 ? -11.347 7.747 14.421 1.00 97.56 368 ILE A O 1
ATOM 2873 N N . GLN A 1 369 ? -12.508 9.657 14.309 1.00 95.88 369 GLN A N 1
ATOM 2874 C CA . GLN A 1 369 ? -11.734 10.331 15.359 1.00 95.88 369 GLN A CA 1
ATOM 2875 C C . GLN A 1 369 ? -12.197 9.972 16.774 1.00 95.88 369 GLN A C 1
ATOM 2877 O O . GLN A 1 369 ? -11.478 10.234 17.734 1.00 95.88 369 GLN A O 1
ATOM 2882 N N . GLN A 1 370 ? -13.411 9.439 16.904 1.00 93.00 370 GLN A N 1
ATOM 2883 C CA . GLN A 1 370 ? -14.030 9.127 18.185 1.00 93.00 370 GLN A CA 1
ATOM 2884 C C . GLN A 1 370 ? -13.772 7.685 18.628 1.00 93.00 370 GLN A C 1
ATOM 2886 O O . GLN A 1 370 ? -13.533 6.803 17.805 1.00 93.00 370 GLN A O 1
ATOM 2891 N N . GLU A 1 371 ? -13.919 7.463 19.934 1.00 92.50 371 GLU A N 1
ATOM 2892 C CA . GLU A 1 371 ? -14.103 6.148 20.550 1.00 92.50 371 GLU A CA 1
ATOM 2893 C C . GLU A 1 371 ? -15.609 5.883 20.684 1.00 92.50 371 GLU A C 1
ATOM 2895 O O . GLU A 1 371 ? -16.297 6.529 21.479 1.00 92.50 371 GLU A O 1
ATOM 2900 N N . VAL A 1 372 ? -16.161 4.943 19.910 1.00 93.31 372 VAL A N 1
ATOM 2901 C CA . VAL A 1 372 ? -17.624 4.752 19.826 1.00 93.31 372 VAL A CA 1
ATOM 2902 C C . VAL A 1 372 ? -18.266 4.423 21.173 1.00 93.31 372 VAL A C 1
ATOM 2904 O O . VAL A 1 372 ? -19.390 4.846 21.445 1.00 93.31 372 VAL A O 1
ATOM 2907 N N . ILE A 1 373 ? -17.579 3.669 22.029 1.00 91.38 373 ILE A N 1
ATOM 2908 C CA . ILE A 1 373 ? -18.119 3.308 23.344 1.00 91.38 373 ILE A CA 1
ATOM 2909 C C . ILE A 1 373 ? -18.234 4.511 24.285 1.00 91.38 373 ILE A C 1
ATOM 2911 O O . ILE A 1 373 ? -19.177 4.558 25.073 1.00 91.38 373 ILE A O 1
ATOM 2915 N N . ASP A 1 374 ? -17.338 5.491 24.167 1.00 92.00 374 ASP A N 1
ATOM 2916 C CA . ASP A 1 374 ? -17.379 6.713 24.970 1.00 92.00 374 ASP A CA 1
ATOM 2917 C C . ASP A 1 374 ? -18.531 7.616 24.498 1.00 92.00 374 ASP A C 1
ATOM 2919 O O . ASP A 1 374 ? -19.277 8.152 25.319 1.00 92.00 374 ASP A O 1
ATOM 2923 N N . GLU A 1 375 ? -18.770 7.696 23.183 1.00 93.56 375 GLU A N 1
ATOM 2924 C CA . GLU A 1 375 ? -19.932 8.405 22.627 1.00 93.56 375 GLU A CA 1
ATOM 2925 C C . GLU A 1 375 ? -21.261 7.753 23.042 1.00 93.56 375 GLU A C 1
ATOM 2927 O O . GLU A 1 375 ? -22.202 8.447 23.434 1.00 93.56 375 GLU A O 1
ATOM 2932 N N . LEU A 1 376 ? -21.344 6.417 23.039 1.00 93.44 376 LEU A N 1
ATOM 2933 C CA . LEU A 1 376 ? -22.515 5.701 23.560 1.00 93.44 376 LEU A CA 1
ATOM 2934 C C . LEU A 1 376 ? -22.716 5.962 25.057 1.00 93.44 376 LEU A C 1
ATOM 2936 O O . LEU A 1 376 ? -23.841 6.216 25.488 1.00 93.44 376 LEU A O 1
ATOM 2940 N N . ALA A 1 377 ? -21.639 5.941 25.846 1.00 92.81 377 ALA A N 1
ATOM 2941 C CA . ALA A 1 377 ? -21.686 6.194 27.283 1.00 92.81 377 ALA A CA 1
ATOM 2942 C C . ALA A 1 377 ? -22.167 7.612 27.605 1.00 92.81 377 ALA A C 1
ATOM 2944 O O . ALA A 1 377 ? -22.978 7.800 28.511 1.00 92.81 377 ALA A O 1
ATOM 2945 N N . LYS A 1 378 ? -21.716 8.603 26.833 1.00 92.88 378 LYS A N 1
ATOM 2946 C CA . LYS A 1 378 ? -22.165 9.993 26.934 1.00 92.88 378 LYS A CA 1
ATOM 2947 C C . LYS A 1 378 ? -23.657 10.130 26.649 1.00 92.88 378 LYS A C 1
ATOM 2949 O O . LYS A 1 378 ? -24.371 10.773 27.416 1.00 92.88 378 LYS A O 1
ATOM 2954 N N . MET A 1 379 ? -24.149 9.480 25.595 1.00 90.50 379 MET A N 1
ATOM 2955 C CA . MET A 1 379 ? -25.578 9.485 25.253 1.00 90.50 379 MET A CA 1
ATOM 2956 C C . MET A 1 379 ? -26.438 8.731 26.281 1.00 90.50 379 MET A C 1
ATOM 2958 O O . MET A 1 379 ? -27.604 9.075 26.464 1.00 90.50 379 MET A O 1
ATOM 2962 N N . ALA A 1 380 ? -25.859 7.741 26.965 1.00 91.06 380 ALA A N 1
ATOM 2963 C CA . ALA A 1 380 ? -26.474 6.981 28.052 1.00 91.06 380 ALA A CA 1
ATOM 2964 C C . ALA A 1 380 ? -26.284 7.617 29.451 1.00 91.06 380 ALA A C 1
ATOM 2966 O O . ALA A 1 380 ? -26.757 7.079 30.447 1.00 91.06 380 ALA A O 1
ATOM 2967 N N . GLY A 1 381 ? -25.579 8.750 29.565 1.00 92.75 381 GLY A N 1
ATOM 2968 C CA . GLY A 1 381 ? -25.334 9.417 30.851 1.00 92.75 381 GLY A CA 1
ATOM 2969 C C . GLY A 1 381 ? -24.405 8.657 31.813 1.00 92.75 381 GLY A C 1
ATOM 2970 O O . GLY A 1 381 ? -24.424 8.923 33.013 1.00 92.75 381 GLY A O 1
ATOM 2971 N N . VAL A 1 382 ? -23.588 7.726 31.306 1.00 93.44 382 VAL A N 1
ATOM 2972 C CA . VAL A 1 382 ? -22.665 6.867 32.082 1.00 93.44 382 VAL A CA 1
ATOM 2973 C C . VAL A 1 382 ? -21.186 7.065 31.710 1.00 93.44 382 VAL A C 1
ATOM 2975 O O . VAL A 1 382 ? -20.339 6.202 31.956 1.00 93.44 382 VAL A O 1
ATOM 2978 N N . GLU A 1 383 ? -20.856 8.207 31.101 1.00 92.81 383 GLU A N 1
ATOM 2979 C CA . GLU A 1 383 ? -19.510 8.548 30.611 1.00 92.81 383 GLU A CA 1
ATOM 2980 C C . GLU A 1 383 ? -18.434 8.432 31.700 1.00 92.81 383 GLU A C 1
ATOM 2982 O O . GLU A 1 383 ? -17.377 7.839 31.480 1.00 92.81 383 GLU A O 1
ATOM 2987 N N . THR A 1 384 ? -18.703 8.953 32.901 1.00 92.75 384 THR A N 1
ATOM 2988 C CA . THR A 1 384 ? -17.728 8.950 34.001 1.00 92.75 384 THR A CA 1
ATOM 2989 C C . THR A 1 384 ? -17.356 7.528 34.418 1.00 92.75 384 THR A C 1
ATOM 2991 O O . THR A 1 384 ? -16.176 7.228 34.592 1.00 92.75 384 THR A O 1
ATOM 2994 N N . GLN A 1 385 ? -18.342 6.634 34.524 1.00 92.50 385 GLN A N 1
ATOM 2995 C CA . GLN A 1 385 ? -18.132 5.240 34.907 1.00 92.50 385 GLN A CA 1
ATOM 2996 C C . GLN A 1 385 ? -17.351 4.476 33.830 1.00 92.50 385 GLN A C 1
ATOM 2998 O O . GLN A 1 385 ? -16.418 3.737 34.151 1.00 92.50 385 GLN A O 1
ATOM 3003 N N . VAL A 1 386 ? -17.695 4.678 32.553 1.00 91.25 386 VAL A N 1
ATOM 3004 C CA . VAL A 1 386 ? -16.981 4.057 31.426 1.00 91.25 386 VAL A CA 1
ATOM 3005 C C . VAL A 1 386 ? -15.527 4.518 31.392 1.00 91.25 386 VAL A C 1
ATOM 3007 O O . VAL A 1 386 ? -14.631 3.679 31.286 1.00 91.25 386 VAL A O 1
ATOM 3010 N N . LYS A 1 387 ? -15.274 5.815 31.591 1.00 90.19 387 LYS A N 1
ATOM 3011 C CA . LYS A 1 387 ? -13.920 6.371 31.640 1.00 90.19 387 LYS A CA 1
ATOM 3012 C C . LYS A 1 387 ? -13.070 5.742 32.746 1.00 90.19 387 LYS A C 1
ATOM 3014 O O . LYS A 1 387 ? -11.941 5.337 32.477 1.00 90.19 387 LYS A O 1
ATOM 3019 N N . THR A 1 388 ? -13.612 5.576 33.955 1.00 90.75 388 THR A N 1
ATOM 3020 C CA . THR A 1 388 ? -12.899 4.911 35.062 1.00 90.75 388 THR A CA 1
ATOM 3021 C C . THR A 1 388 ? -12.488 3.477 34.705 1.00 90.75 388 THR A C 1
ATOM 3023 O O . THR A 1 388 ? -11.362 3.067 34.992 1.00 90.75 388 THR A O 1
ATOM 3026 N N . ILE A 1 389 ? -13.364 2.720 34.034 1.00 89.12 389 ILE A N 1
ATOM 3027 C CA . ILE A 1 389 ? -13.065 1.348 33.590 1.00 89.12 389 ILE A CA 1
ATOM 3028 C C . ILE A 1 389 ? -12.007 1.344 32.477 1.00 89.12 389 ILE A C 1
ATOM 3030 O O . ILE A 1 389 ? -11.105 0.503 32.486 1.00 89.12 389 ILE A O 1
ATOM 3034 N N . THR A 1 390 ? -12.093 2.274 31.522 1.00 84.81 390 THR A N 1
ATOM 3035 C CA . THR A 1 390 ? -11.107 2.417 30.439 1.00 84.81 390 THR A CA 1
ATOM 3036 C C . THR A 1 390 ? -9.721 2.743 30.999 1.00 84.81 390 THR A C 1
ATOM 3038 O O . THR A 1 390 ? -8.733 2.126 30.601 1.00 84.81 390 THR A O 1
ATOM 3041 N N . GLU A 1 391 ? -9.634 3.646 31.977 1.00 84.50 391 GLU A N 1
ATOM 3042 C CA . GLU A 1 391 ? -8.379 3.983 32.654 1.00 84.50 391 GLU A CA 1
ATOM 3043 C C . GLU A 1 391 ? -7.791 2.781 33.410 1.00 84.50 391 GLU A C 1
ATOM 3045 O O . GLU A 1 391 ? -6.589 2.529 33.312 1.00 84.50 391 GLU A O 1
ATOM 3050 N N . ALA A 1 392 ? -8.622 1.991 34.100 1.00 82.75 392 ALA A N 1
ATOM 3051 C CA . ALA A 1 392 ? -8.193 0.750 34.755 1.00 82.75 392 ALA A CA 1
ATOM 3052 C C . ALA A 1 392 ? -7.656 -0.286 33.752 1.00 82.75 392 ALA A C 1
ATOM 3054 O O . ALA A 1 392 ? -6.591 -0.875 33.954 1.00 82.75 392 ALA A O 1
ATOM 3055 N N . ALA A 1 393 ? -8.333 -0.457 32.613 1.00 82.31 393 ALA A N 1
ATOM 3056 C CA . ALA A 1 393 ? -7.870 -1.332 31.538 1.00 82.31 393 ALA A CA 1
ATOM 3057 C C . ALA A 1 393 ? -6.536 -0.856 30.937 1.00 82.31 393 ALA A C 1
ATOM 3059 O O . ALA A 1 393 ? -5.644 -1.664 30.681 1.00 82.31 393 ALA A O 1
ATOM 3060 N N . MET A 1 394 ? -6.353 0.457 30.770 1.00 73.12 394 MET A N 1
ATOM 3061 C CA . MET A 1 394 ? -5.090 1.036 30.301 1.00 73.12 394 MET A CA 1
ATOM 3062 C C . MET A 1 394 ? -3.934 0.855 31.297 1.00 73.12 394 MET A C 1
ATOM 3064 O O . MET A 1 394 ? -2.790 0.731 30.859 1.00 73.12 394 MET A O 1
ATOM 3068 N N . ARG A 1 395 ? -4.216 0.788 32.607 1.00 76.44 395 ARG A N 1
ATOM 3069 C CA . ARG A 1 395 ? -3.235 0.426 33.650 1.00 76.44 395 ARG A CA 1
ATOM 3070 C C . ARG A 1 395 ? -2.924 -1.076 33.706 1.00 76.44 395 ARG A C 1
ATOM 3072 O O . ARG A 1 395 ? -2.014 -1.475 34.424 1.00 76.44 395 ARG A O 1
ATOM 3079 N N . GLY A 1 396 ? -3.635 -1.901 32.935 1.00 75.44 396 GLY A N 1
ATOM 3080 C CA . GLY A 1 396 ? -3.475 -3.357 32.928 1.00 75.44 396 GLY A CA 1
ATOM 3081 C C . GLY A 1 396 ? -4.199 -4.071 34.072 1.00 75.44 396 GLY A C 1
ATOM 3082 O O . GLY A 1 396 ? -3.985 -5.263 34.262 1.00 75.44 396 GLY A O 1
ATOM 3083 N N . GLU A 1 397 ? -5.061 -3.367 34.813 1.00 79.25 397 GLU A N 1
ATOM 3084 C CA . GLU A 1 397 ? -5.856 -3.933 35.915 1.00 79.25 397 GLU A CA 1
ATOM 3085 C C . GLU A 1 397 ? -7.003 -4.818 35.397 1.00 79.25 397 GLU A C 1
ATOM 3087 O O . GLU A 1 397 ? -7.482 -5.697 36.109 1.00 79.25 397 GLU A O 1
ATOM 3092 N N . LEU A 1 398 ? -7.427 -4.609 34.145 1.00 80.62 398 LEU A N 1
ATOM 3093 C CA . LEU A 1 398 ? -8.456 -5.393 33.464 1.00 80.62 398 LEU A CA 1
ATOM 3094 C C . LEU A 1 398 ? -7.944 -5.876 32.108 1.00 80.62 398 LEU A C 1
ATOM 3096 O O . LEU A 1 398 ? -7.362 -5.107 31.339 1.00 80.62 398 LEU A O 1
ATOM 3100 N N . ASN A 1 399 ? -8.212 -7.143 31.780 1.00 83.88 399 ASN A N 1
ATOM 3101 C CA . ASN A 1 399 ? -8.001 -7.631 30.420 1.00 83.88 399 ASN A CA 1
ATOM 3102 C C . ASN A 1 399 ? -9.062 -7.039 29.465 1.00 83.88 399 ASN A C 1
ATOM 3104 O O . ASN A 1 399 ? -10.078 -6.481 29.888 1.00 83.88 399 ASN A O 1
ATOM 3108 N N . PHE A 1 400 ? -8.826 -7.154 28.155 1.00 82.38 400 PHE A N 1
ATOM 3109 C CA . PHE A 1 400 ? -9.706 -6.567 27.137 1.00 82.38 400 PHE A CA 1
ATOM 3110 C C . PHE A 1 400 ? -11.167 -7.028 27.265 1.00 82.38 400 PHE A C 1
ATOM 3112 O O . PHE A 1 400 ? -12.082 -6.214 27.144 1.00 82.38 400 PHE A O 1
ATOM 3119 N N . PHE A 1 401 ? -11.385 -8.321 27.519 1.00 85.50 401 PHE A N 1
ATOM 3120 C CA . PHE A 1 401 ? -12.723 -8.902 27.589 1.00 85.50 401 PHE A CA 1
ATOM 3121 C C . PHE A 1 401 ? -13.488 -8.398 28.817 1.00 85.50 401 PHE A C 1
ATOM 3123 O O . PHE A 1 401 ? -14.622 -7.942 28.687 1.00 85.50 401 PHE A O 1
ATOM 3130 N N . ASP A 1 402 ? -12.846 -8.389 29.985 1.00 88.19 402 ASP A N 1
ATOM 3131 C CA . ASP A 1 402 ? -13.451 -7.926 31.236 1.00 88.19 402 ASP A CA 1
ATOM 3132 C C . ASP A 1 402 ? -13.728 -6.419 31.206 1.00 88.19 402 ASP A C 1
ATOM 3134 O O . ASP A 1 402 ? -14.786 -5.966 31.654 1.00 88.19 402 ASP A O 1
ATOM 3138 N N . SER A 1 403 ? -12.825 -5.638 30.603 1.00 89.50 403 SER A N 1
ATOM 3139 C CA . SER A 1 403 ? -13.034 -4.207 30.365 1.00 89.50 403 SER A CA 1
ATOM 3140 C C . SER A 1 403 ? -14.221 -3.951 29.434 1.00 89.50 403 SER A C 1
ATOM 3142 O O . SER A 1 403 ? -15.050 -3.085 29.715 1.00 89.50 403 SER A O 1
ATOM 3144 N N . LEU A 1 404 ? -14.337 -4.693 28.326 1.00 90.88 404 LEU A N 1
ATOM 3145 C CA . LEU A 1 404 ? -15.471 -4.563 27.410 1.00 90.88 404 LEU A CA 1
ATOM 3146 C C . LEU A 1 404 ? -16.784 -4.934 28.105 1.00 90.88 404 LEU A C 1
ATOM 3148 O O . LEU A 1 404 ? -17.723 -4.143 28.082 1.00 90.88 404 LEU A O 1
ATOM 3152 N N . LYS A 1 405 ? -16.831 -6.090 28.774 1.00 92.50 405 LYS A N 1
ATOM 3153 C CA . LYS A 1 405 ? -18.017 -6.564 29.498 1.00 92.50 405 LYS A CA 1
ATOM 3154 C C . LYS A 1 405 ? -18.497 -5.542 30.530 1.00 92.50 405 LYS A C 1
ATOM 3156 O O . LYS A 1 405 ? -19.686 -5.245 30.589 1.00 92.50 405 LYS A O 1
ATOM 3161 N N . SER A 1 406 ? -17.573 -4.971 31.302 1.00 92.56 406 SER A N 1
ATOM 3162 C CA . SER A 1 406 ? -17.899 -3.987 32.340 1.00 92.56 406 SER A CA 1
ATOM 3163 C C . SER A 1 406 ? -18.446 -2.683 31.754 1.00 92.56 406 SER A C 1
ATOM 3165 O O . SER A 1 406 ? -19.411 -2.136 32.279 1.00 92.56 406 SER A O 1
ATOM 3167 N N . ARG A 1 407 ? -17.880 -2.200 30.639 1.00 93.81 407 ARG A N 1
ATOM 3168 C CA . ARG A 1 407 ? -18.369 -0.984 29.967 1.00 93.81 407 ARG A CA 1
ATOM 3169 C C . ARG A 1 407 ? -19.732 -1.201 29.310 1.00 93.81 407 ARG A C 1
ATOM 3171 O O . ARG A 1 407 ? -20.602 -0.349 29.427 1.00 93.81 407 ARG A O 1
ATOM 3178 N N . VAL A 1 408 ? -19.941 -2.353 28.672 1.00 94.44 408 VAL A N 1
ATOM 3179 C CA . VAL A 1 408 ? -21.218 -2.693 28.025 1.00 94.44 408 VAL A CA 1
ATOM 3180 C C . VAL A 1 408 ? -22.343 -2.872 29.049 1.00 94.44 408 VAL A C 1
ATOM 3182 O O . VAL A 1 408 ? -23.464 -2.435 28.797 1.00 94.44 408 VAL A O 1
ATOM 3185 N N . ALA A 1 409 ? -22.051 -3.421 30.232 1.00 95.38 409 ALA A N 1
ATOM 3186 C CA . ALA A 1 409 ? -23.037 -3.576 31.302 1.00 95.38 409 ALA A CA 1
ATOM 3187 C C . ALA A 1 409 ? -23.672 -2.244 31.744 1.00 95.38 409 ALA A C 1
ATOM 3189 O O . ALA A 1 409 ? -24.848 -2.218 32.108 1.00 95.38 409 ALA A O 1
ATOM 3190 N N . LEU A 1 410 ? -22.929 -1.135 31.664 1.00 94.81 410 LEU A N 1
ATOM 3191 C CA . LEU A 1 410 ? -23.418 0.204 32.012 1.00 94.81 410 LEU A CA 1
ATOM 3192 C C . LEU A 1 410 ? -24.443 0.756 31.013 1.00 94.81 410 LEU A C 1
ATOM 3194 O O . LEU A 1 410 ? -25.188 1.671 31.349 1.00 94.81 410 LEU A O 1
ATOM 3198 N N . LEU A 1 411 ? -24.512 0.195 29.804 1.00 93.94 411 LEU A N 1
ATOM 3199 C CA . LEU A 1 411 ? -25.467 0.608 28.773 1.00 93.94 411 LEU A CA 1
ATOM 3200 C C . LEU A 1 411 ? -26.837 -0.072 28.930 1.00 93.94 411 LEU A C 1
ATOM 3202 O O . LEU A 1 411 ? -27.770 0.248 28.192 1.00 93.94 411 LEU A O 1
ATOM 3206 N N . LYS A 1 412 ? -26.985 -0.998 29.887 1.00 95.38 412 LYS A N 1
ATOM 3207 C CA . LYS A 1 412 ? -28.225 -1.747 30.117 1.00 95.38 412 LYS A CA 1
ATOM 3208 C C . LYS A 1 412 ? -29.431 -0.821 30.306 1.00 95.38 412 LYS A C 1
ATOM 3210 O O . LYS A 1 412 ? -29.353 0.177 31.016 1.00 95.38 412 LYS A O 1
ATOM 3215 N N . GLY A 1 413 ? -30.561 -1.189 29.704 1.00 93.94 413 GLY A N 1
ATOM 3216 C CA . GLY A 1 413 ? -31.836 -0.479 29.847 1.00 93.94 413 GLY A CA 1
ATOM 3217 C C . GLY A 1 413 ? -32.010 0.726 28.921 1.00 93.94 413 GLY A C 1
ATOM 3218 O O . GLY A 1 413 ? -33.067 1.349 28.945 1.00 93.94 413 GLY A O 1
ATOM 3219 N N . HIS A 1 414 ? -31.021 1.037 28.080 1.00 94.56 414 HIS A N 1
ATOM 3220 C CA . HIS A 1 414 ? -31.140 2.071 27.052 1.00 94.56 414 HIS A CA 1
ATOM 3221 C C . HIS A 1 414 ? -31.656 1.484 25.738 1.00 94.56 414 HIS A C 1
ATOM 3223 O O . HIS A 1 414 ? -31.334 0.347 25.395 1.00 94.56 414 HIS A O 1
ATOM 3229 N N . LYS A 1 415 ? -32.422 2.267 24.972 1.00 94.12 415 LYS A N 1
ATOM 3230 C CA . LYS A 1 415 ? -32.870 1.875 23.629 1.00 94.12 415 LYS A CA 1
ATOM 3231 C C . LYS A 1 415 ? -31.700 1.854 22.652 1.00 94.12 415 LYS A C 1
ATOM 3233 O O . LYS A 1 415 ? -31.034 2.873 22.468 1.00 94.12 415 LYS A O 1
ATOM 3238 N N . ALA A 1 416 ? -31.482 0.709 22.010 1.00 92.50 416 ALA A N 1
ATOM 3239 C CA . ALA A 1 416 ? -30.339 0.506 21.124 1.00 92.50 416 ALA A CA 1
ATOM 3240 C C . ALA A 1 416 ? -30.366 1.462 19.918 1.00 92.50 416 ALA A C 1
ATOM 3242 O O . ALA A 1 416 ? -29.393 2.180 19.681 1.00 92.50 416 ALA A O 1
ATOM 3243 N N . ASP A 1 417 ? -31.494 1.525 19.208 1.00 92.00 417 ASP A N 1
ATOM 3244 C CA . ASP A 1 417 ? -31.630 2.320 17.982 1.00 92.00 417 ASP A CA 1
ATOM 3245 C C . ASP A 1 417 ? -31.399 3.813 18.231 1.00 92.00 417 ASP A C 1
ATOM 3247 O O . ASP A 1 417 ? -30.640 4.457 17.512 1.00 92.00 417 ASP A O 1
ATOM 3251 N N . GLU A 1 418 ? -31.981 4.362 19.300 1.00 93.06 418 GLU A N 1
ATOM 3252 C CA . GLU A 1 418 ? -31.836 5.783 19.634 1.00 93.06 418 GLU A CA 1
ATOM 3253 C C . GLU A 1 418 ? -30.379 6.163 19.943 1.00 93.06 418 GLU A C 1
ATOM 3255 O O . GLU A 1 418 ? -29.935 7.253 19.572 1.00 93.06 418 GLU A O 1
ATOM 3260 N N . LEU A 1 419 ? -29.625 5.282 20.612 1.00 92.69 419 LEU A N 1
ATOM 3261 C CA . LEU A 1 419 ? -28.206 5.507 20.885 1.00 92.69 419 LEU A CA 1
ATOM 3262 C C . LEU A 1 419 ? -27.380 5.450 19.598 1.00 92.69 419 LEU A C 1
ATOM 3264 O O . LEU A 1 419 ? -26.598 6.364 19.326 1.00 92.69 419 LEU A O 1
ATOM 3268 N N . PHE A 1 420 ? -27.559 4.401 18.793 1.00 94.38 420 PHE A N 1
ATOM 3269 C CA . PHE A 1 420 ? -26.770 4.221 17.579 1.00 94.38 420 PHE A CA 1
ATOM 3270 C C . PHE A 1 420 ? -27.056 5.296 16.529 1.00 94.38 420 PHE A C 1
ATOM 3272 O O . PHE A 1 420 ? -26.104 5.802 15.942 1.00 94.38 420 PHE A O 1
ATOM 3279 N N . GLU A 1 421 ? -28.310 5.703 16.320 1.00 94.25 421 GLU A N 1
ATOM 3280 C CA . GLU A 1 421 ? -28.643 6.772 15.366 1.00 94.25 421 GLU A CA 1
ATOM 3281 C C . GLU A 1 421 ? -27.990 8.107 15.747 1.00 94.25 421 GLU A C 1
ATOM 3283 O O . GLU A 1 421 ? -27.421 8.792 14.894 1.00 94.25 421 GLU A O 1
ATOM 3288 N N . LYS A 1 422 ? -27.964 8.448 17.042 1.00 91.56 422 LYS A N 1
ATOM 3289 C CA . LYS A 1 422 ? -27.268 9.652 17.526 1.00 91.56 422 LYS A CA 1
ATOM 3290 C C . LYS A 1 422 ? -25.760 9.583 17.309 1.00 91.56 422 LYS A C 1
ATOM 3292 O O . LYS A 1 422 ? -25.161 10.590 16.937 1.00 91.56 422 LYS A O 1
ATOM 3297 N N . VAL A 1 423 ? -25.138 8.426 17.541 1.00 93.56 423 VAL A N 1
ATOM 3298 C CA . VAL A 1 423 ? -23.695 8.255 17.310 1.00 93.56 423 VAL A CA 1
ATOM 3299 C C . VAL A 1 423 ? -23.376 8.350 15.819 1.00 93.56 423 VAL A C 1
ATOM 3301 O O . VAL A 1 423 ? -22.495 9.121 15.445 1.00 93.56 423 VAL A O 1
ATOM 3304 N N . LYS A 1 424 ? -24.128 7.646 14.959 1.00 94.88 424 LYS A N 1
ATOM 3305 C CA . LYS A 1 424 ? -23.951 7.671 13.495 1.00 94.88 424 LYS A CA 1
ATOM 3306 C C . LYS A 1 424 ? -24.040 9.090 12.929 1.00 94.88 424 LYS A C 1
ATOM 3308 O O . LYS A 1 424 ? -23.180 9.489 12.148 1.00 94.88 424 LYS A O 1
ATOM 3313 N N . ALA A 1 425 ? -25.024 9.874 13.376 1.00 92.75 425 ALA A N 1
ATOM 3314 C CA . ALA A 1 425 ? -25.226 11.250 12.922 1.00 92.75 425 ALA A CA 1
ATOM 3315 C C . ALA A 1 425 ? -24.051 12.195 13.247 1.00 92.75 425 ALA A C 1
ATOM 3317 O O . ALA A 1 425 ? -23.881 13.211 12.574 1.00 92.75 425 ALA A O 1
ATOM 3318 N N . ASN A 1 426 ? -23.236 11.865 14.254 1.00 91.94 426 ASN A N 1
ATOM 3319 C CA . ASN A 1 426 ? -22.137 12.702 14.737 1.00 91.94 426 ASN A CA 1
ATOM 3320 C C . ASN A 1 426 ? -20.742 12.139 14.408 1.00 91.94 426 ASN A C 1
ATOM 3322 O O . ASN A 1 426 ? -19.742 12.651 14.914 1.00 91.94 426 ASN A O 1
ATOM 3326 N N . LEU A 1 427 ? -20.636 11.098 13.573 1.00 94.75 427 LEU A N 1
ATOM 3327 C CA . LEU A 1 427 ? -19.342 10.509 13.216 1.00 94.75 427 LEU A CA 1
ATOM 3328 C C . LEU A 1 427 ? -18.446 11.511 12.484 1.00 94.75 427 LEU A C 1
ATOM 3330 O O . LEU A 1 427 ? -18.821 12.091 11.462 1.00 94.75 427 LEU A O 1
ATOM 3334 N N . ILE A 1 428 ? -17.213 11.661 12.971 1.00 97.31 428 ILE A N 1
ATOM 3335 C CA . ILE A 1 428 ? -16.199 12.500 12.341 1.00 97.31 428 ILE A CA 1
ATOM 3336 C C . ILE A 1 428 ? -15.134 11.577 11.758 1.00 97.31 428 ILE A C 1
ATOM 3338 O O . ILE A 1 428 ? -14.325 10.989 12.472 1.00 97.31 428 ILE A O 1
ATOM 3342 N N . PHE A 1 429 ? -15.114 11.468 10.431 1.00 98.00 429 PHE A N 1
ATOM 3343 C CA . PHE A 1 429 ? -14.092 10.697 9.729 1.00 98.00 429 PHE A CA 1
ATOM 3344 C C . PHE A 1 429 ? -12.708 11.331 9.891 1.00 98.00 429 PHE A C 1
ATOM 3346 O O . PHE A 1 429 ? -12.546 12.558 9.854 1.00 98.00 429 PHE A O 1
ATOM 3353 N N . THR A 1 430 ? -11.692 10.486 10.020 1.00 98.00 430 THR A N 1
ATOM 3354 C CA . THR A 1 430 ? -10.295 10.916 10.071 1.00 98.00 430 THR A CA 1
ATOM 3355 C C . THR A 1 430 ? -9.925 11.664 8.785 1.00 98.00 430 THR A C 1
ATOM 3357 O O . THR A 1 430 ? -10.301 11.225 7.687 1.00 98.00 430 THR A O 1
ATOM 3360 N N . PRO A 1 431 ? -9.189 12.793 8.863 1.00 96.44 431 PRO A N 1
ATOM 3361 C CA . PRO A 1 431 ? -8.753 13.517 7.676 1.00 96.44 431 PRO A CA 1
ATOM 3362 C C . PRO A 1 431 ? -8.040 12.580 6.701 1.00 96.44 431 PRO A C 1
ATOM 3364 O O . PRO A 1 431 ? -7.238 11.743 7.104 1.00 96.44 431 PRO A O 1
ATOM 3367 N N . GLY A 1 432 ? -8.370 12.678 5.416 1.00 95.25 432 GLY A N 1
ATOM 3368 C CA . GLY A 1 432 ? -7.796 11.816 4.383 1.00 95.25 432 GLY A CA 1
ATOM 3369 C C . GLY A 1 432 ? -8.417 10.419 4.253 1.00 95.25 432 GLY A C 1
ATOM 3370 O O . GLY A 1 432 ? -8.196 9.804 3.214 1.00 95.25 432 GLY A O 1
ATOM 3371 N N . ALA A 1 433 ? -9.246 9.938 5.192 1.00 97.62 433 ALA A N 1
ATOM 3372 C CA . ALA A 1 433 ? -9.852 8.599 5.113 1.00 97.62 433 ALA A CA 1
ATOM 3373 C C . ALA A 1 433 ? -10.691 8.405 3.838 1.00 97.62 433 ALA A C 1
ATOM 3375 O O . ALA A 1 433 ? -10.486 7.453 3.090 1.00 97.62 433 ALA A O 1
ATOM 3376 N N . LYS A 1 434 ? -11.561 9.370 3.508 1.00 96.44 434 LYS A N 1
ATOM 3377 C CA . LYS A 1 434 ? -12.361 9.335 2.267 1.00 96.44 434 LYS A CA 1
ATOM 3378 C C . LYS A 1 434 ? 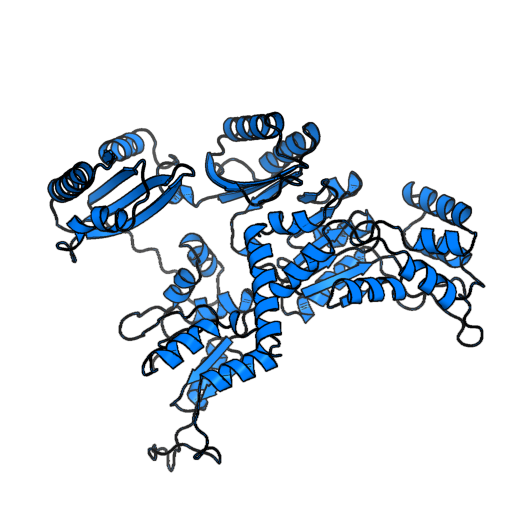-11.486 9.317 1.005 1.00 96.44 434 LYS A C 1
ATOM 3380 O O . LYS A 1 434 ? -11.758 8.552 0.080 1.00 96.44 434 LYS A O 1
ATOM 3385 N N . LYS A 1 435 ? -10.423 10.134 0.962 1.00 95.12 435 LYS A N 1
ATOM 3386 C CA . LYS A 1 435 ? -9.473 10.190 -0.169 1.00 95.12 435 LYS A CA 1
ATOM 3387 C C . LYS A 1 435 ? -8.716 8.869 -0.308 1.00 95.12 435 LYS A C 1
ATOM 3389 O O . LYS A 1 435 ? -8.595 8.358 -1.417 1.00 95.12 435 LYS A O 1
ATOM 3394 N N . LEU A 1 436 ? -8.256 8.305 0.808 1.00 97.06 436 LEU A N 1
ATOM 3395 C CA . LEU A 1 436 ? -7.584 7.013 0.848 1.00 97.06 436 LEU A CA 1
ATOM 3396 C C . LEU A 1 436 ? -8.498 5.906 0.314 1.00 97.06 436 LEU A C 1
ATOM 3398 O O . LEU A 1 436 ? -8.157 5.284 -0.686 1.00 97.06 436 LEU A O 1
ATOM 3402 N N . CYS A 1 437 ? -9.660 5.691 0.936 1.00 97.56 437 CYS A N 1
ATOM 3403 C CA . CYS A 1 437 ? -10.542 4.575 0.596 1.00 97.56 437 CYS A CA 1
ATOM 3404 C C . CYS A 1 437 ? -11.060 4.667 -0.843 1.00 97.56 437 CYS A C 1
ATOM 3406 O O . CYS A 1 437 ? -11.035 3.676 -1.566 1.00 97.56 437 CYS A O 1
ATOM 3408 N N . SER A 1 438 ? -11.447 5.860 -1.308 1.00 95.44 438 SER A N 1
ATOM 3409 C CA . SER A 1 438 ? -11.866 6.040 -2.706 1.00 95.44 438 SER A CA 1
ATOM 3410 C C . SER A 1 438 ? -10.736 5.752 -3.700 1.00 95.44 438 SER A C 1
ATOM 3412 O O . SER A 1 438 ? -10.974 5.104 -4.716 1.00 95.44 438 SER A O 1
ATOM 3414 N N . THR A 1 439 ? -9.499 6.169 -3.407 1.00 94.69 439 THR A N 1
ATOM 3415 C CA . THR A 1 439 ? -8.337 5.869 -4.261 1.00 94.69 439 THR A CA 1
ATOM 3416 C C . THR A 1 439 ? -8.034 4.371 -4.266 1.00 94.69 439 THR A C 1
ATOM 3418 O O . THR A 1 439 ? -7.891 3.782 -5.334 1.00 94.69 439 THR A O 1
ATOM 3421 N N . LEU A 1 440 ? -8.002 3.734 -3.091 1.00 94.75 440 LEU A N 1
ATOM 3422 C CA . LEU A 1 440 ? -7.770 2.295 -2.947 1.00 94.75 440 LEU A CA 1
ATOM 3423 C C . LEU A 1 440 ? -8.828 1.469 -3.688 1.00 94.75 440 LEU A C 1
ATOM 3425 O O . LEU A 1 440 ? -8.471 0.546 -4.419 1.00 94.75 440 LEU A O 1
ATOM 3429 N N . LYS A 1 441 ? -10.111 1.841 -3.581 1.00 91.50 441 LYS A N 1
ATOM 3430 C CA . LYS A 1 441 ? -11.202 1.169 -4.300 1.00 91.50 441 LYS A CA 1
ATOM 3431 C C . LYS A 1 441 ? -10.980 1.196 -5.812 1.00 91.50 441 LYS A C 1
ATOM 3433 O O . LYS A 1 441 ? -11.100 0.168 -6.467 1.00 91.50 441 LYS A O 1
ATOM 3438 N N . ARG A 1 442 ? -10.598 2.355 -6.358 1.00 87.75 442 ARG A N 1
ATOM 3439 C CA . ARG A 1 442 ? -10.303 2.532 -7.794 1.00 87.75 442 ARG A CA 1
ATOM 3440 C C . ARG A 1 442 ? -9.070 1.759 -8.250 1.00 87.75 442 ARG A C 1
ATOM 3442 O O . ARG A 1 442 ? -8.997 1.345 -9.398 1.00 87.75 442 ARG A O 1
ATOM 3449 N N . MET A 1 443 ? -8.115 1.557 -7.349 1.00 87.25 443 MET A N 1
ATOM 3450 C CA . MET A 1 443 ? -6.950 0.704 -7.581 1.00 87.25 443 MET A CA 1
ATOM 3451 C C . MET A 1 443 ? -7.268 -0.797 -7.457 1.00 87.25 443 MET A C 1
ATOM 3453 O O . MET A 1 443 ? -6.371 -1.613 -7.641 1.00 87.25 443 MET A O 1
ATOM 3457 N N . GLY A 1 444 ? -8.513 -1.172 -7.141 1.00 87.69 444 GLY A N 1
ATOM 3458 C CA . GLY A 1 444 ? -8.938 -2.565 -7.003 1.00 87.69 444 GLY A CA 1
ATOM 3459 C C . GLY A 1 444 ? -8.596 -3.203 -5.654 1.00 87.69 444 GLY A C 1
ATOM 3460 O O . GLY A 1 444 ? -8.684 -4.423 -5.527 1.00 87.69 444 GLY A O 1
ATOM 3461 N N . PHE A 1 445 ? -8.215 -2.416 -4.641 1.00 93.50 445 PHE A N 1
ATOM 3462 C CA . PHE A 1 445 ? -8.001 -2.955 -3.300 1.00 93.50 445 PHE A CA 1
ATOM 3463 C C . PHE A 1 445 ? -9.321 -3.381 -2.673 1.00 93.50 445 PHE A C 1
ATOM 3465 O O . PHE A 1 445 ? -10.318 -2.653 -2.706 1.00 93.50 445 PHE A O 1
ATOM 3472 N N . LYS A 1 446 ? -9.272 -4.525 -1.999 1.00 95.56 446 LYS A N 1
ATOM 3473 C CA . LYS A 1 446 ? -10.295 -4.921 -1.040 1.00 95.56 446 LYS A CA 1
ATOM 3474 C C . LYS A 1 446 ? -10.049 -4.201 0.268 1.00 95.56 446 LYS A C 1
ATOM 3476 O O . LYS A 1 446 ? -8.900 -4.022 0.676 1.00 95.56 446 LYS A O 1
ATOM 3481 N N . MET A 1 447 ? -11.119 -3.760 0.915 1.00 98.44 447 MET A N 1
ATOM 3482 C CA . MET A 1 447 ? -11.014 -3.003 2.156 1.00 98.44 447 MET A CA 1
ATOM 3483 C C . MET A 1 447 ? -11.923 -3.572 3.235 1.00 98.44 447 MET A C 1
ATOM 3485 O O . MET A 1 447 ? -13.082 -3.889 2.980 1.00 98.44 447 MET A O 1
ATOM 3489 N N . ALA A 1 448 ? -11.411 -3.657 4.456 1.00 98.62 448 ALA A N 1
ATOM 3490 C CA . ALA A 1 448 ? -12.158 -4.146 5.603 1.00 98.62 448 ALA A CA 1
ATOM 3491 C C . ALA A 1 448 ? -11.983 -3.228 6.810 1.00 98.62 448 ALA A C 1
ATOM 3493 O O . ALA A 1 448 ? -10.890 -2.717 7.047 1.00 98.62 448 ALA A O 1
ATOM 3494 N N . VAL A 1 449 ? -13.039 -3.081 7.606 1.00 98.62 449 VAL A N 1
ATOM 3495 C CA . VAL A 1 449 ? -12.948 -2.549 8.969 1.00 98.62 449 VAL A CA 1
ATOM 3496 C C . VAL A 1 449 ? -13.082 -3.692 9.973 1.00 98.62 449 VAL A C 1
ATOM 3498 O O . VAL A 1 449 ? -14.013 -4.496 9.887 1.00 98.62 449 VAL A O 1
ATOM 3501 N N . ILE A 1 450 ? -12.141 -3.784 10.914 1.00 98.12 450 ILE A N 1
ATOM 3502 C CA . ILE A 1 450 ? -12.154 -4.772 11.995 1.00 98.12 450 ILE A CA 1
ATOM 3503 C C . ILE A 1 450 ? -11.965 -4.057 13.329 1.00 98.12 450 ILE A C 1
ATOM 3505 O O . ILE A 1 450 ? -10.860 -3.652 13.689 1.00 98.12 450 ILE A O 1
ATOM 3509 N N . SER A 1 451 ? -13.047 -3.949 14.093 1.00 95.50 451 SER A N 1
ATOM 3510 C CA . SER A 1 451 ? -13.108 -3.092 15.274 1.00 95.50 451 SER A CA 1
ATOM 3511 C C . SER A 1 451 ? -13.459 -3.845 16.556 1.00 95.50 451 SER A C 1
ATOM 3513 O O . SER A 1 451 ? -14.192 -4.833 16.544 1.00 95.50 451 SER A O 1
ATOM 3515 N N . GLY A 1 452 ? -12.936 -3.350 17.682 1.00 91.62 452 GLY A N 1
ATOM 3516 C CA . GLY A 1 452 ? -13.401 -3.713 19.024 1.00 91.62 452 GLY A CA 1
ATOM 3517 C C . GLY A 1 452 ? -14.651 -2.938 19.478 1.00 91.62 452 GLY A C 1
ATOM 3518 O O . GLY A 1 452 ? -15.181 -3.234 20.548 1.00 91.62 452 GLY A O 1
ATOM 3519 N N . GLY A 1 453 ? -15.115 -1.967 18.690 1.00 92.75 453 GLY A N 1
ATOM 3520 C CA . GLY A 1 453 ? -16.380 -1.255 18.851 1.00 92.75 453 GLY A CA 1
ATOM 3521 C C . GLY A 1 453 ? -17.572 -2.092 18.382 1.00 92.75 453 GLY A C 1
ATOM 3522 O O . GLY A 1 453 ? -17.573 -3.317 18.529 1.00 92.75 453 GLY A O 1
ATOM 3523 N N . PHE A 1 454 ? -18.596 -1.446 17.812 1.00 95.88 454 PHE A N 1
ATOM 3524 C CA . PHE A 1 454 ? -19.900 -2.080 17.572 1.00 95.88 454 PHE A CA 1
ATOM 3525 C C . PHE A 1 454 ? -20.340 -2.108 16.102 1.00 95.88 454 PHE A C 1
ATOM 3527 O O . PHE A 1 454 ? -20.144 -1.150 15.352 1.00 95.88 454 PHE A O 1
ATOM 3534 N N . LEU A 1 455 ? -20.986 -3.210 15.708 1.00 96.38 455 LEU A N 1
ATOM 3535 C CA . LEU A 1 455 ? -21.349 -3.525 14.323 1.00 96.38 455 LEU A CA 1
ATOM 3536 C C . LEU A 1 455 ? -22.224 -2.470 13.630 1.00 96.38 455 LEU A C 1
ATOM 3538 O O . LEU A 1 455 ? -21.880 -2.123 12.500 1.00 96.38 455 LEU A O 1
ATOM 3542 N N . PRO A 1 456 ? -23.261 -1.883 14.263 1.00 96.19 456 PRO A N 1
ATOM 3543 C CA . PRO A 1 456 ? -24.071 -0.855 13.606 1.00 96.19 456 PRO A CA 1
ATOM 3544 C C . PRO A 1 456 ? -23.268 0.375 13.159 1.00 96.19 456 PRO A C 1
ATOM 3546 O O . PRO A 1 456 ? -23.585 0.979 12.137 1.00 96.19 456 PRO A O 1
ATOM 3549 N N . VAL A 1 457 ? -22.214 0.744 13.898 1.00 97.00 457 VAL A N 1
ATOM 3550 C CA . VAL A 1 457 ? -21.334 1.868 13.537 1.00 97.00 457 VAL A CA 1
ATOM 3551 C C . VAL A 1 457 ?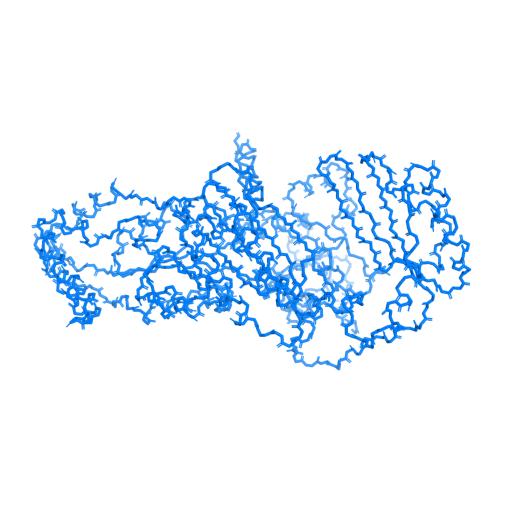 -20.292 1.440 12.504 1.00 97.00 457 VAL A C 1
ATOM 3553 O O . VAL A 1 457 ? -20.038 2.172 11.551 1.00 97.00 457 VAL A O 1
ATOM 3556 N N . ALA A 1 458 ? -19.743 0.228 12.619 1.00 97.62 458 ALA A N 1
ATOM 3557 C CA . ALA A 1 458 ? -18.816 -0.310 11.623 1.00 97.62 458 ALA A CA 1
ATOM 3558 C C . ALA A 1 458 ? -19.461 -0.435 10.229 1.00 97.62 458 ALA A C 1
ATOM 3560 O O . ALA A 1 458 ? -18.820 -0.123 9.227 1.00 97.62 458 ALA A O 1
ATOM 3561 N N . GLN A 1 459 ? -20.737 -0.825 10.158 1.00 97.69 459 GLN A N 1
ATOM 3562 C CA . GLN A 1 459 ? -21.517 -0.867 8.914 1.00 97.69 459 GLN A CA 1
ATOM 3563 C C . GLN A 1 459 ? -21.773 0.532 8.336 1.00 97.69 459 GLN A C 1
ATOM 3565 O O . GLN A 1 459 ? -21.734 0.724 7.120 1.00 97.69 459 GLN A O 1
ATOM 3570 N N . GLU A 1 460 ? -21.982 1.529 9.196 1.00 97.56 460 GLU A N 1
ATOM 3571 C CA . GLU A 1 460 ? -22.118 2.921 8.769 1.00 97.56 460 GLU A CA 1
ATOM 3572 C C . GLU A 1 460 ? -20.811 3.441 8.148 1.00 97.56 460 GLU A C 1
ATOM 3574 O O . GLU A 1 460 ? -20.809 3.996 7.045 1.00 97.56 460 GLU A O 1
ATOM 3579 N N . VAL A 1 461 ? -19.676 3.178 8.803 1.00 98.00 461 VAL A N 1
ATOM 3580 C CA . VAL A 1 461 ? -18.336 3.486 8.281 1.00 98.00 461 VAL A CA 1
ATOM 3581 C C . VAL A 1 461 ? -18.078 2.747 6.964 1.00 98.00 461 VAL A C 1
ATOM 3583 O O . VAL A 1 461 ? -17.617 3.362 6.000 1.00 98.00 461 VAL A O 1
ATOM 3586 N N . GLN A 1 462 ? -18.427 1.458 6.890 1.00 98.31 462 GLN A N 1
ATOM 3587 C CA . GLN A 1 462 ? -18.331 0.647 5.675 1.00 98.31 462 GLN A CA 1
ATOM 3588 C C . GLN A 1 462 ? -19.064 1.305 4.506 1.00 98.31 462 GLN A C 1
ATOM 3590 O O . GLN A 1 462 ? -18.471 1.495 3.442 1.00 98.31 462 GLN A O 1
ATOM 3595 N N . ARG A 1 463 ? -20.327 1.693 4.707 1.00 97.38 463 ARG A N 1
ATOM 3596 C CA . ARG A 1 463 ? -21.159 2.320 3.676 1.00 97.38 463 ARG A CA 1
ATOM 3597 C C . ARG A 1 463 ? -20.596 3.670 3.230 1.00 97.38 463 ARG A C 1
ATOM 3599 O O . ARG A 1 463 ? -20.545 3.944 2.035 1.00 97.38 463 ARG A O 1
ATOM 3606 N N . HIS A 1 464 ? -20.151 4.506 4.169 1.00 97.38 464 HIS A N 1
ATOM 3607 C CA . HIS A 1 464 ? -19.614 5.837 3.867 1.00 97.38 464 HIS A CA 1
ATOM 3608 C C . HIS A 1 464 ? -18.260 5.817 3.147 1.00 97.38 464 HIS A C 1
ATOM 3610 O O . HIS A 1 464 ? -17.966 6.743 2.387 1.00 97.38 464 HIS A O 1
ATOM 3616 N N . LEU A 1 465 ? -17.427 4.804 3.401 1.00 97.69 465 LEU A N 1
ATOM 3617 C CA . LEU A 1 465 ? -16.082 4.690 2.827 1.00 97.69 465 LEU A CA 1
ATOM 3618 C C . LEU A 1 465 ? -15.980 3.663 1.688 1.00 97.69 465 LEU A C 1
ATOM 3620 O O . LEU A 1 465 ? -14.924 3.556 1.066 1.00 97.69 465 LEU A O 1
ATOM 3624 N N . GLY A 1 466 ? -17.058 2.932 1.389 1.00 96.69 466 GLY A N 1
ATOM 3625 C CA . GLY A 1 466 ? -17.094 1.924 0.325 1.00 96.69 466 GLY A CA 1
ATOM 3626 C C . GLY A 1 466 ? -16.281 0.663 0.638 1.00 96.69 466 GLY A C 1
ATOM 3627 O O . GLY A 1 466 ? -15.713 0.059 -0.280 1.00 96.69 466 GLY A O 1
ATOM 3628 N N . LEU A 1 467 ? -16.189 0.285 1.919 1.00 98.31 467 LEU A N 1
ATOM 3629 C CA . LEU A 1 467 ? -15.453 -0.908 2.352 1.00 98.31 467 LEU A CA 1
ATOM 3630 C C . LEU A 1 467 ? -16.224 -2.187 1.975 1.00 98.31 467 LEU A C 1
ATOM 3632 O O . LEU A 1 467 ? -17.454 -2.201 1.919 1.00 98.31 467 LEU A O 1
ATOM 3636 N N . ASP A 1 468 ? -15.502 -3.272 1.722 1.00 98.00 468 ASP A N 1
ATOM 3637 C CA . ASP A 1 468 ? -16.069 -4.563 1.319 1.00 98.00 468 ASP A CA 1
ATOM 3638 C C . ASP A 1 468 ? -16.534 -5.388 2.530 1.00 98.00 468 ASP A C 1
ATOM 3640 O O . ASP A 1 468 ? -17.521 -6.114 2.439 1.00 98.00 468 ASP A O 1
ATOM 3644 N N . TYR A 1 469 ? -15.871 -5.230 3.680 1.00 98.38 469 TYR A N 1
ATOM 3645 C CA . TYR A 1 469 ? -16.150 -6.000 4.894 1.00 98.38 469 TYR A CA 1
ATOM 3646 C C . TYR A 1 469 ? -16.240 -5.121 6.144 1.00 98.38 469 TYR A C 1
ATOM 3648 O O . TYR A 1 469 ? -15.468 -4.171 6.302 1.00 98.38 469 TYR A O 1
ATOM 3656 N N . ALA A 1 470 ? -17.117 -5.501 7.075 1.00 98.19 470 ALA A N 1
ATOM 3657 C CA . ALA A 1 470 ? -17.185 -4.932 8.417 1.00 98.19 470 ALA A CA 1
ATOM 3658 C C . ALA A 1 470 ? -17.320 -6.030 9.476 1.00 98.19 470 ALA A C 1
ATOM 3660 O O . ALA A 1 470 ? -18.252 -6.832 9.445 1.00 98.19 470 ALA A O 1
ATOM 3661 N N . PHE A 1 471 ? -16.399 -6.035 10.438 1.00 98.06 471 PHE A N 1
ATOM 3662 C CA . PHE A 1 471 ? -16.422 -6.919 11.598 1.00 98.06 471 PHE A CA 1
ATOM 3663 C C . PHE A 1 471 ? -16.284 -6.095 12.876 1.00 98.06 471 PHE A C 1
ATOM 3665 O O . PHE A 1 471 ? -15.335 -5.328 13.029 1.00 98.06 471 PHE A O 1
ATOM 3672 N N . ALA A 1 472 ? -17.214 -6.270 13.810 1.00 97.12 472 ALA A N 1
ATOM 3673 C CA . ALA A 1 472 ? -17.187 -5.620 15.116 1.00 97.12 472 ALA A CA 1
ATOM 3674 C C . ALA A 1 472 ? -18.009 -6.424 16.137 1.00 97.12 472 ALA A C 1
ATOM 3676 O O . ALA A 1 472 ? -18.602 -7.450 15.790 1.00 97.12 472 ALA A O 1
ATOM 3677 N N . ASN A 1 473 ? -18.038 -5.981 17.396 1.00 96.00 473 ASN A N 1
ATOM 3678 C CA . ASN A 1 473 ? -18.874 -6.602 18.422 1.00 96.00 473 ASN A CA 1
ATOM 3679 C C . ASN A 1 473 ? -20.353 -6.279 18.196 1.00 96.00 473 ASN A C 1
ATOM 3681 O O . ASN A 1 473 ? -20.700 -5.222 17.674 1.00 96.00 473 ASN A O 1
ATOM 3685 N N . THR A 1 474 ? -21.238 -7.167 18.634 1.00 95.12 474 THR A N 1
ATOM 3686 C CA . THR A 1 474 ? -22.683 -6.916 18.609 1.00 95.12 474 THR A CA 1
ATOM 3687 C C . THR A 1 474 ? -23.167 -6.759 20.041 1.00 95.12 474 THR A C 1
ATOM 3689 O O . THR A 1 474 ? -22.801 -7.554 20.906 1.00 95.12 474 THR A O 1
ATOM 3692 N N . LEU A 1 475 ? -23.935 -5.704 20.313 1.00 95.00 475 LEU A N 1
ATOM 3693 C CA . LEU A 1 475 ? -24.620 -5.561 21.594 1.00 95.00 475 LEU A CA 1
ATOM 3694 C C . LEU A 1 475 ? -25.883 -6.416 21.578 1.00 95.00 475 LEU A C 1
ATOM 3696 O O . LEU A 1 475 ? -26.608 -6.425 20.586 1.00 95.00 475 LEU A O 1
ATOM 3700 N N . GLU A 1 476 ? -26.137 -7.133 22.665 1.00 96.19 476 GLU A N 1
ATOM 3701 C CA . GLU A 1 476 ? -27.373 -7.886 22.817 1.00 96.19 476 GLU A CA 1
ATOM 3702 C C . GLU A 1 476 ? -28.533 -6.923 23.114 1.00 96.19 476 GLU A C 1
ATOM 3704 O O . GLU A 1 476 ? -28.458 -6.069 24.006 1.00 96.19 476 GLU A O 1
ATOM 3709 N N . VAL A 1 477 ? -29.596 -7.062 22.325 1.00 95.69 477 VAL A N 1
ATOM 3710 C CA . VAL A 1 477 ? -30.825 -6.275 22.415 1.00 95.69 477 VAL A CA 1
ATOM 3711 C C . VAL A 1 477 ? -31.954 -7.232 22.766 1.00 95.69 477 VAL A C 1
ATOM 3713 O O . VAL A 1 477 ? -32.090 -8.285 22.148 1.00 95.69 477 VAL A O 1
ATOM 3716 N N . ASP A 1 478 ? -32.762 -6.868 23.753 1.00 94.94 478 ASP A N 1
ATOM 3717 C CA . ASP A 1 478 ? -34.000 -7.572 24.056 1.00 94.94 478 ASP A CA 1
ATOM 3718 C C . ASP A 1 478 ? -35.010 -7.311 22.929 1.00 94.94 478 ASP A C 1
ATOM 3720 O O . ASP A 1 478 ? -35.463 -6.180 22.742 1.00 94.94 478 ASP A O 1
ATOM 3724 N N . GLU A 1 479 ? -35.359 -8.351 22.169 1.00 92.19 479 GLU A N 1
ATOM 3725 C CA . GLU A 1 479 ? -36.237 -8.242 20.994 1.00 92.19 479 GLU A CA 1
ATOM 3726 C C . GLU A 1 479 ? -37.654 -7.755 21.334 1.00 92.19 479 GLU A C 1
ATOM 3728 O O . GLU A 1 479 ? -38.336 -7.198 20.476 1.00 92.19 479 GLU A O 1
ATOM 3733 N N . THR A 1 480 ? -38.108 -7.933 22.579 1.00 93.25 480 THR A N 1
ATOM 3734 C CA . THR A 1 480 ? -39.454 -7.521 23.000 1.00 93.25 480 THR A CA 1
ATOM 3735 C C . THR A 1 480 ? -39.518 -6.050 23.395 1.00 93.25 480 THR A C 1
ATOM 3737 O O . THR A 1 480 ? -40.533 -5.394 23.163 1.00 93.25 480 THR A O 1
ATOM 3740 N N . THR A 1 481 ? -38.444 -5.516 23.981 1.00 92.25 481 THR A N 1
ATOM 3741 C CA . THR A 1 481 ? -38.409 -4.139 24.506 1.00 92.25 481 THR A CA 1
ATOM 3742 C C . THR A 1 481 ? -37.572 -3.175 23.662 1.00 92.25 481 THR A C 1
ATOM 3744 O O . THR A 1 481 ? -37.715 -1.960 23.806 1.00 92.25 481 THR A O 1
ATOM 3747 N N . GLY A 1 482 ? -36.692 -3.685 22.796 1.00 93.38 482 GLY A N 1
ATOM 3748 C CA . GLY A 1 482 ? -35.709 -2.895 22.045 1.00 93.38 482 GLY A CA 1
ATOM 3749 C C . GLY A 1 482 ? -34.588 -2.308 22.915 1.00 93.38 482 GLY A C 1
ATOM 3750 O O . GLY A 1 482 ? -33.855 -1.415 22.475 1.00 93.38 482 GLY A O 1
ATOM 3751 N N . LEU A 1 483 ? -34.464 -2.762 24.167 1.00 95.88 483 LEU A N 1
ATOM 3752 C CA . LEU A 1 483 ? -33.486 -2.261 25.130 1.00 95.88 483 LEU A CA 1
ATOM 3753 C C . LEU A 1 483 ? -32.212 -3.108 25.131 1.00 95.88 483 LEU A C 1
ATOM 3755 O O . LEU A 1 483 ? -32.246 -4.325 24.968 1.00 95.88 483 LEU A O 1
ATOM 3759 N N . LEU A 1 484 ? -31.077 -2.463 25.383 1.00 96.19 484 LEU A N 1
ATOM 3760 C CA . LEU A 1 484 ? -29.798 -3.133 25.588 1.00 96.19 484 LEU A CA 1
ATOM 3761 C C . LEU A 1 484 ? -29.827 -3.958 26.880 1.00 96.19 484 LEU A C 1
ATOM 3763 O O . LEU A 1 484 ? -30.162 -3.442 27.952 1.00 96.19 484 LEU A O 1
ATOM 3767 N N . THR A 1 485 ? -29.409 -5.221 26.807 1.00 96.38 485 THR A N 1
ATOM 3768 C CA . THR A 1 485 ? -29.366 -6.120 27.978 1.00 96.38 485 THR A CA 1
ATOM 3769 C C . THR A 1 485 ? -28.147 -5.871 28.871 1.00 96.38 485 THR A C 1
ATOM 3771 O O . THR A 1 485 ? -28.129 -6.280 30.036 1.00 96.38 485 THR A O 1
ATOM 3774 N N . GLY A 1 486 ? -27.136 -5.173 28.340 1.00 93.94 486 GLY A N 1
ATOM 3775 C CA . GLY A 1 486 ? -25.830 -4.982 28.971 1.00 93.94 486 GLY A CA 1
ATOM 3776 C C . GLY A 1 486 ? -24.827 -6.104 28.678 1.00 93.94 486 GLY A C 1
ATOM 3777 O O . GLY A 1 486 ? -23.797 -6.184 29.347 1.00 93.94 486 GLY A O 1
ATOM 3778 N N . LEU A 1 487 ? -25.103 -6.964 27.693 1.00 94.81 487 LEU A N 1
ATOM 3779 C CA . LEU A 1 487 ? -24.212 -8.034 27.237 1.00 94.81 487 LEU A CA 1
ATOM 3780 C C . LEU A 1 487 ? -23.854 -7.861 25.7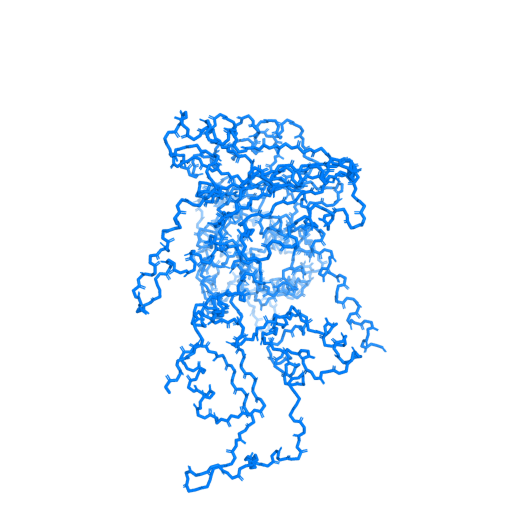53 1.00 94.81 487 LEU A C 1
ATOM 3782 O O . LEU A 1 487 ? -24.480 -7.093 25.023 1.00 94.81 487 LEU A O 1
ATOM 3786 N N . THR A 1 488 ? -22.824 -8.571 25.296 1.00 94.12 488 THR A N 1
ATOM 3787 C CA . THR A 1 488 ? -22.514 -8.699 23.864 1.00 94.12 488 THR A CA 1
ATOM 3788 C C . THR A 1 488 ? -23.035 -10.025 23.332 1.00 94.12 488 THR A C 1
ATOM 3790 O O . THR A 1 488 ? -22.909 -11.043 24.013 1.00 94.12 488 THR A O 1
ATOM 3793 N N . SER A 1 489 ? -23.534 -10.033 22.101 1.00 92.69 489 SER A N 1
ATOM 3794 C CA . SER A 1 489 ? -23.974 -11.238 21.405 1.00 92.69 489 SER A CA 1
ATOM 3795 C C . SER A 1 489 ? -22.921 -11.731 20.410 1.00 92.69 489 SER A C 1
ATOM 3797 O O . SER A 1 489 ? -22.170 -10.961 19.802 1.00 92.69 489 SER A O 1
ATOM 3799 N N . GLY A 1 490 ? -22.866 -13.053 20.250 1.00 90.69 490 GLY A N 1
ATOM 3800 C CA . GLY A 1 490 ? -21.911 -13.709 19.369 1.00 90.69 490 GLY A CA 1
ATOM 3801 C C . GLY A 1 490 ? -20.455 -13.611 19.846 1.00 90.69 490 GLY A C 1
ATOM 3802 O O . GLY A 1 490 ? -20.162 -13.239 20.985 1.00 90.69 490 GLY A O 1
ATOM 3803 N N . PRO A 1 491 ? -19.504 -14.007 18.989 1.00 90.25 491 PRO A N 1
ATOM 3804 C CA . PRO A 1 491 ? -18.093 -13.977 19.339 1.00 90.25 491 PRO A CA 1
ATOM 3805 C C . PRO A 1 491 ? -17.588 -12.526 19.444 1.00 90.25 491 PRO A C 1
ATOM 3807 O O . PRO A 1 491 ? -17.887 -11.690 18.588 1.00 90.25 491 PRO A O 1
ATOM 3810 N N . VAL A 1 492 ? -16.741 -12.249 20.438 1.00 93.25 492 VAL A N 1
ATOM 3811 C CA . VAL A 1 492 ? -16.106 -10.934 20.649 1.00 93.25 492 VAL A CA 1
ATOM 3812 C C . VAL A 1 492 ? -14.889 -10.758 19.734 1.00 93.25 492 VAL A C 1
ATOM 3814 O O . VAL A 1 492 ? -14.149 -11.709 19.472 1.00 93.25 492 VAL A O 1
ATOM 3817 N N . VAL A 1 493 ? -14.673 -9.553 19.215 1.00 94.25 493 VAL A N 1
ATOM 3818 C CA . VAL A 1 493 ? -13.517 -9.167 18.397 1.00 94.25 493 VAL A CA 1
ATOM 3819 C C . VAL A 1 493 ? -12.337 -8.837 19.307 1.00 94.25 493 VAL A C 1
ATOM 3821 O O . VAL A 1 493 ? -12.096 -7.695 19.688 1.00 94.25 493 VAL A O 1
ATOM 3824 N N . THR A 1 494 ? -11.608 -9.880 19.695 1.00 93.81 494 THR A N 1
ATOM 3825 C CA . THR A 1 494 ? -10.365 -9.779 20.470 1.00 93.81 494 THR A CA 1
ATOM 3826 C C . THR A 1 494 ? -9.169 -9.415 19.575 1.00 93.81 494 THR A C 1
ATOM 3828 O O . THR A 1 494 ? -9.252 -9.571 18.352 1.00 93.81 494 THR A O 1
ATOM 3831 N N . PRO A 1 495 ? -8.015 -9.011 20.144 1.00 93.50 495 PRO A N 1
ATOM 3832 C CA . PRO A 1 495 ? -6.794 -8.748 19.372 1.00 93.50 495 PRO A CA 1
ATOM 3833 C C . PRO A 1 495 ? -6.369 -9.915 18.464 1.00 93.50 495 PRO A C 1
ATOM 3835 O O . PRO A 1 495 ? -6.040 -9.738 17.292 1.00 93.50 495 PRO A O 1
ATOM 3838 N N . GLN A 1 496 ? -6.434 -11.145 18.976 1.00 95.31 496 GLN A N 1
ATOM 3839 C CA . GLN A 1 496 ? -6.125 -12.360 18.216 1.00 95.31 496 GLN A CA 1
ATOM 3840 C C . GLN A 1 496 ? -7.163 -12.612 17.126 1.00 95.31 496 GLN A C 1
ATOM 3842 O O . GLN A 1 496 ? -6.822 -13.085 16.041 1.00 95.31 496 GLN A O 1
ATOM 3847 N N . ARG A 1 497 ? -8.425 -12.261 17.383 1.00 95.94 497 ARG A N 1
ATOM 3848 C CA . ARG A 1 497 ? -9.467 -12.375 16.375 1.00 95.94 497 ARG A CA 1
ATOM 3849 C C . ARG A 1 497 ? -9.312 -11.344 15.264 1.00 95.94 497 ARG A C 1
ATOM 3851 O O . ARG A 1 497 ? -9.564 -11.709 14.123 1.00 95.94 497 ARG A O 1
ATOM 3858 N N . LYS A 1 498 ? -8.833 -10.125 15.546 1.00 97.81 498 LYS A N 1
ATOM 3859 C CA . LYS A 1 498 ? -8.487 -9.159 14.489 1.00 97.81 498 LYS A CA 1
ATOM 3860 C C . LYS A 1 498 ? -7.468 -9.751 13.510 1.00 97.81 498 LYS A C 1
ATOM 3862 O O . LYS A 1 498 ? -7.697 -9.762 12.304 1.00 97.81 498 LYS A O 1
ATOM 3867 N N . ARG A 1 499 ? -6.399 -10.359 14.039 1.00 97.62 499 ARG A N 1
ATOM 3868 C CA . ARG A 1 499 ? -5.407 -11.104 13.243 1.00 97.62 499 ARG A CA 1
ATOM 3869 C C . ARG A 1 499 ? -6.033 -12.253 12.442 1.00 97.62 499 ARG A C 1
ATOM 3871 O O . ARG A 1 499 ? -5.731 -12.407 11.262 1.00 97.62 499 ARG A O 1
ATOM 3878 N N . ALA A 1 500 ? -6.876 -13.070 13.072 1.00 97.88 500 ALA A N 1
ATOM 3879 C CA . ALA A 1 500 ? -7.508 -14.212 12.408 1.00 97.88 500 ALA A CA 1
ATOM 3880 C C . ALA A 1 500 ? -8.462 -13.777 11.282 1.00 97.88 500 ALA A C 1
ATOM 3882 O O . ALA A 1 500 ? -8.483 -14.393 10.218 1.00 97.88 500 ALA A O 1
ATOM 3883 N N . LEU A 1 501 ? -9.218 -12.698 11.494 1.00 98.12 501 LEU A N 1
ATOM 3884 C CA . LEU A 1 501 ? -10.111 -12.125 10.492 1.00 98.12 501 LEU A CA 1
ATOM 3885 C C . LEU A 1 501 ? -9.330 -11.553 9.306 1.00 98.12 501 LEU A C 1
ATOM 3887 O O . LEU A 1 501 ? -9.711 -11.829 8.175 1.00 98.12 501 LEU A O 1
ATOM 3891 N N . LEU A 1 502 ? -8.205 -10.862 9.532 1.00 98.25 502 LEU A N 1
ATOM 3892 C CA . LEU A 1 502 ? -7.314 -10.435 8.444 1.00 98.25 502 LEU A CA 1
ATOM 3893 C C . LEU A 1 502 ? -6.894 -11.625 7.569 1.00 98.25 502 LEU A C 1
ATOM 3895 O O . LEU A 1 502 ? -7.041 -11.570 6.350 1.00 98.25 502 LEU A O 1
ATOM 3899 N N . ALA A 1 503 ? -6.427 -12.717 8.183 1.00 97.88 503 ALA A N 1
ATOM 3900 C CA . ALA A 1 503 ? -6.027 -13.919 7.448 1.00 97.88 503 ALA A CA 1
ATOM 3901 C C . ALA A 1 503 ? -7.209 -14.589 6.725 1.00 97.88 503 ALA A C 1
ATOM 3903 O O . ALA A 1 503 ? -7.057 -15.089 5.613 1.00 97.88 503 ALA A O 1
ATOM 3904 N N . THR A 1 504 ? -8.396 -14.566 7.336 1.00 97.94 504 THR A N 1
ATOM 3905 C CA . THR A 1 504 ? -9.623 -15.113 6.741 1.00 97.94 504 THR A CA 1
ATOM 3906 C C . THR A 1 504 ? -10.023 -14.330 5.494 1.00 97.94 504 THR A C 1
ATOM 3908 O O . THR A 1 504 ? -10.284 -14.937 4.460 1.00 97.94 504 THR A O 1
ATOM 3911 N N . ILE A 1 505 ? -10.025 -12.996 5.563 1.00 97.94 505 ILE A N 1
ATOM 3912 C CA . ILE A 1 505 ? -10.367 -12.133 4.425 1.00 97.94 505 ILE A CA 1
ATOM 3913 C C . ILE A 1 505 ? -9.331 -12.301 3.311 1.00 97.94 505 ILE A C 1
ATOM 3915 O O . ILE A 1 505 ? -9.713 -12.453 2.156 1.00 97.94 505 ILE A O 1
ATOM 3919 N N . ALA A 1 506 ? -8.037 -12.347 3.647 1.00 96.25 506 ALA A N 1
ATOM 3920 C CA . ALA A 1 506 ? -6.980 -12.584 2.664 1.00 96.25 506 ALA A CA 1
ATOM 3921 C C . ALA A 1 506 ? -7.201 -13.902 1.899 1.00 96.25 506 ALA A C 1
ATOM 3923 O O . ALA A 1 506 ? -7.161 -13.926 0.671 1.00 96.25 506 ALA A O 1
ATOM 3924 N N . ASN A 1 507 ? -7.539 -14.977 2.617 1.00 95.75 507 ASN A N 1
ATOM 3925 C CA . ASN A 1 507 ? -7.842 -16.270 2.009 1.00 95.75 507 ASN A CA 1
ATOM 3926 C C . ASN A 1 507 ? -9.093 -16.229 1.112 1.00 95.75 507 ASN A C 1
ATOM 3928 O O . ASN A 1 507 ? -9.069 -16.774 0.012 1.00 95.75 507 ASN A O 1
ATOM 3932 N N . VAL A 1 508 ? -10.169 -15.561 1.550 1.00 95.25 508 VAL A N 1
ATOM 3933 C CA . VAL A 1 508 ? -11.398 -15.384 0.749 1.00 95.25 508 VAL A CA 1
ATOM 3934 C C . VAL A 1 508 ? -11.119 -14.603 -0.540 1.00 95.25 508 VAL A C 1
ATOM 3936 O O . VAL A 1 508 ? -11.633 -14.961 -1.594 1.00 95.25 508 VAL A O 1
ATOM 3939 N N . GLU A 1 509 ? -10.266 -13.581 -0.475 1.00 92.56 509 GLU A N 1
ATOM 3940 C CA . GLU A 1 509 ? -9.885 -12.738 -1.619 1.00 92.56 509 GLU A CA 1
ATOM 3941 C C . GLU A 1 509 ? -8.743 -13.331 -2.471 1.00 92.56 509 GLU A C 1
ATOM 3943 O O . GLU A 1 509 ? -8.263 -12.705 -3.426 1.00 92.56 509 GLU A O 1
ATOM 3948 N N . GLY A 1 510 ? -8.282 -14.541 -2.136 1.00 89.19 510 GLY A N 1
ATOM 3949 C CA . GLY A 1 510 ? -7.211 -15.228 -2.853 1.00 89.19 510 GLY A CA 1
ATOM 3950 C C . GLY A 1 510 ? -5.898 -14.441 -2.861 1.00 89.19 510 GLY A C 1
ATOM 3951 O O . GLY A 1 510 ? -5.233 -14.362 -3.900 1.00 89.19 510 GLY A O 1
ATOM 3952 N N . CYS A 1 511 ? -5.543 -13.801 -1.743 1.00 90.75 511 CYS A N 1
ATOM 3953 C CA . CYS A 1 511 ? -4.260 -13.130 -1.555 1.00 90.75 511 CYS A CA 1
ATOM 3954 C C . CYS A 1 511 ? -3.527 -13.636 -0.305 1.00 90.75 511 CYS A C 1
ATOM 3956 O O . CYS A 1 511 ? -4.120 -14.126 0.655 1.00 90.75 511 CYS A O 1
ATOM 3958 N N . GLU A 1 512 ? -2.201 -13.544 -0.333 1.00 91.44 512 GLU A N 1
ATOM 3959 C CA . GLU A 1 512 ? -1.359 -13.915 0.801 1.00 91.44 512 GLU A CA 1
ATOM 3960 C C . GLU A 1 512 ? -1.440 -12.846 1.895 1.00 91.44 512 GLU A C 1
ATOM 3962 O O . GLU A 1 512 ? -1.623 -11.659 1.622 1.00 91.44 512 GLU A O 1
ATOM 3967 N N . VAL A 1 513 ? -1.222 -13.238 3.152 1.00 94.38 513 VAL A N 1
ATOM 3968 C CA . VAL A 1 513 ? -1.192 -12.289 4.279 1.00 94.38 513 VAL A CA 1
ATOM 3969 C C . VAL A 1 513 ? -0.115 -11.206 4.072 1.00 94.38 513 VAL A C 1
ATOM 3971 O O . VAL A 1 513 ? -0.309 -10.046 4.436 1.00 94.38 513 VAL A O 1
ATOM 3974 N N . GLN A 1 514 ? 0.984 -11.538 3.397 1.00 91.75 514 GLN A N 1
ATOM 3975 C CA . GLN A 1 514 ? 2.063 -10.621 3.020 1.00 91.75 514 GLN A CA 1
ATOM 3976 C C . GLN A 1 514 ? 1.623 -9.561 1.990 1.00 91.75 514 GLN A C 1
ATOM 3978 O O . GLN A 1 514 ? 2.244 -8.510 1.872 1.00 91.75 514 GLN A O 1
ATOM 3983 N N . GLN A 1 515 ? 0.517 -9.791 1.279 1.00 93.81 515 GLN A N 1
ATOM 3984 C CA . GLN A 1 515 ? -0.097 -8.829 0.359 1.00 93.81 515 GLN A CA 1
ATOM 3985 C C . GLN A 1 515 ? -1.117 -7.915 1.062 1.00 93.81 515 GLN A C 1
ATOM 3987 O O . GLN A 1 515 ? -1.836 -7.160 0.399 1.00 93.81 515 GLN A O 1
ATOM 3992 N N . THR A 1 516 ? -1.208 -7.976 2.394 1.00 96.69 516 THR A N 1
ATOM 3993 C CA . THR A 1 516 ? -2.155 -7.180 3.183 1.00 96.69 516 THR A CA 1
ATOM 3994 C C . THR A 1 516 ? -1.483 -5.984 3.849 1.00 96.69 516 THR A C 1
ATOM 3996 O O . THR A 1 516 ? -0.308 -6.024 4.221 1.00 96.69 516 THR A O 1
ATOM 3999 N N . ILE A 1 517 ? -2.256 -4.915 4.013 1.00 97.69 517 ILE A N 1
ATOM 4000 C CA . ILE A 1 517 ? -1.912 -3.730 4.794 1.00 97.69 517 ILE A CA 1
ATOM 4001 C C . ILE A 1 517 ? -2.848 -3.698 5.997 1.00 97.69 517 ILE A C 1
ATOM 4003 O O . ILE A 1 517 ? -4.056 -3.845 5.827 1.00 97.69 517 ILE A O 1
ATOM 4007 N N . ALA A 1 518 ? -2.316 -3.480 7.194 1.00 98.25 518 ALA A N 1
ATOM 4008 C CA . ALA A 1 518 ? -3.110 -3.262 8.396 1.00 98.25 518 ALA A CA 1
ATOM 4009 C C . ALA A 1 518 ? -2.824 -1.870 8.961 1.00 98.25 518 ALA A C 1
ATOM 4011 O O . ALA A 1 518 ? -1.663 -1.482 9.068 1.00 98.25 518 ALA A O 1
ATOM 4012 N N . VAL A 1 519 ? -3.867 -1.128 9.329 1.00 98.44 519 VAL A N 1
ATOM 4013 C CA . VAL A 1 519 ? -3.758 0.214 9.917 1.00 98.44 519 VAL A CA 1
ATOM 4014 C C . VAL A 1 519 ? -4.529 0.252 11.231 1.00 98.44 519 VAL A C 1
ATOM 4016 O O . VAL A 1 519 ? -5.694 -0.134 11.258 1.00 98.44 519 VAL A O 1
ATOM 4019 N N . GLY A 1 520 ? -3.894 0.718 12.303 1.00 97.06 520 GLY A N 1
ATOM 4020 C CA . GLY A 1 520 ? -4.519 0.844 13.622 1.00 97.06 520 GLY A CA 1
ATOM 4021 C C . GLY A 1 520 ? -3.689 1.706 14.568 1.00 97.06 520 GLY A C 1
ATOM 4022 O O . GLY A 1 520 ? -2.530 2.017 14.275 1.00 97.06 520 GLY A O 1
ATOM 4023 N N . ASP A 1 521 ? -4.268 2.095 15.697 1.00 95.31 521 ASP A N 1
ATOM 4024 C CA . ASP A 1 521 ? -3.650 2.991 16.681 1.00 95.31 521 ASP A CA 1
ATOM 4025 C C . ASP A 1 521 ? -3.422 2.320 18.051 1.00 95.31 521 ASP A C 1
ATOM 4027 O O . ASP A 1 521 ? -2.590 2.774 18.853 1.00 95.31 521 ASP A O 1
ATOM 4031 N N . GLY A 1 522 ? -4.147 1.231 18.323 1.00 90.88 522 GLY A N 1
ATOM 4032 C CA . GLY A 1 522 ? -4.311 0.669 19.653 1.00 90.88 522 GLY A CA 1
ATOM 4033 C C . GLY A 1 522 ? -3.489 -0.595 19.924 1.00 90.88 522 GLY A C 1
ATOM 4034 O O . GLY A 1 522 ? -3.024 -1.316 19.041 1.00 90.88 522 GLY A O 1
ATOM 4035 N N . ALA A 1 523 ? -3.284 -0.905 21.210 1.00 89.56 523 ALA A N 1
ATOM 4036 C CA . ALA A 1 523 ? -2.553 -2.114 21.623 1.00 89.56 523 ALA A CA 1
ATOM 4037 C C . ALA A 1 523 ? -3.295 -3.415 21.261 1.00 89.56 523 ALA A C 1
ATOM 4039 O O . ALA A 1 523 ? -2.678 -4.474 21.143 1.00 89.56 523 ALA A O 1
ATOM 4040 N N . ASN A 1 524 ? -4.610 -3.323 21.077 1.00 90.12 524 ASN A N 1
ATOM 4041 C CA . ASN A 1 524 ? -5.483 -4.354 20.527 1.00 90.12 524 ASN A CA 1
ATOM 4042 C C . ASN A 1 524 ? -5.176 -4.684 19.057 1.00 90.12 524 ASN A C 1
ATOM 4044 O O . ASN A 1 524 ? -5.520 -5.781 18.620 1.00 90.12 524 ASN A O 1
ATOM 4048 N N . ASP A 1 525 ? -4.504 -3.799 18.319 1.00 95.56 525 ASP A N 1
ATOM 4049 C CA . ASP A 1 525 ? -4.189 -4.014 16.904 1.00 95.56 525 ASP A CA 1
ATOM 4050 C C . ASP A 1 525 ? -2.837 -4.675 16.680 1.00 95.56 525 ASP A C 1
ATOM 4052 O O . ASP A 1 525 ? -2.620 -5.248 15.618 1.00 95.56 525 ASP A O 1
ATOM 4056 N N . ILE A 1 526 ? -1.942 -4.667 17.675 1.00 96.06 526 ILE A N 1
ATOM 4057 C CA . ILE A 1 526 ? -0.571 -5.196 17.550 1.00 96.06 526 ILE A CA 1
ATOM 4058 C C . ILE A 1 526 ? -0.529 -6.588 16.886 1.00 96.06 526 ILE A C 1
ATOM 4060 O O . ILE A 1 526 ? 0.248 -6.765 15.948 1.00 96.06 526 ILE A O 1
ATOM 4064 N N . PRO A 1 527 ? -1.362 -7.583 17.269 1.00 96.88 527 PRO A N 1
ATOM 4065 C CA . PRO A 1 527 ? -1.335 -8.885 16.602 1.00 96.88 527 PRO A CA 1
ATOM 4066 C C . PRO A 1 527 ? -1.734 -8.842 15.121 1.00 96.88 527 PRO A C 1
ATOM 4068 O O . PRO A 1 527 ? -1.231 -9.652 14.345 1.00 96.88 527 PRO A O 1
ATOM 4071 N N . MET A 1 528 ? -2.648 -7.947 14.735 1.00 97.38 528 MET A N 1
ATOM 4072 C CA . MET A 1 528 ? -3.079 -7.746 13.348 1.00 97.38 528 MET A CA 1
ATOM 4073 C C . MET A 1 528 ? -2.002 -7.004 12.551 1.00 97.38 528 MET A C 1
ATOM 4075 O O . MET A 1 528 ? -1.642 -7.446 11.463 1.00 97.38 528 MET A O 1
ATOM 4079 N N . LEU A 1 529 ? -1.450 -5.930 13.121 1.00 97.69 529 LEU A N 1
ATOM 4080 C CA . LEU A 1 529 ? -0.390 -5.125 12.517 1.00 97.69 529 LEU A CA 1
ATOM 4081 C C . LEU A 1 529 ? 0.867 -5.956 12.242 1.00 97.69 529 LEU A C 1
ATOM 4083 O O . LEU A 1 529 ? 1.411 -5.881 11.147 1.00 97.69 529 LEU A O 1
ATOM 4087 N N . ASN A 1 530 ? 1.279 -6.800 13.191 1.00 96.62 530 ASN A N 1
ATOM 4088 C CA . ASN A 1 530 ? 2.457 -7.662 13.043 1.00 96.62 530 ASN A CA 1
ATOM 4089 C C . ASN A 1 530 ? 2.240 -8.827 12.072 1.00 96.62 530 ASN A C 1
ATOM 4091 O O . ASN A 1 530 ? 3.206 -9.428 11.612 1.00 96.62 530 ASN A O 1
ATOM 4095 N N . ALA A 1 531 ? 0.986 -9.214 11.828 1.00 96.31 531 ALA A N 1
ATOM 4096 C CA . ALA A 1 531 ? 0.678 -10.285 10.892 1.00 96.31 531 ALA A CA 1
ATOM 4097 C C . ALA A 1 531 ? 0.665 -9.789 9.444 1.00 96.31 531 ALA A C 1
ATOM 4099 O O . ALA A 1 531 ? 1.051 -10.547 8.563 1.00 96.31 531 ALA A O 1
ATOM 4100 N N . ALA A 1 532 ? 0.215 -8.556 9.200 1.00 96.31 532 ALA A N 1
ATOM 4101 C CA . ALA A 1 532 ? 0.127 -7.987 7.862 1.00 96.31 532 ALA A CA 1
ATOM 4102 C C . ALA A 1 532 ? 1.505 -7.821 7.205 1.00 96.31 532 ALA A C 1
ATOM 4104 O O . ALA A 1 532 ? 2.497 -7.555 7.880 1.00 96.31 532 ALA A O 1
ATOM 4105 N N . GLY A 1 533 ? 1.560 -7.894 5.872 1.00 93.25 533 GLY A N 1
ATOM 4106 C CA . GLY A 1 533 ? 2.789 -7.585 5.130 1.00 93.25 533 GLY A CA 1
ATOM 4107 C C . GLY A 1 533 ? 3.216 -6.118 5.231 1.00 93.25 533 GLY A C 1
ATOM 4108 O O . GLY A 1 533 ? 4.382 -5.793 5.029 1.00 93.25 533 GLY A O 1
ATOM 4109 N N . LEU A 1 534 ? 2.280 -5.223 5.558 1.00 94.31 534 LEU A N 1
ATOM 4110 C CA . LEU A 1 534 ? 2.564 -3.843 5.936 1.00 94.31 534 LEU A CA 1
ATOM 4111 C C . LEU A 1 534 ? 1.672 -3.417 7.112 1.00 94.31 534 LEU A C 1
ATOM 4113 O O . LEU A 1 534 ? 0.524 -3.023 6.912 1.00 94.31 534 LEU A O 1
ATOM 4117 N N . GLY A 1 535 ? 2.201 -3.480 8.334 1.00 96.44 535 GLY A N 1
ATOM 4118 C CA . GLY A 1 535 ? 1.552 -2.942 9.533 1.00 96.44 535 GLY A CA 1
ATOM 4119 C C . GLY A 1 535 ? 1.883 -1.464 9.752 1.00 96.44 535 GLY A C 1
ATOM 4120 O O . GLY A 1 535 ? 3.055 -1.102 9.846 1.00 96.44 535 GLY A O 1
ATOM 4121 N N . ILE A 1 536 ? 0.859 -0.615 9.853 1.00 97.25 536 ILE A N 1
ATOM 4122 C CA . ILE A 1 536 ? 0.971 0.839 9.999 1.00 97.25 536 ILE A CA 1
ATOM 4123 C C . ILE A 1 536 ? 0.331 1.276 11.318 1.00 97.25 536 ILE A C 1
ATOM 4125 O O . ILE A 1 536 ? -0.884 1.193 11.493 1.00 97.25 536 ILE A O 1
ATOM 4129 N N . ALA A 1 537 ? 1.151 1.812 12.218 1.00 97.06 537 ALA A N 1
ATOM 4130 C CA . ALA A 1 537 ? 0.688 2.482 13.425 1.00 97.06 537 ALA A CA 1
ATOM 4131 C C . ALA A 1 537 ? 0.267 3.927 13.102 1.00 97.06 537 ALA A C 1
ATOM 4133 O O . ALA A 1 537 ? 1.117 4.788 12.856 1.00 97.06 537 ALA A O 1
ATOM 4134 N N . PHE A 1 538 ? -1.035 4.208 13.098 1.00 97.56 538 PHE A N 1
ATOM 4135 C CA . PHE A 1 538 ? -1.583 5.536 12.810 1.00 97.56 538 PHE A CA 1
ATOM 4136 C C . PHE A 1 538 ? -1.858 6.302 14.105 1.00 97.56 538 PHE A C 1
ATOM 4138 O O . PHE A 1 538 ? -2.604 5.828 14.947 1.00 97.56 538 PHE A O 1
ATOM 4145 N N . CYS A 1 539 ? -1.223 7.464 14.290 1.00 94.75 539 CYS A N 1
ATOM 4146 C CA . CYS A 1 539 ? -1.314 8.314 15.486 1.00 94.75 539 CYS A CA 1
ATOM 4147 C C . CYS A 1 539 ? -1.249 7.535 16.819 1.00 94.75 539 CYS A C 1
ATOM 4149 O O . CYS A 1 539 ? -1.829 7.935 17.827 1.00 94.75 539 CYS A O 1
ATOM 4151 N N . ALA A 1 540 ? -0.517 6.420 16.810 1.00 92.88 540 ALA A N 1
ATOM 4152 C CA . ALA A 1 540 ? -0.641 5.370 17.803 1.00 92.88 540 ALA A CA 1
ATOM 4153 C C . ALA A 1 540 ? 0.125 5.682 19.094 1.00 92.88 540 ALA A C 1
ATOM 4155 O O . ALA A 1 540 ? 1.080 6.465 19.113 1.00 92.88 540 ALA A O 1
ATOM 4156 N N . LYS A 1 541 ? -0.215 4.986 20.181 1.00 89.00 541 LYS A N 1
ATOM 4157 C CA . LYS A 1 541 ? 0.534 5.074 21.449 1.00 89.00 541 LYS A CA 1
ATOM 4158 C C . LYS A 1 541 ? 1.957 4.496 21.298 1.00 89.00 541 LYS A C 1
ATOM 4160 O O . LYS A 1 541 ? 2.160 3.592 20.485 1.00 89.00 541 LYS A O 1
ATOM 4165 N N . PRO A 1 542 ? 2.945 4.906 22.127 1.00 89.75 542 PRO A N 1
ATOM 4166 C CA . PRO A 1 542 ? 4.341 4.465 21.991 1.00 89.75 542 PRO A CA 1
ATOM 4167 C C . PRO A 1 542 ? 4.539 2.944 21.939 1.00 89.75 542 PRO A C 1
ATOM 4169 O O . PRO A 1 542 ? 5.364 2.459 21.172 1.00 89.75 542 PRO A O 1
ATOM 4172 N N . LYS A 1 543 ? 3.748 2.183 22.711 1.00 90.88 543 LYS A N 1
ATOM 4173 C CA . LYS A 1 543 ? 3.781 0.711 22.711 1.00 90.88 543 LYS A CA 1
ATOM 4174 C C . LYS A 1 543 ? 3.439 0.112 21.343 1.00 90.88 543 LYS A C 1
ATOM 4176 O O . LYS A 1 543 ? 4.038 -0.880 20.950 1.00 90.88 543 LYS A O 1
ATOM 4181 N N . VAL A 1 544 ? 2.476 0.703 20.642 1.00 92.12 544 VAL A N 1
ATOM 4182 C CA . VAL A 1 544 ? 2.011 0.241 19.327 1.00 92.12 544 VAL A CA 1
ATOM 4183 C C . VAL A 1 544 ? 3.002 0.659 18.258 1.00 92.12 544 VAL A C 1
ATOM 4185 O O . VAL A 1 544 ? 3.417 -0.167 17.457 1.00 92.12 544 VAL A O 1
ATOM 4188 N N . GLN A 1 545 ? 3.473 1.908 18.321 1.00 91.06 545 GLN A N 1
ATOM 4189 C CA . GLN A 1 545 ? 4.524 2.386 17.429 1.00 91.06 545 GLN A CA 1
ATOM 4190 C C . GLN A 1 545 ? 5.782 1.511 17.509 1.00 91.06 545 GLN A C 1
ATOM 4192 O O . GLN A 1 545 ? 6.386 1.221 16.488 1.00 91.06 545 GLN A O 1
ATOM 4197 N N . ALA A 1 546 ? 6.177 1.060 18.703 1.00 89.25 546 ALA A N 1
ATOM 4198 C CA . ALA A 1 546 ? 7.324 0.168 18.874 1.00 89.25 546 ALA A CA 1
ATOM 4199 C C . ALA A 1 546 ? 7.108 -1.246 18.304 1.00 89.25 546 ALA A C 1
ATOM 4201 O O . ALA A 1 546 ? 8.087 -1.948 18.068 1.00 89.25 546 ALA A O 1
ATOM 4202 N N . ALA A 1 547 ? 5.858 -1.669 18.099 1.00 88.44 547 ALA A N 1
ATOM 4203 C CA . ALA A 1 547 ? 5.537 -2.986 17.561 1.00 88.44 547 ALA A CA 1
ATOM 4204 C C . ALA A 1 547 ? 5.577 -3.037 16.026 1.00 88.44 547 ALA A C 1
ATOM 4206 O O . ALA A 1 547 ? 5.700 -4.125 15.474 1.00 88.44 547 ALA A O 1
ATOM 4207 N N . THR A 1 548 ? 5.495 -1.888 15.346 1.00 86.81 548 THR A N 1
ATOM 4208 C CA . THR A 1 548 ? 5.446 -1.806 13.882 1.00 86.81 548 THR A CA 1
ATOM 4209 C C . THR A 1 548 ? 6.605 -0.999 13.308 1.00 86.81 548 THR A C 1
ATOM 4211 O O . THR A 1 548 ? 7.053 0.001 13.875 1.00 86.81 548 THR A O 1
ATOM 4214 N N . GLU A 1 549 ? 7.057 -1.396 12.120 1.00 82.31 549 GLU A N 1
ATOM 4215 C CA . GLU A 1 549 ? 8.095 -0.667 11.383 1.00 82.31 549 GLU A CA 1
ATOM 4216 C C . GLU A 1 549 ? 7.579 0.671 10.838 1.00 82.31 549 GLU A C 1
ATOM 4218 O O . GLU A 1 549 ? 8.319 1.652 10.788 1.00 82.31 549 GLU A O 1
ATOM 4223 N N . PHE A 1 550 ? 6.291 0.743 10.482 1.00 90.00 550 PHE A N 1
ATOM 4224 C CA . PHE A 1 550 ? 5.700 1.914 9.838 1.00 90.00 550 PHE A CA 1
ATOM 4225 C C . PHE A 1 550 ? 4.777 2.668 10.775 1.00 90.00 550 PHE A C 1
ATOM 4227 O O . PHE A 1 550 ? 3.986 2.081 11.518 1.00 90.00 550 PHE A O 1
ATOM 4234 N N . ARG A 1 551 ? 4.898 3.993 10.733 1.00 93.50 551 ARG A N 1
ATOM 4235 C CA . ARG A 1 551 ? 4.197 4.913 11.622 1.00 93.50 551 ARG A CA 1
ATOM 4236 C C . ARG A 1 551 ? 3.767 6.132 10.832 1.00 93.50 551 ARG A C 1
ATOM 4238 O O . ARG A 1 551 ? 4.509 6.613 9.978 1.00 93.50 551 ARG A O 1
ATOM 4245 N N . ILE A 1 552 ? 2.578 6.618 11.140 1.00 94.94 552 ILE A N 1
ATOM 4246 C CA . ILE A 1 552 ? 2.033 7.850 10.586 1.00 94.94 552 ILE A CA 1
ATOM 4247 C C . ILE A 1 552 ? 1.584 8.693 11.769 1.00 94.94 552 ILE A C 1
ATOM 4249 O O . ILE A 1 552 ? 0.605 8.366 12.429 1.00 94.94 552 ILE A O 1
ATOM 4253 N N . ASN A 1 553 ? 2.304 9.769 12.053 1.00 94.69 553 ASN A N 1
ATOM 4254 C CA . ASN A 1 553 ? 1.961 10.741 13.083 1.00 94.69 553 ASN A CA 1
ATOM 4255 C C . ASN A 1 553 ? 1.392 12.030 12.477 1.00 94.69 553 ASN A C 1
ATOM 4257 O O . ASN A 1 553 ? 0.745 12.808 13.185 1.00 94.69 553 ASN A O 1
ATOM 4261 N N . GLN A 1 554 ? 1.565 12.246 11.168 1.00 91.62 554 GLN A N 1
ATOM 4262 C CA . GLN A 1 554 ? 0.770 13.224 10.437 1.00 91.62 554 GLN A CA 1
ATOM 4263 C C . GLN A 1 554 ? -0.706 12.810 10.535 1.00 91.62 554 GLN A C 1
ATOM 4265 O O . GLN A 1 554 ? -1.078 11.749 10.046 1.00 91.62 554 GLN A O 1
ATOM 4270 N N . LYS A 1 555 ? -1.557 13.645 11.149 1.00 92.56 555 LYS A N 1
ATOM 4271 C CA . LYS A 1 555 ? -3.007 13.408 11.333 1.00 92.56 555 LYS A CA 1
ATOM 4272 C C . LYS A 1 555 ? -3.774 13.445 10.001 1.00 92.56 555 LYS A C 1
ATOM 4274 O O . LYS A 1 555 ? -4.539 14.372 9.732 1.00 92.56 555 LYS A O 1
ATOM 4279 N N . ASP A 1 556 ? -3.468 12.509 9.113 1.00 94.62 556 ASP A N 1
ATOM 4280 C CA . ASP A 1 556 ? -3.982 12.401 7.754 1.00 94.62 556 ASP A CA 1
ATOM 4281 C C . ASP A 1 556 ? -3.789 10.989 7.216 1.00 94.62 556 ASP A C 1
ATOM 4283 O O . ASP A 1 556 ? -2.679 10.579 6.868 1.00 94.62 556 ASP A O 1
ATOM 4287 N N . LEU A 1 557 ? -4.883 10.248 7.113 1.00 96.31 557 LEU A N 1
ATOM 4288 C CA . LEU A 1 557 ? -4.856 8.860 6.683 1.00 96.31 557 LEU A CA 1
ATOM 4289 C C . LEU A 1 557 ? -4.472 8.726 5.200 1.00 96.31 557 LEU A C 1
ATOM 4291 O O . LEU A 1 557 ? -3.993 7.676 4.782 1.00 96.31 557 LEU A O 1
ATOM 4295 N N . SER A 1 558 ? -4.595 9.790 4.392 1.00 94.50 558 SER A N 1
ATOM 4296 C CA . SER A 1 558 ? -4.207 9.737 2.974 1.00 94.50 558 SER A CA 1
ATOM 4297 C C . SER A 1 558 ? -2.702 9.536 2.763 1.00 94.50 558 SER A C 1
ATOM 4299 O O . SER A 1 558 ? -2.293 9.102 1.689 1.00 94.50 558 SER A O 1
ATOM 4301 N N . THR A 1 559 ? -1.880 9.756 3.792 1.00 94.25 559 THR A N 1
ATOM 4302 C CA . THR A 1 559 ? -0.431 9.489 3.770 1.00 94.25 559 THR A CA 1
ATOM 4303 C C . THR A 1 559 ? -0.088 8.013 3.555 1.00 94.25 559 THR A C 1
ATOM 4305 O O . THR A 1 559 ? 0.984 7.718 3.023 1.00 94.25 559 THR A O 1
ATOM 4308 N N . VAL A 1 560 ? -1.013 7.088 3.851 1.00 95.44 560 VAL A N 1
ATOM 4309 C CA . VAL A 1 560 ? -0.883 5.662 3.504 1.00 95.44 560 VAL A CA 1
ATOM 4310 C C . VAL A 1 560 ? -0.639 5.480 1.999 1.00 95.44 560 VAL A C 1
ATOM 4312 O O . VAL A 1 560 ? 0.152 4.619 1.617 1.00 95.44 560 VAL A O 1
ATOM 4315 N N . LEU A 1 561 ? -1.226 6.330 1.140 1.00 94.56 561 LEU A N 1
ATOM 4316 C CA . LEU A 1 561 ? -0.997 6.303 -0.312 1.00 94.56 561 LEU A CA 1
ATOM 4317 C C . LEU A 1 561 ? 0.487 6.487 -0.657 1.00 94.56 561 LEU A C 1
ATOM 4319 O O . LEU A 1 561 ? 1.023 5.765 -1.497 1.00 94.56 561 LEU A O 1
ATOM 4323 N N . PHE A 1 562 ? 1.183 7.394 0.031 1.00 93.56 562 PHE A N 1
ATOM 4324 C CA . PHE A 1 562 ? 2.606 7.633 -0.213 1.00 93.56 562 PHE A CA 1
ATOM 4325 C C . PHE A 1 562 ? 3.468 6.440 0.200 1.00 93.56 562 PHE A C 1
ATOM 4327 O O . PHE A 1 562 ? 4.420 6.104 -0.508 1.00 93.56 562 PHE A O 1
ATOM 4334 N N . LEU A 1 563 ? 3.105 5.755 1.289 1.00 90.56 563 LEU A N 1
ATOM 4335 C CA . LEU A 1 563 ? 3.808 4.553 1.745 1.00 90.56 563 LEU A CA 1
ATOM 4336 C C . LEU A 1 563 ? 3.740 3.425 0.712 1.00 90.56 563 LEU A C 1
ATOM 4338 O O . LEU A 1 563 ? 4.742 2.752 0.467 1.00 90.56 563 LEU A O 1
ATOM 4342 N N . ILE A 1 564 ? 2.602 3.267 0.039 1.00 90.81 564 ILE A N 1
ATOM 4343 C CA . ILE A 1 564 ? 2.444 2.289 -1.046 1.00 90.81 564 ILE A CA 1
ATOM 4344 C C . ILE A 1 564 ? 2.913 2.812 -2.414 1.00 90.81 564 ILE A C 1
ATOM 4346 O O . ILE A 1 564 ? 2.738 2.138 -3.422 1.00 90.81 564 ILE A O 1
ATOM 4350 N N . GLY A 1 565 ? 3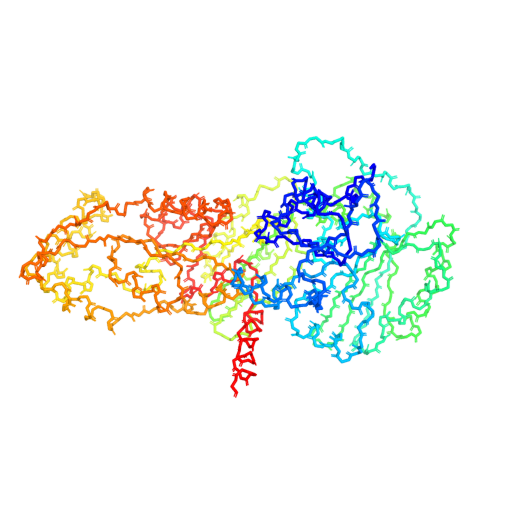.540 3.993 -2.465 1.00 89.06 565 GLY A N 1
ATOM 4351 C CA . GLY A 1 565 ? 4.141 4.552 -3.681 1.00 89.06 565 GLY A CA 1
ATOM 4352 C C . GLY A 1 565 ? 3.181 5.304 -4.605 1.00 89.06 565 GLY A C 1
ATOM 4353 O O . GLY A 1 565 ? 3.568 5.673 -5.712 1.00 89.06 565 GLY A O 1
ATOM 4354 N N . VAL A 1 566 ? 1.952 5.577 -4.168 1.00 92.00 566 VAL A N 1
ATOM 4355 C CA . VAL A 1 566 ? 0.967 6.339 -4.943 1.00 92.00 566 VAL A CA 1
ATOM 4356 C C . VAL A 1 566 ? 1.200 7.832 -4.730 1.00 92.00 566 VAL A C 1
ATOM 4358 O O . VAL A 1 566 ? 1.027 8.356 -3.632 1.00 92.00 566 VAL A O 1
ATOM 4361 N N . SER A 1 567 ? 1.587 8.534 -5.797 1.00 93.31 567 SER A N 1
ATOM 4362 C CA . SER A 1 567 ? 1.682 9.999 -5.782 1.00 93.31 567 SER A CA 1
ATOM 4363 C C . SER A 1 567 ? 0.300 10.657 -5.766 1.00 93.31 567 SER A C 1
ATOM 4365 O O . SER A 1 567 ? -0.679 10.108 -6.274 1.00 93.31 567 SER A O 1
ATOM 4367 N N . GLU A 1 568 ? 0.225 11.882 -5.255 1.00 91.62 568 GLU A N 1
ATOM 4368 C CA . GLU A 1 568 ? -0.999 12.683 -5.242 1.00 91.62 568 GLU A CA 1
ATOM 4369 C C . GLU A 1 568 ? -1.530 12.913 -6.661 1.00 91.62 568 GLU A C 1
ATOM 4371 O O . GLU A 1 568 ? -2.716 12.729 -6.915 1.00 91.62 568 GLU A O 1
ATOM 4376 N N . ARG A 1 569 ? -0.632 13.161 -7.621 1.00 89.88 569 ARG A N 1
ATOM 4377 C CA . ARG A 1 569 ? -0.979 13.276 -9.043 1.00 89.88 569 ARG A CA 1
ATOM 4378 C C . ARG A 1 569 ? -1.577 11.987 -9.616 1.00 89.88 569 ARG A C 1
ATOM 4380 O O . ARG A 1 569 ? -2.440 12.047 -10.489 1.00 89.88 569 ARG A O 1
ATOM 4387 N N . ALA A 1 570 ? -1.099 10.820 -9.182 1.00 90.00 570 ALA A N 1
ATOM 4388 C CA . ALA A 1 570 ? -1.667 9.541 -9.603 1.00 90.00 570 ALA A CA 1
ATOM 4389 C C . ALA A 1 570 ? -3.075 9.348 -9.020 1.00 90.00 570 ALA A C 1
ATOM 4391 O O . ALA A 1 570 ? -3.989 8.996 -9.761 1.00 90.00 570 ALA A O 1
ATOM 4392 N N . ALA A 1 571 ? -3.264 9.665 -7.736 1.00 90.50 571 ALA A N 1
ATOM 4393 C CA . ALA A 1 571 ? -4.575 9.626 -7.090 1.00 90.50 571 ALA A CA 1
ATOM 4394 C C . ALA A 1 571 ? -5.583 10.586 -7.756 1.00 90.50 571 ALA A C 1
ATOM 4396 O O . ALA A 1 571 ? -6.713 10.197 -8.041 1.00 90.50 571 ALA A O 1
ATOM 4397 N N . GLU A 1 572 ? -5.167 11.812 -8.088 1.00 89.38 572 GLU A N 1
ATOM 4398 C CA . GLU A 1 572 ? -5.992 12.794 -8.811 1.00 89.38 572 GLU A CA 1
ATOM 4399 C C . GLU A 1 572 ? -6.408 12.295 -10.204 1.00 89.38 572 GLU A C 1
ATOM 4401 O O . GLU A 1 572 ? -7.562 12.440 -10.603 1.00 89.38 572 GLU A O 1
ATOM 4406 N N . ARG A 1 573 ? -5.493 11.660 -10.950 1.00 86.19 573 ARG A N 1
ATOM 4407 C CA . ARG A 1 573 ? -5.804 11.085 -12.271 1.00 86.19 573 ARG A CA 1
ATOM 4408 C C . ARG A 1 573 ? -6.830 9.958 -12.194 1.00 86.19 573 ARG A C 1
ATOM 4410 O O . ARG A 1 573 ? -7.704 9.902 -13.054 1.00 86.19 573 ARG A O 1
ATOM 4417 N N . LEU A 1 574 ? -6.730 9.097 -11.180 1.00 84.81 574 LEU A N 1
ATOM 4418 C CA . LEU A 1 574 ? -7.708 8.033 -10.932 1.00 84.81 574 LEU A CA 1
ATOM 4419 C C . LEU A 1 574 ? -9.089 8.598 -10.577 1.00 84.81 574 LEU A C 1
ATOM 4421 O O . LEU A 1 574 ? -10.102 8.005 -10.934 1.00 84.81 574 LEU A O 1
ATOM 4425 N N . ALA A 1 575 ? -9.146 9.745 -9.895 1.00 83.75 575 ALA A N 1
ATOM 4426 C CA . ALA A 1 575 ? -10.412 10.411 -9.603 1.00 83.75 575 ALA A CA 1
ATOM 4427 C C . ALA A 1 575 ? -11.077 10.971 -10.878 1.00 83.75 575 ALA A C 1
ATOM 4429 O O . ALA A 1 575 ? -12.268 10.768 -11.083 1.00 83.75 575 ALA A O 1
ATOM 4430 N N . LEU A 1 576 ? -10.310 11.604 -11.773 1.00 76.94 576 LEU A N 1
ATOM 4431 C CA . LEU A 1 576 ? -10.836 12.205 -13.011 1.00 76.94 576 LEU A CA 1
ATOM 4432 C C . LEU A 1 576 ? -11.346 11.176 -14.039 1.00 76.94 576 LEU A C 1
ATOM 4434 O O . LEU A 1 576 ? -12.256 11.469 -14.821 1.00 76.94 576 LEU A O 1
ATOM 4438 N N . SER A 1 577 ? -10.766 9.971 -14.079 1.00 62.78 577 SER A N 1
ATOM 4439 C CA . SER A 1 577 ? -11.155 8.951 -15.062 1.00 62.78 577 SER A CA 1
ATOM 4440 C C . SER A 1 577 ? -12.569 8.403 -14.858 1.00 62.78 577 SER A C 1
ATOM 4442 O O . SER A 1 577 ? -13.159 7.940 -15.828 1.00 62.78 577 SER A O 1
ATOM 4444 N N . SER A 1 578 ? -13.144 8.490 -13.654 1.00 54.12 578 SER A N 1
ATOM 4445 C CA . SER A 1 578 ? -14.520 8.033 -13.416 1.00 54.12 578 SER A CA 1
ATOM 4446 C C . SER A 1 578 ? -15.584 9.073 -13.709 1.00 54.12 578 SER A C 1
ATOM 4448 O O . SER A 1 578 ? -16.670 8.719 -14.157 1.00 54.12 578 SER A O 1
ATOM 4450 N N . ASP A 1 579 ? -15.288 10.352 -13.479 1.00 50.81 579 ASP A N 1
ATOM 4451 C CA . ASP A 1 579 ? -16.285 11.413 -13.654 1.00 50.81 579 ASP A CA 1
ATOM 4452 C C . ASP A 1 579 ? -16.602 11.609 -15.145 1.00 50.81 579 ASP A C 1
ATOM 4454 O O . ASP A 1 579 ? -17.741 11.860 -15.530 1.00 50.81 579 ASP A O 1
ATOM 4458 N N . SER A 1 580 ? -15.607 11.372 -16.007 1.00 43.88 580 SER A N 1
ATOM 4459 C CA . SER A 1 580 ? -15.787 11.323 -17.464 1.00 43.88 580 SER A CA 1
ATOM 4460 C C . SER A 1 580 ? -16.516 10.067 -17.961 1.00 43.88 580 SER A C 1
ATOM 4462 O O . SER A 1 580 ? -17.201 10.138 -18.978 1.00 43.88 580 SER A O 1
ATOM 4464 N N . ALA A 1 581 ? -16.425 8.938 -17.247 1.00 39.75 581 ALA A N 1
ATOM 4465 C CA . ALA A 1 581 ? -17.202 7.737 -17.559 1.00 39.75 581 ALA A CA 1
ATOM 4466 C C . ALA A 1 581 ? -18.682 7.898 -17.164 1.00 39.75 581 ALA A C 1
ATOM 4468 O O . ALA A 1 581 ? -19.558 7.461 -17.905 1.00 39.75 581 ALA A O 1
ATOM 4469 N N . GLY A 1 582 ? -18.967 8.587 -16.051 1.00 32.69 582 GLY A N 1
ATOM 4470 C CA . GLY A 1 582 ? -20.331 8.921 -15.628 1.00 32.69 582 GLY A CA 1
ATOM 4471 C C . GLY A 1 582 ? -21.034 9.921 -16.554 1.00 32.69 582 GLY A C 1
ATOM 4472 O O . GLY A 1 582 ? -22.209 9.744 -16.852 1.00 32.69 582 GLY A O 1
ATOM 4473 N N . ALA A 1 583 ? -20.312 10.921 -17.072 1.00 32.03 583 ALA A N 1
ATOM 4474 C CA . ALA A 1 583 ? -20.865 11.920 -17.994 1.00 32.03 583 ALA A CA 1
ATOM 4475 C C . ALA A 1 583 ? -21.044 11.418 -19.441 1.00 32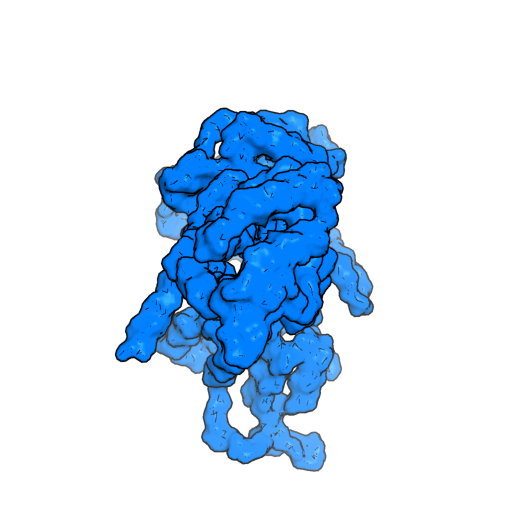.03 583 ALA A C 1
ATOM 4477 O O . ALA A 1 583 ? -21.761 12.038 -20.216 1.00 32.03 583 ALA A O 1
ATOM 4478 N N . ALA A 1 584 ? -20.387 10.320 -19.826 1.00 32.12 584 ALA A N 1
ATOM 4479 C CA . ALA A 1 584 ? -20.561 9.701 -21.143 1.00 32.12 584 ALA A CA 1
ATOM 4480 C C . ALA A 1 584 ? -21.709 8.669 -21.185 1.00 32.12 584 ALA A C 1
ATOM 4482 O O . ALA A 1 584 ? -22.044 8.173 -22.260 1.00 32.12 584 ALA A O 1
ATOM 4483 N N . LEU A 1 585 ? -22.280 8.330 -20.023 1.00 32.38 585 LEU A N 1
ATOM 4484 C CA . LEU A 1 585 ? -23.401 7.395 -19.852 1.00 32.38 585 LEU A CA 1
ATOM 4485 C C . LEU A 1 585 ? -24.727 8.095 -19.487 1.00 32.38 585 LEU A C 1
ATOM 4487 O O . LEU A 1 585 ? -25.739 7.412 -19.330 1.00 32.38 585 LEU A O 1
ATOM 4491 N N . SER A 1 586 ? -24.727 9.427 -19.378 1.00 27.25 586 SER A N 1
ATOM 4492 C CA . SER A 1 586 ? -25.915 10.297 -19.318 1.00 27.25 586 SER A CA 1
ATOM 4493 C C . SER A 1 586 ? -26.106 11.014 -20.645 1.00 27.25 586 SER A C 1
ATOM 4495 O O . SER A 1 586 ? -27.268 11.155 -21.080 1.00 27.25 586 SER A O 1
#

Radius of gyration: 29.25 Å; chains: 1; bounding box: 80×63×78 Å

pLDDT: mean 84.17, std 14.94, range [27.25, 98.69]

Sequence (586 aa):
RRASPPGARLVCSALKRMGFTLAVLTNTGVQDMAERAKRELGIDYAICRDLAVVDGCFTGEYAGELSDVKFRKTDLLKLMADREGIECRNVIVVGEPLQGLKASNARLFLETFGPSIYFNSDKLKDLTIALYLLGFNGSDVRALRKRRWEDGPGDDEPSVPPAKRVMMQVSSRKCDSGQIKNIFAPLAPLKCDVQITTVRHCSLQDGGMCLGLELQLDKEDTEQVTKDLLFNCQRQGFQVRDVNEQVIEASKLAPRNTSACWKHYFQNRHVITLVQKPQIDVSVLSAMMTTLAEHCVNIVKIERLSTGRQLAALQMTVNMPEQLEPAELSGVMAAVAKQHGADIAFQRDDLERWMRRLVVFDMDSTLIQQEVIDELAKMAGVETQVKTITEAAMRGELNFFDSLKSRVALLKGHKADELFEKVKANLIFTPGAKKLCSTLKRMGFKMAVISGGFLPVAQEVQRHLGLDYAFANTLEVDETTGLLTGLTSGPVVTPQRKRALLATIANVEGCEVQQTIAVGDGANDIPMLNAAGLGIAFCAKPKVQAATEFRINQKDLSTVLFLIGVSERAAERLALSSDSAGAALS

InterPro domains:
  IPR004469 Phosphoserine phosphatase [SFLDF00029] (354-570)
  IPR004469 Phosphoserine phosphatase [TIGR00338] (350-564)
  IPR023214 HAD superfamily [G3DSA:3.40.50.1000] (5-96)
  IPR023214 HAD superfamily [G3DSA:3.40.50.1000] (270-565)
  IPR036412 HAD-like superfamily [SSF56784] (6-95)
  IPR036412 HAD-like superfamily [SSF56784] (355-561)
  IPR050582 HAD-like hydrolase superfamily, SerB [PTHR43344] (337-564)